Protein AF-A0ABD2FXV9-F1 (afdb_monomer_lite)

Secondary structure (DSSP, 8-state):
--S--EEEEEE-S---HHHHHHHHHHHH-TTTTS--SB-PPEEEETTEEEEEESSHHHHHHHHHS-EEEEEETTEEEEEEEESS--PPPP------------------EEEEEE--HHHHHHHHH-HHHHHHHHHHHHTTTEEEEEETTTTEEEEEE-TTSSS--STTHHHHHHHHHHHHHHHHHHHEEEEE---HHHHHHHHH-GGG-BTTEEEE-TTSS-EEEEEHHHHHHHHHHHHHH-EEEEEEE--HHHHHHHHHHHHHHHHHH-TT-EEEE-SSEEEEEEEHHHHHHHHHHHHHHHHH-EEEEE---HHHHHHHHHSSHHHHHHHHHHHH-SS--EEEESSSEEEEES-HHHHHHHHHHHHHH-----PPP-GGGGSTTHHHHHHHHHHHHHHHHH-

Structure (mmCIF, N/CA/C/O backbone):
data_AF-A0ABD2FXV9-F1
#
_entry.id   AF-A0ABD2FXV9-F1
#
loop_
_atom_site.group_PDB
_atom_site.id
_atom_site.type_symbol
_atom_site.label_atom_id
_atom_site.label_alt_id
_atom_site.label_comp_id
_atom_site.label_asym_id
_atom_site.label_entity_id
_atom_site.label_seq_id
_atom_site.pdbx_PDB_ins_code
_atom_site.Cartn_x
_atom_site.Cartn_y
_atom_site.Cartn_z
_atom_site.occupancy
_atom_site.B_iso_or_equiv
_atom_site.auth_seq_id
_atom_site.auth_comp_id
_atom_site.auth_asym_id
_atom_site.auth_atom_id
_atom_site.pdbx_PDB_model_num
ATOM 1 N N . MET A 1 1 ? 1.288 -34.482 -45.495 1.00 44.47 1 MET A N 1
ATOM 2 C CA . MET A 1 1 ? 2.644 -34.837 -45.030 1.00 44.47 1 MET A CA 1
ATOM 3 C C . MET A 1 1 ? 3.631 -34.008 -45.831 1.00 44.47 1 MET A C 1
ATOM 5 O O . MET A 1 1 ? 3.319 -33.713 -46.978 1.00 44.47 1 MET A O 1
ATOM 9 N N . ASP A 1 2 ? 4.724 -33.602 -45.186 1.00 48.47 2 ASP A N 1
ATOM 10 C CA . ASP A 1 2 ? 5.736 -32.592 -45.558 1.00 48.47 2 ASP A CA 1
ATOM 11 C C . ASP A 1 2 ? 5.370 -31.133 -45.237 1.00 48.47 2 ASP A C 1
ATOM 13 O O . ASP A 1 2 ? 5.099 -30.317 -46.118 1.00 48.47 2 ASP A O 1
ATOM 17 N N . GLU A 1 3 ? 5.378 -30.806 -43.936 1.00 63.81 3 GLU A N 1
ATOM 18 C CA . GLU A 1 3 ? 5.286 -29.426 -43.418 1.00 63.81 3 GLU A CA 1
ATOM 19 C C . GLU A 1 3 ? 6.560 -28.592 -43.659 1.00 63.81 3 GLU A C 1
ATOM 21 O O . GLU A 1 3 ? 6.496 -27.370 -43.588 1.00 63.81 3 GLU A O 1
ATOM 26 N N . PHE A 1 4 ? 7.698 -29.214 -43.990 1.00 72.81 4 PHE A N 1
ATOM 27 C CA . PHE A 1 4 ? 8.982 -28.529 -44.184 1.00 72.81 4 PHE A CA 1
ATOM 28 C C . PHE A 1 4 ? 9.563 -28.875 -45.558 1.00 72.81 4 PHE A C 1
ATOM 30 O O . PHE A 1 4 ? 10.067 -29.978 -45.763 1.00 72.81 4 PHE A O 1
ATOM 37 N N . LYS A 1 5 ? 9.470 -27.943 -46.513 1.00 76.62 5 LYS A N 1
ATOM 38 C CA . LYS A 1 5 ? 9.752 -28.198 -47.941 1.00 76.62 5 LYS A CA 1
ATOM 39 C C . LYS A 1 5 ? 11.042 -27.562 -48.454 1.00 76.62 5 LYS A C 1
ATOM 41 O O . LYS A 1 5 ? 11.446 -27.852 -49.577 1.00 76.62 5 LYS A O 1
ATOM 46 N N . HIS A 1 6 ? 11.686 -26.716 -47.652 1.00 80.94 6 HIS A N 1
ATOM 47 C CA . HIS A 1 6 ? 12.795 -25.870 -48.094 1.00 80.94 6 HIS A CA 1
ATOM 48 C C . HIS A 1 6 ? 14.118 -26.293 -47.432 1.00 80.94 6 HIS A C 1
ATOM 50 O O . HIS A 1 6 ? 14.422 -25.826 -46.333 1.00 80.94 6 HIS A O 1
ATOM 56 N N . PRO A 1 7 ? 14.894 -27.217 -48.038 1.00 81.12 7 PRO A N 1
ATOM 57 C CA . PRO A 1 7 ? 16.095 -27.774 -47.422 1.00 81.12 7 PRO A CA 1
ATOM 58 C C . PRO A 1 7 ? 17.302 -26.833 -47.509 1.00 81.12 7 PRO A C 1
ATOM 60 O O . PRO A 1 7 ? 17.557 -26.205 -48.533 1.00 81.12 7 PRO A O 1
ATOM 63 N N . LEU A 1 8 ? 18.089 -26.798 -46.445 1.00 83.94 8 LEU A N 1
ATOM 64 C CA . LEU A 1 8 ? 19.359 -26.095 -46.331 1.00 83.94 8 LEU A CA 1
ATOM 65 C C . LEU A 1 8 ? 20.414 -27.073 -45.813 1.00 83.94 8 LEU A C 1
ATOM 67 O O . LEU A 1 8 ? 20.140 -27.871 -44.913 1.00 83.94 8 LEU A O 1
ATOM 71 N N . PHE A 1 9 ? 21.610 -27.019 -46.392 1.00 81.94 9 PHE A N 1
ATOM 72 C CA . PHE A 1 9 ? 22.706 -27.932 -46.081 1.00 81.94 9 PHE A CA 1
ATOM 73 C C . PHE A 1 9 ? 23.858 -27.183 -45.423 1.00 81.94 9 PHE A C 1
ATOM 75 O O . PHE A 1 9 ? 24.139 -26.043 -45.785 1.00 81.94 9 PHE A O 1
ATOM 82 N N . PHE A 1 10 ? 24.526 -27.821 -44.469 1.00 81.62 10 PHE A N 1
ATOM 83 C CA . PHE A 1 10 ? 25.702 -27.265 -43.805 1.00 81.62 10 PHE A CA 1
ATOM 84 C C . PHE A 1 10 ? 26.661 -28.372 -43.362 1.00 81.62 10 PHE A C 1
ATOM 86 O O . PHE A 1 10 ? 26.243 -29.503 -43.102 1.00 81.62 10 PHE A O 1
ATOM 93 N N . GLU A 1 11 ? 27.952 -28.061 -43.282 1.00 78.00 11 GLU A N 1
ATOM 94 C CA . GLU A 1 11 ? 29.001 -29.041 -42.981 1.00 78.00 11 GLU A CA 1
ATOM 95 C C . GLU A 1 11 ? 29.459 -28.987 -41.521 1.00 78.00 11 GLU A C 1
ATOM 97 O O . GLU A 1 11 ? 29.896 -27.947 -41.035 1.00 78.00 11 GLU A O 1
ATOM 102 N N . VAL A 1 12 ? 29.388 -30.123 -40.818 1.00 75.69 12 VAL A N 1
ATOM 103 C CA . VAL A 1 12 ? 29.915 -30.316 -39.459 1.00 75.69 12 VAL A CA 1
ATOM 104 C C . VAL A 1 12 ? 30.431 -31.744 -39.264 1.00 75.69 12 VAL A C 1
ATOM 106 O O . VAL A 1 12 ? 29.758 -32.721 -39.585 1.00 75.69 12 VAL A O 1
ATOM 109 N N . LYS A 1 13 ? 31.622 -31.878 -38.664 1.00 68.31 13 LYS A N 1
ATOM 110 C CA . LYS A 1 13 ? 32.289 -33.173 -38.414 1.00 68.31 13 LYS A CA 1
ATOM 111 C C . LYS A 1 13 ? 31.512 -34.087 -37.457 1.00 68.31 13 LYS A C 1
ATOM 113 O O . LYS A 1 13 ? 31.392 -35.284 -37.704 1.00 68.31 13 LYS A O 1
ATOM 118 N N . TYR A 1 14 ? 30.995 -33.542 -36.357 1.00 66.19 14 TYR A N 1
ATOM 119 C CA . TYR A 1 14 ? 30.196 -34.280 -35.379 1.00 66.19 14 TYR A CA 1
ATOM 120 C C . TYR A 1 14 ? 29.331 -33.309 -34.570 1.00 66.19 14 TYR A C 1
ATOM 122 O O . TYR A 1 14 ? 29.836 -32.296 -34.099 1.00 66.19 14 TYR A O 1
ATOM 130 N N . LEU A 1 15 ? 28.042 -33.622 -34.415 1.00 73.69 15 LEU A N 1
ATOM 131 C CA . LEU A 1 15 ? 27.120 -32.906 -33.532 1.00 73.69 15 LEU A CA 1
ATOM 132 C C . LEU A 1 15 ? 26.444 -33.922 -32.614 1.00 73.69 15 LEU A C 1
ATOM 134 O O . LEU A 1 15 ? 25.809 -34.868 -33.092 1.00 73.69 15 LEU A O 1
ATOM 138 N N . THR A 1 16 ? 26.544 -33.714 -31.307 1.00 76.38 16 THR A N 1
ATOM 139 C CA . THR A 1 16 ? 25.699 -34.400 -30.324 1.00 76.38 16 THR A CA 1
ATOM 140 C C . THR A 1 16 ? 24.251 -33.931 -30.454 1.00 76.38 16 THR A C 1
ATOM 142 O O . THR A 1 16 ? 23.978 -32.848 -30.971 1.00 76.38 16 THR A O 1
ATOM 145 N N . ASP A 1 17 ? 23.290 -34.706 -29.952 1.00 74.44 17 ASP A N 1
ATOM 146 C CA . ASP A 1 17 ? 21.871 -34.331 -30.059 1.00 74.44 17 ASP A CA 1
ATOM 147 C C . ASP A 1 17 ? 21.554 -33.011 -29.332 1.00 74.44 17 ASP A C 1
ATOM 149 O O . ASP A 1 17 ? 20.747 -32.215 -29.808 1.00 74.44 17 ASP A O 1
ATOM 153 N N . LYS A 1 18 ? 22.286 -32.701 -28.251 1.00 73.19 18 LYS A N 1
ATOM 154 C CA . LYS A 1 18 ? 22.202 -31.400 -27.564 1.00 73.19 18 LYS A CA 1
ATOM 155 C C . LYS A 1 18 ? 22.703 -30.238 -28.426 1.00 73.19 18 LYS A C 1
ATOM 157 O O . LYS A 1 18 ? 22.145 -29.144 -28.358 1.00 73.19 18 LYS A O 1
ATOM 162 N N . GLU A 1 19 ? 23.749 -30.450 -29.220 1.00 76.12 19 GLU A N 1
ATOM 163 C CA . GLU A 1 19 ? 24.284 -29.427 -30.125 1.00 76.12 19 GLU A CA 1
ATOM 164 C C . GLU A 1 19 ? 23.388 -29.257 -31.348 1.00 76.12 19 GLU A C 1
ATOM 166 O O . GLU A 1 19 ? 23.125 -28.125 -31.740 1.00 76.12 19 GLU A O 1
ATOM 171 N N . LYS A 1 20 ? 22.821 -30.346 -31.886 1.00 78.94 20 LYS A N 1
ATOM 172 C CA . LYS A 1 20 ? 21.801 -30.276 -32.945 1.00 78.94 20 LYS A CA 1
ATOM 173 C C . LYS A 1 20 ? 20.601 -29.443 -32.503 1.00 78.94 20 LYS A C 1
ATOM 175 O O . LYS A 1 20 ? 20.163 -28.570 -33.243 1.00 78.94 20 LYS A O 1
ATOM 180 N N . ASP A 1 21 ? 20.113 -29.637 -31.280 1.00 77.00 21 ASP A N 1
ATOM 181 C CA . ASP A 1 21 ? 19.021 -28.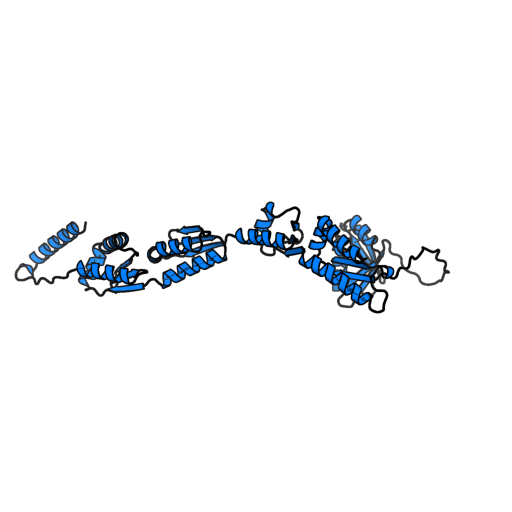822 -30.741 1.00 77.00 21 ASP A CA 1
ATOM 182 C C . ASP A 1 21 ? 19.396 -27.342 -30.601 1.00 77.00 21 ASP A C 1
ATOM 184 O O . ASP A 1 21 ? 18.549 -26.465 -30.790 1.00 77.00 21 ASP A O 1
ATOM 188 N N . LYS A 1 22 ? 20.659 -27.042 -30.279 1.00 79.69 22 LYS A N 1
ATOM 189 C CA . LYS A 1 22 ? 21.149 -25.663 -30.176 1.00 79.69 22 LYS A CA 1
ATOM 190 C C . LYS A 1 22 ? 21.272 -25.004 -31.551 1.00 79.69 22 LYS A C 1
ATOM 192 O O . LYS A 1 22 ? 20.801 -23.882 -31.718 1.00 79.69 22 LYS A O 1
ATOM 197 N N . VAL A 1 23 ? 21.805 -25.725 -32.536 1.00 80.00 23 VAL A N 1
ATOM 198 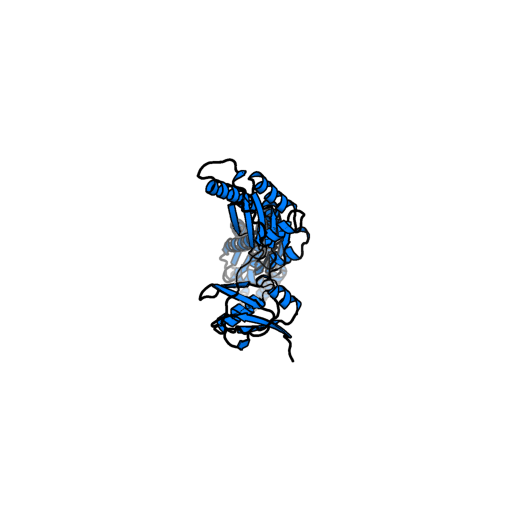C CA . VAL A 1 23 ? 21.875 -25.293 -33.940 1.00 80.00 23 VAL A CA 1
ATOM 199 C C . VAL A 1 23 ? 20.470 -25.086 -34.513 1.00 80.00 23 VAL A C 1
ATOM 201 O O . VAL A 1 23 ? 20.195 -24.070 -35.143 1.00 80.00 23 VAL A O 1
ATOM 204 N N . ARG A 1 24 ? 19.531 -25.990 -34.219 1.00 82.06 24 ARG A N 1
ATOM 205 C CA . ARG A 1 24 ? 18.128 -25.843 -34.618 1.00 82.06 24 ARG A CA 1
ATOM 206 C C . ARG A 1 24 ? 17.500 -24.589 -34.012 1.00 82.06 24 ARG A C 1
ATOM 208 O O . ARG A 1 24 ? 16.890 -23.815 -34.738 1.00 82.06 24 ARG A O 1
ATOM 215 N N . ARG A 1 25 ? 17.675 -24.350 -32.707 1.00 79.75 25 ARG A N 1
ATOM 216 C CA . ARG A 1 25 ? 17.163 -23.134 -32.049 1.00 79.75 25 ARG A CA 1
ATOM 217 C C . ARG A 1 25 ? 17.755 -21.856 -32.635 1.00 79.75 25 ARG A C 1
ATOM 219 O O . ARG A 1 25 ? 17.033 -20.874 -32.743 1.00 79.75 25 ARG A O 1
ATOM 226 N N . HIS A 1 26 ? 19.027 -21.868 -33.021 1.00 81.50 26 HIS A N 1
ATOM 227 C CA . HIS A 1 26 ? 19.653 -20.744 -33.718 1.00 81.50 26 HIS A CA 1
ATOM 228 C C . HIS A 1 26 ? 18.944 -20.459 -35.055 1.00 81.50 26 HIS A C 1
ATOM 230 O O . HIS A 1 26 ? 18.511 -19.334 -35.293 1.00 81.50 26 HIS A O 1
ATOM 236 N N . PHE A 1 27 ? 18.675 -21.494 -35.860 1.00 80.81 27 PHE A N 1
ATOM 237 C CA . PHE A 1 27 ? 17.919 -21.363 -37.114 1.00 80.81 27 PHE A CA 1
ATOM 238 C C . PHE A 1 27 ? 16.425 -21.018 -36.942 1.00 80.81 27 PHE A C 1
ATOM 240 O O . PHE A 1 27 ? 15.807 -20.517 -37.878 1.00 80.81 27 PHE A O 1
ATOM 247 N N . GLN A 1 28 ? 15.841 -21.245 -35.760 1.00 78.56 28 GLN A N 1
ATOM 248 C CA . GLN A 1 28 ? 14.471 -20.819 -35.427 1.00 78.56 28 GLN A CA 1
ATOM 249 C C . GLN A 1 28 ? 14.380 -19.351 -35.003 1.00 78.56 28 GLN A C 1
ATOM 251 O O . GLN A 1 28 ? 13.334 -18.716 -35.143 1.00 78.56 28 GLN A O 1
ATOM 256 N N . LYS A 1 29 ? 15.464 -18.796 -34.458 1.00 76.56 29 LYS A N 1
ATOM 257 C CA . LYS A 1 29 ? 15.510 -17.404 -34.024 1.00 76.56 29 LYS A CA 1
ATOM 258 C C . LYS A 1 29 ? 15.694 -16.491 -35.228 1.00 76.56 29 LYS A C 1
ATOM 260 O O . LYS A 1 29 ? 16.788 -16.359 -35.772 1.00 76.56 29 LYS A O 1
ATOM 265 N N . ARG A 1 30 ? 14.619 -15.790 -35.582 1.00 70.31 30 ARG A N 1
ATOM 266 C CA . ARG A 1 30 ? 14.611 -14.818 -36.681 1.00 70.31 30 ARG A CA 1
ATOM 267 C C . ARG A 1 30 ? 15.620 -13.674 -36.500 1.00 70.31 30 ARG A C 1
ATOM 269 O O . ARG A 1 30 ? 16.099 -13.162 -37.499 1.00 70.31 30 ARG A O 1
ATOM 276 N N . TRP A 1 31 ? 15.943 -13.304 -35.260 1.00 53.94 31 TRP A N 1
ATOM 277 C CA . TRP A 1 31 ? 16.913 -12.247 -34.944 1.00 53.94 31 TRP A CA 1
ATOM 278 C C . TRP A 1 31 ? 18.380 -12.711 -34.977 1.00 53.94 31 TRP A C 1
ATOM 280 O O . TRP A 1 31 ? 19.261 -11.883 -35.112 1.00 53.94 31 TRP A O 1
ATOM 290 N N . ASP A 1 32 ? 18.634 -14.019 -34.878 1.00 63.69 32 ASP A N 1
ATOM 291 C CA . ASP A 1 32 ? 19.981 -14.598 -34.739 1.00 63.69 32 ASP A CA 1
ATOM 292 C C . ASP A 1 32 ? 20.486 -15.117 -36.103 1.00 63.69 32 ASP A C 1
ATOM 294 O O . ASP A 1 32 ? 21.568 -14.781 -36.562 1.00 63.69 32 ASP A O 1
ATOM 298 N N . SER A 1 33 ? 19.651 -15.866 -36.834 1.00 68.94 33 SER A N 1
ATOM 299 C CA . SER A 1 33 ? 20.011 -16.462 -38.137 1.00 68.94 33 SER A CA 1
ATOM 300 C C . SER A 1 33 ? 19.225 -15.907 -39.333 1.00 68.94 33 SER A C 1
ATOM 302 O O . SER A 1 33 ? 19.468 -16.311 -40.470 1.00 68.94 33 SER A O 1
ATOM 304 N N . GLY A 1 34 ? 18.231 -15.039 -39.101 1.00 68.81 34 GLY A N 1
ATOM 305 C CA . GLY A 1 34 ? 17.271 -14.610 -40.130 1.00 68.81 34 GLY A CA 1
ATOM 306 C C . GLY A 1 34 ? 16.200 -15.657 -40.482 1.00 68.81 34 GLY A C 1
ATOM 307 O O . GLY A 1 34 ? 15.322 -15.371 -41.307 1.00 68.81 34 GLY A O 1
ATOM 308 N N . GLY A 1 35 ? 16.259 -16.842 -39.861 1.00 77.81 35 GLY A N 1
ATOM 309 C CA . GLY A 1 35 ? 15.408 -17.998 -40.144 1.00 77.81 35 GLY A CA 1
ATOM 310 C C . GLY A 1 35 ? 13.999 -17.923 -39.550 1.00 77.81 35 GLY A C 1
ATOM 311 O O . GLY A 1 35 ? 13.404 -16.849 -39.437 1.00 77.81 35 GLY A O 1
ATOM 312 N N . GLY A 1 36 ? 13.451 -19.086 -39.204 1.00 78.75 36 GLY A N 1
ATOM 313 C CA . GLY A 1 36 ? 12.068 -19.253 -38.761 1.00 78.75 36 GLY A CA 1
ATOM 314 C C . GLY A 1 36 ? 11.718 -20.723 -38.533 1.00 78.75 36 GLY A C 1
ATOM 315 O O . GLY A 1 36 ? 12.591 -21.525 -38.198 1.00 78.75 36 GLY A O 1
ATOM 316 N N . ASP A 1 37 ? 10.448 -21.098 -38.687 1.00 82.06 37 ASP A N 1
ATOM 317 C CA . ASP A 1 37 ? 9.984 -22.449 -38.351 1.00 82.06 37 ASP A CA 1
ATOM 318 C C . ASP A 1 37 ? 10.710 -23.518 -39.185 1.00 82.06 37 ASP A C 1
ATOM 320 O O . ASP A 1 37 ? 10.522 -23.639 -40.399 1.00 82.06 37 ASP A O 1
ATOM 324 N N . CYS A 1 38 ? 11.537 -24.324 -38.515 1.00 81.88 38 CYS A N 1
ATOM 325 C CA . CYS A 1 38 ? 12.357 -25.352 -39.144 1.00 81.88 38 CYS A CA 1
ATOM 326 C C . CYS A 1 38 ? 12.245 -26.724 -38.458 1.00 81.88 38 CYS A C 1
ATOM 328 O O . CYS A 1 38 ? 11.988 -26.858 -37.249 1.00 81.88 38 CYS A O 1
ATOM 330 N N . GLY A 1 39 ? 12.421 -27.756 -39.282 1.00 79.69 39 GLY A N 1
ATOM 331 C CA . GLY A 1 39 ? 12.359 -29.163 -38.918 1.00 79.69 39 GLY A CA 1
ATOM 332 C C . GLY A 1 39 ? 13.591 -29.648 -38.153 1.00 79.69 39 GLY A C 1
ATOM 333 O O . GLY A 1 39 ? 14.465 -28.879 -37.752 1.00 79.69 39 GLY A O 1
ATOM 334 N N . MET A 1 40 ? 13.648 -30.959 -37.927 1.00 79.56 40 MET A N 1
ATOM 335 C CA . MET A 1 40 ? 14.800 -31.593 -37.286 1.00 79.56 40 MET A CA 1
ATOM 336 C C . MET A 1 40 ? 16.017 -31.589 -38.219 1.00 79.56 40 MET A C 1
ATOM 338 O O . MET A 1 40 ? 15.877 -31.607 -39.442 1.00 79.56 40 MET A O 1
ATOM 342 N N . ILE A 1 41 ? 17.216 -31.573 -37.631 1.00 83.56 41 ILE A N 1
ATOM 343 C CA . ILE A 1 41 ? 18.467 -31.693 -38.385 1.00 83.56 41 ILE A CA 1
ATOM 344 C C . ILE A 1 41 ? 18.684 -33.167 -38.734 1.00 83.56 41 ILE A C 1
ATOM 346 O O . ILE A 1 41 ? 18.867 -34.006 -37.850 1.00 83.56 41 ILE A O 1
ATOM 350 N N . GLU A 1 42 ? 18.699 -33.468 -40.026 1.00 79.81 42 GLU A N 1
ATOM 351 C CA . GLU A 1 42 ? 18.931 -34.796 -40.587 1.00 79.81 42 GLU A CA 1
ATOM 352 C C . GLU A 1 42 ? 20.361 -34.907 -41.123 1.00 79.81 42 GLU A C 1
ATOM 354 O O . GLU A 1 42 ? 20.913 -33.957 -41.678 1.00 79.81 42 GLU A O 1
ATOM 359 N N . LYS A 1 43 ? 20.990 -36.077 -40.999 1.00 78.50 43 LYS A N 1
ATOM 360 C CA . LYS A 1 43 ? 22.314 -36.313 -41.589 1.00 78.50 43 LYS A CA 1
ATOM 361 C C . LYS A 1 43 ? 22.140 -36.734 -43.051 1.00 78.50 43 LYS A C 1
ATOM 363 O O . LYS A 1 43 ? 21.621 -37.815 -43.307 1.00 78.50 43 LYS A O 1
ATOM 368 N N . ALA A 1 44 ? 22.569 -35.893 -43.994 1.00 64.38 44 ALA A N 1
ATOM 369 C CA . ALA A 1 44 ? 22.396 -36.132 -45.432 1.00 64.38 44 ALA A CA 1
ATOM 370 C C . ALA A 1 44 ? 23.520 -36.988 -46.052 1.00 64.38 44 ALA A C 1
ATOM 372 O O . ALA A 1 44 ? 23.328 -37.561 -47.120 1.00 64.38 44 ALA A O 1
ATOM 373 N N . GLY A 1 45 ? 24.667 -37.116 -45.373 1.00 58.16 45 GLY A N 1
ATOM 374 C CA . GLY A 1 45 ? 25.797 -37.963 -45.778 1.00 58.16 45 GLY A CA 1
ATOM 375 C C . GLY A 1 45 ? 27.140 -37.339 -45.386 1.00 58.16 45 GLY A C 1
ATOM 376 O O . GLY A 1 45 ? 27.264 -36.119 -45.358 1.00 58.16 45 GLY A O 1
ATOM 377 N N . GLY A 1 46 ? 28.148 -38.151 -45.046 1.00 71.88 46 GLY A N 1
ATOM 378 C CA . GLY A 1 46 ? 29.475 -37.652 -44.645 1.00 71.88 46 GLY A CA 1
ATOM 379 C C . GLY A 1 46 ? 29.430 -36.705 -43.434 1.00 71.88 46 GLY A C 1
ATOM 380 O O . GLY A 1 46 ? 28.867 -37.063 -42.394 1.00 71.88 46 GLY A O 1
ATOM 381 N N . ASN A 1 47 ? 30.005 -35.508 -43.591 1.00 75.56 47 ASN A N 1
ATOM 382 C CA . ASN A 1 47 ? 29.955 -34.400 -42.625 1.00 75.56 47 ASN A CA 1
ATOM 383 C C . ASN A 1 47 ? 28.814 -33.406 -42.919 1.00 75.56 47 ASN A C 1
ATOM 385 O O . ASN A 1 47 ? 28.736 -32.361 -42.288 1.00 75.56 47 ASN A O 1
ATOM 389 N N . THR A 1 48 ? 27.918 -33.687 -43.866 1.00 78.88 48 THR A N 1
ATOM 390 C CA . THR A 1 48 ? 26.870 -32.740 -44.265 1.00 78.88 48 THR A CA 1
ATOM 391 C C . THR A 1 48 ? 25.555 -33.039 -43.547 1.00 78.88 48 THR A C 1
ATOM 393 O O . THR A 1 48 ? 25.006 -34.147 -43.610 1.00 78.88 48 THR A O 1
ATOM 396 N N . CYS A 1 49 ? 25.031 -32.026 -42.867 1.00 82.31 49 CYS A N 1
ATOM 397 C CA . CYS A 1 49 ? 23.728 -32.025 -42.216 1.00 82.31 49 CYS A CA 1
ATOM 398 C C . CYS A 1 49 ? 22.723 -31.214 -43.044 1.00 82.31 49 CYS A C 1
ATOM 400 O O . CYS A 1 49 ? 23.091 -30.291 -43.769 1.00 82.31 49 CYS A O 1
ATOM 402 N N . LYS A 1 50 ? 21.448 -31.578 -42.939 1.00 85.12 50 LYS A N 1
ATOM 403 C CA . LYS A 1 50 ? 20.316 -30.989 -43.653 1.00 85.12 50 LYS A CA 1
ATOM 404 C C . LYS A 1 50 ? 19.280 -30.514 -42.642 1.00 85.12 50 LYS A C 1
ATOM 406 O O . LYS A 1 50 ? 18.907 -31.260 -41.743 1.00 85.12 50 LYS A O 1
ATOM 411 N N . ILE A 1 51 ? 18.782 -29.299 -42.817 1.00 85.56 51 ILE A N 1
ATOM 412 C CA . ILE A 1 51 ? 17.663 -28.735 -42.059 1.00 85.56 51 ILE A CA 1
ATOM 413 C C . ILE A 1 51 ? 16.626 -28.189 -43.039 1.00 85.56 51 ILE A C 1
ATOM 415 O O . ILE A 1 51 ? 16.990 -27.594 -44.046 1.00 85.56 51 ILE A O 1
ATOM 419 N N . CYS A 1 52 ? 15.338 -28.426 -42.793 1.00 83.50 52 CYS A N 1
ATOM 420 C CA . CYS A 1 52 ? 14.273 -27.979 -43.695 1.00 83.50 52 CYS A CA 1
ATOM 421 C C . CYS A 1 52 ? 13.453 -26.866 -43.047 1.00 83.50 52 CYS A C 1
ATOM 423 O O . CYS A 1 52 ? 12.971 -27.033 -41.929 1.00 83.50 52 CYS A O 1
ATOM 425 N N . PHE A 1 53 ? 13.262 -25.760 -43.756 1.00 83.69 53 PHE A N 1
ATOM 426 C CA . PHE A 1 53 ? 12.402 -24.657 -43.341 1.00 83.69 53 PHE A CA 1
ATOM 427 C C . PHE A 1 53 ? 10.982 -24.835 -43.882 1.00 83.69 53 PHE A C 1
ATOM 429 O O . PHE A 1 53 ? 10.756 -25.482 -44.915 1.00 83.69 53 PHE A O 1
ATOM 436 N N . LYS A 1 54 ? 10.023 -24.273 -43.147 1.00 82.19 54 LYS A N 1
ATOM 437 C CA . LYS A 1 54 ? 8.606 -24.249 -43.509 1.00 82.19 54 LYS A CA 1
ATOM 438 C C . LYS A 1 54 ? 8.329 -23.221 -44.602 1.00 82.19 54 LYS A C 1
ATOM 440 O O . LYS A 1 54 ? 7.664 -23.550 -45.576 1.00 82.19 54 LYS A O 1
ATOM 445 N N . GLU A 1 55 ? 8.910 -22.029 -44.473 1.00 79.56 55 GLU A N 1
ATOM 446 C CA . GLU A 1 55 ? 8.755 -20.920 -45.417 1.00 79.56 55 GLU A CA 1
ATOM 447 C C . GLU A 1 55 ? 10.024 -20.713 -46.258 1.00 79.56 55 GLU A C 1
ATOM 449 O O . GLU A 1 55 ? 11.144 -20.714 -45.741 1.00 79.56 55 GLU A O 1
ATOM 454 N N . ILE A 1 56 ? 9.857 -20.479 -47.563 1.00 76.31 56 ILE A N 1
ATOM 455 C CA . ILE A 1 56 ? 10.973 -20.217 -48.490 1.00 76.31 56 ILE A CA 1
ATOM 456 C C . ILE A 1 56 ? 11.719 -18.920 -48.156 1.00 76.31 56 ILE A C 1
ATOM 458 O O . ILE A 1 56 ? 12.936 -18.844 -48.283 1.00 76.31 56 ILE A O 1
ATOM 462 N N . GLN A 1 57 ? 10.999 -17.914 -47.655 1.00 75.50 57 GLN A N 1
ATOM 463 C CA . GLN A 1 57 ? 11.574 -16.618 -47.296 1.00 75.50 57 GLN A CA 1
ATOM 464 C C . GLN A 1 57 ? 12.545 -16.737 -46.116 1.00 75.50 57 GLN A C 1
ATOM 466 O O . GLN A 1 57 ? 13.510 -15.982 -46.032 1.00 75.50 57 GLN A O 1
ATOM 471 N N . ASP A 1 58 ? 12.290 -17.672 -45.198 1.00 79.25 58 ASP A N 1
ATOM 472 C CA . ASP A 1 58 ? 13.157 -17.931 -44.048 1.00 79.25 58 ASP A CA 1
ATOM 473 C C . ASP A 1 58 ? 14.450 -18.604 -44.516 1.00 79.25 58 ASP A C 1
ATOM 475 O O . ASP A 1 58 ? 15.539 -18.192 -44.127 1.00 79.25 58 ASP A O 1
ATOM 479 N N . GLN A 1 59 ? 14.334 -19.573 -45.430 1.00 81.25 59 GLN A N 1
ATOM 480 C CA . GLN A 1 59 ? 15.477 -20.219 -46.071 1.00 81.25 59 GLN A CA 1
ATOM 481 C C . GLN A 1 59 ? 16.343 -19.204 -46.834 1.00 81.25 59 GLN A C 1
ATOM 483 O O . GLN A 1 59 ? 17.560 -19.199 -46.673 1.00 81.25 59 GLN A O 1
ATOM 488 N N . GLU A 1 60 ? 15.739 -18.339 -47.651 1.00 76.12 60 GLU A N 1
ATOM 489 C CA . GLU A 1 60 ? 16.471 -17.352 -48.451 1.00 76.12 60 GLU A CA 1
ATOM 490 C C . GLU A 1 60 ? 17.243 -16.365 -47.576 1.00 76.12 60 GLU A C 1
ATOM 492 O O . GLU A 1 60 ? 18.404 -16.089 -47.864 1.00 76.12 60 GLU A O 1
ATOM 497 N N . ARG A 1 61 ? 16.653 -15.888 -46.472 1.00 77.94 61 ARG A N 1
ATOM 498 C CA . ARG A 1 61 ? 17.347 -14.999 -45.526 1.00 77.94 61 ARG A CA 1
ATOM 499 C C . ARG A 1 61 ? 18.525 -15.688 -44.844 1.00 77.94 61 ARG A C 1
ATOM 501 O O . ARG A 1 61 ? 19.597 -15.095 -44.753 1.00 77.94 61 ARG A O 1
ATOM 508 N N . VAL A 1 62 ? 18.362 -16.950 -44.448 1.00 78.94 62 VAL A N 1
ATOM 509 C CA . VAL A 1 62 ? 19.459 -17.750 -43.882 1.00 78.94 62 VAL A CA 1
ATOM 510 C C . VAL A 1 62 ? 20.556 -17.991 -44.928 1.00 78.94 62 VAL A C 1
ATOM 512 O O . VAL A 1 62 ? 21.730 -17.977 -44.579 1.00 78.94 62 VAL A O 1
ATOM 515 N N . LEU A 1 63 ? 20.205 -18.160 -46.210 1.00 76.56 63 LEU A N 1
ATOM 516 C CA . LEU A 1 63 ? 21.160 -18.344 -47.314 1.00 76.56 63 LEU A CA 1
ATOM 517 C C . LEU A 1 63 ? 21.886 -17.055 -47.735 1.00 76.56 63 LEU A C 1
ATOM 519 O O . LEU A 1 63 ? 23.012 -17.146 -48.226 1.00 76.56 63 LEU A O 1
ATOM 523 N N . GLN A 1 64 ? 21.291 -15.869 -47.540 1.00 72.44 64 GLN A N 1
ATOM 524 C CA . GLN A 1 64 ? 22.003 -14.591 -47.724 1.00 72.44 64 GLN A CA 1
ATOM 525 C C . GLN A 1 64 ? 23.203 -14.497 -46.770 1.00 72.44 64 GLN A C 1
ATOM 527 O O . GLN A 1 64 ? 24.280 -14.037 -47.151 1.00 72.44 64 GLN A O 1
ATOM 532 N N . ARG A 1 65 ? 23.047 -15.020 -45.549 1.00 67.38 65 ARG A N 1
ATOM 533 C CA . ARG A 1 65 ? 24.115 -15.159 -44.559 1.00 67.38 65 ARG A CA 1
ATOM 534 C C . ARG A 1 65 ? 24.845 -16.493 -44.770 1.00 67.38 65 ARG A C 1
ATOM 536 O O . ARG A 1 65 ? 24.525 -17.495 -44.153 1.00 67.38 65 ARG A O 1
ATOM 543 N N . LYS A 1 66 ? 25.848 -16.538 -45.655 1.00 67.38 66 LYS A N 1
ATOM 544 C CA . LYS A 1 66 ? 26.580 -17.789 -45.986 1.00 67.38 66 LYS A CA 1
ATOM 545 C C . LYS A 1 66 ? 27.331 -18.430 -44.809 1.00 67.38 66 LYS A C 1
ATOM 547 O O . LYS A 1 66 ? 27.653 -19.614 -44.882 1.00 67.38 66 LYS A O 1
ATOM 552 N N . ILE A 1 67 ? 27.626 -17.663 -43.758 1.00 73.31 67 ILE A N 1
ATOM 553 C CA . ILE A 1 67 ? 28.408 -18.098 -42.595 1.00 73.31 67 ILE A CA 1
ATOM 554 C C . ILE A 1 67 ? 27.619 -17.790 -41.320 1.00 73.31 67 ILE A C 1
ATOM 556 O O . ILE A 1 67 ? 27.254 -16.639 -41.087 1.00 73.31 67 ILE A O 1
ATOM 560 N N . HIS A 1 68 ? 27.394 -18.806 -40.488 1.00 77.12 68 HIS A N 1
ATOM 561 C CA . HIS A 1 68 ? 26.730 -18.694 -39.184 1.00 77.12 68 HIS A CA 1
ATOM 562 C C . HIS A 1 68 ? 27.706 -19.114 -38.087 1.00 77.12 68 HIS A C 1
ATOM 564 O O . HIS A 1 68 ? 28.324 -20.172 -38.195 1.00 77.12 68 HIS A O 1
ATOM 570 N N . ASN A 1 69 ? 27.858 -18.299 -37.043 1.00 75.75 69 ASN A N 1
ATOM 571 C CA . ASN A 1 69 ? 28.688 -18.628 -35.887 1.00 75.75 69 ASN A CA 1
ATOM 572 C C . ASN A 1 69 ? 27.788 -18.962 -34.692 1.00 75.75 69 ASN A C 1
ATOM 574 O O . ASN A 1 69 ? 26.924 -18.171 -34.327 1.00 75.75 69 ASN A O 1
ATOM 578 N N . ILE A 1 70 ? 27.975 -20.139 -34.098 1.00 79.44 70 ILE A N 1
ATOM 579 C CA . ILE A 1 70 ? 27.155 -20.631 -32.992 1.00 79.44 70 ILE A CA 1
ATOM 580 C C . ILE A 1 70 ? 28.068 -21.024 -31.839 1.00 79.44 70 ILE A C 1
ATOM 582 O O . ILE A 1 70 ? 28.757 -22.041 -31.903 1.00 79.44 70 ILE A O 1
ATOM 586 N N . SER A 1 71 ? 28.014 -20.286 -30.733 1.00 71.06 71 SER A N 1
ATOM 587 C CA . SER A 1 71 ? 28.777 -20.639 -29.534 1.00 71.06 71 SER A CA 1
ATOM 588 C C . SER A 1 71 ? 28.244 -21.924 -28.904 1.00 71.06 71 SER A C 1
ATOM 590 O O . SER A 1 71 ? 27.157 -21.938 -28.315 1.00 71.06 71 SER A O 1
ATOM 592 N N . LEU A 1 72 ? 28.986 -23.029 -28.993 1.00 68.81 72 LEU A N 1
ATOM 593 C CA . LEU A 1 72 ? 28.675 -24.288 -28.312 1.00 68.81 72 LEU A CA 1
ATOM 594 C C . LEU A 1 72 ? 29.490 -24.413 -27.010 1.00 68.81 72 LEU A C 1
ATOM 596 O O . LEU A 1 72 ? 30.536 -23.786 -26.871 1.00 68.81 72 LEU A O 1
ATOM 600 N N . PRO A 1 73 ? 29.056 -25.243 -26.037 1.00 53.25 73 PRO A N 1
ATOM 601 C CA . PRO A 1 73 ? 29.830 -25.501 -24.814 1.00 53.25 73 PRO A CA 1
ATOM 602 C C . PRO A 1 73 ? 31.240 -26.062 -25.073 1.00 53.25 73 PRO A C 1
ATOM 604 O O . PRO A 1 73 ? 32.086 -26.027 -24.187 1.00 53.25 73 PRO A O 1
ATOM 607 N N . SER A 1 74 ? 31.474 -26.593 -26.275 1.00 54.62 74 SER A N 1
ATOM 608 C CA . SER A 1 74 ? 32.737 -27.183 -26.723 1.00 54.62 74 SER A CA 1
ATOM 609 C C . SER A 1 74 ? 33.595 -26.234 -27.576 1.00 54.62 74 SER A C 1
ATOM 611 O O . SER A 1 74 ? 34.668 -26.640 -28.014 1.00 54.62 74 SER A O 1
ATOM 613 N N . GLY A 1 75 ? 33.142 -24.995 -27.803 1.00 64.50 75 GLY A N 1
ATOM 614 C CA . GLY A 1 75 ? 33.792 -23.989 -28.650 1.00 64.50 75 GLY A CA 1
ATOM 615 C C . GLY A 1 75 ? 32.831 -23.362 -29.666 1.00 64.50 75 GLY A C 1
ATOM 616 O O . GLY A 1 75 ? 31.729 -23.866 -29.887 1.00 64.50 75 GLY A O 1
ATOM 617 N N . ASP A 1 76 ? 33.243 -22.256 -30.281 1.00 72.69 76 ASP A N 1
ATOM 618 C CA . ASP A 1 76 ? 32.467 -21.595 -31.334 1.00 72.69 76 ASP A CA 1
ATOM 619 C C . ASP A 1 76 ? 32.441 -22.445 -32.611 1.00 72.69 76 ASP A C 1
ATOM 621 O O . ASP A 1 76 ? 33.478 -22.902 -33.103 1.00 72.69 76 ASP A O 1
ATOM 625 N N . LEU A 1 77 ? 31.236 -22.695 -33.128 1.00 75.56 77 LEU A N 1
ATOM 626 C CA . LEU A 1 77 ? 31.002 -23.508 -34.312 1.00 75.56 77 LEU A CA 1
ATOM 627 C C . LEU A 1 77 ? 30.680 -22.618 -35.510 1.00 75.56 77 LEU A C 1
ATOM 629 O O . LEU A 1 77 ? 29.636 -21.971 -35.552 1.00 75.56 77 LEU A O 1
ATOM 633 N N . TYR A 1 78 ? 31.548 -22.671 -36.515 1.00 72.88 78 TYR A N 1
ATOM 634 C CA . TYR A 1 78 ? 31.368 -21.983 -37.787 1.00 72.88 78 TYR A CA 1
ATOM 635 C C . TYR A 1 78 ? 30.656 -22.901 -38.779 1.00 72.88 78 TYR A C 1
ATOM 637 O O . TYR A 1 78 ? 31.184 -23.944 -39.166 1.00 72.88 78 TYR A O 1
ATOM 645 N N . LEU A 1 79 ? 29.453 -22.511 -39.188 1.00 77.62 79 LEU A N 1
ATOM 646 C CA . LEU A 1 79 ? 28.646 -23.213 -40.174 1.00 77.62 79 LEU A CA 1
ATOM 647 C C . LEU A 1 79 ? 28.664 -22.456 -41.493 1.00 77.62 79 LEU A C 1
ATOM 649 O O . LEU A 1 79 ? 28.286 -21.288 -41.552 1.00 77.62 79 LEU A O 1
ATOM 653 N N . ILE A 1 80 ? 29.034 -23.148 -42.564 1.00 75.69 80 ILE A N 1
ATOM 654 C CA . ILE A 1 80 ? 28.870 -22.646 -43.927 1.00 75.69 80 ILE A CA 1
ATOM 655 C C . ILE A 1 80 ? 27.598 -23.273 -44.488 1.00 75.69 80 ILE A C 1
ATOM 657 O O . ILE A 1 80 ? 27.483 -24.499 -44.547 1.00 75.69 80 ILE A O 1
ATOM 661 N N . VAL A 1 81 ? 26.630 -22.436 -44.859 1.00 80.50 81 VAL A N 1
ATOM 662 C CA . VAL A 1 81 ? 25.316 -22.882 -45.338 1.00 80.50 81 VAL A CA 1
ATOM 663 C C . VAL A 1 81 ? 25.238 -22.822 -46.861 1.00 80.50 81 VAL A C 1
ATOM 665 O O . VAL A 1 81 ? 25.729 -21.887 -47.490 1.00 80.50 81 VAL A O 1
ATOM 668 N N . SER A 1 82 ? 24.627 -23.838 -47.468 1.00 73.69 82 SER A N 1
ATOM 669 C CA . SER A 1 82 ? 24.501 -23.987 -48.919 1.00 73.69 82 SER A CA 1
ATOM 670 C C . SER A 1 82 ? 23.108 -24.467 -49.325 1.00 73.69 82 SER A C 1
ATOM 672 O O . SER A 1 82 ? 22.461 -25.248 -48.624 1.00 73.69 82 SER A O 1
ATOM 674 N N . GLN A 1 83 ? 22.650 -24.003 -50.491 1.00 66.94 83 GLN A N 1
ATOM 675 C CA . GLN A 1 83 ? 21.336 -24.339 -51.051 1.00 66.94 83 GLN A CA 1
ATOM 676 C C . GLN A 1 83 ? 21.309 -25.722 -51.731 1.00 66.94 83 GLN A C 1
ATOM 678 O O . GLN A 1 83 ? 20.252 -26.339 -51.832 1.00 66.94 83 GLN A O 1
ATOM 683 N N . SER A 1 84 ? 22.462 -26.234 -52.172 1.00 60.62 84 SER A N 1
ATOM 684 C CA . SER A 1 84 ? 22.600 -27.513 -52.880 1.00 60.62 84 SER A CA 1
ATOM 685 C C . SER A 1 84 ? 23.667 -28.401 -52.239 1.00 60.62 84 SER A C 1
ATOM 687 O O . SER A 1 84 ? 24.745 -27.919 -51.899 1.00 60.62 84 SER A O 1
ATOM 689 N N . TYR A 1 85 ? 23.384 -29.701 -52.119 1.00 44.38 85 TYR A N 1
ATOM 690 C CA . TYR A 1 85 ? 24.359 -30.716 -51.710 1.00 44.38 85 TYR A CA 1
ATOM 691 C C . TYR A 1 85 ? 25.446 -30.851 -52.786 1.00 44.38 85 TYR A C 1
ATOM 693 O O . TYR A 1 85 ? 25.151 -31.287 -53.898 1.00 44.38 85 TYR A O 1
ATOM 701 N N . CYS A 1 86 ? 26.683 -30.469 -52.468 1.00 36.25 86 CYS A N 1
ATOM 702 C CA . CYS A 1 86 ? 27.835 -30.656 -53.345 1.00 36.25 86 CYS A CA 1
ATOM 703 C C . CYS A 1 86 ? 28.792 -31.651 -52.670 1.00 36.25 86 CYS A C 1
ATOM 705 O O . CYS A 1 86 ? 29.411 -31.291 -51.671 1.00 36.25 86 CYS A O 1
ATOM 707 N N . PRO A 1 87 ? 28.891 -32.910 -53.126 1.00 35.81 87 PRO A N 1
ATOM 708 C CA . PRO A 1 87 ? 29.911 -33.815 -52.619 1.00 35.81 87 PRO A CA 1
ATOM 709 C C . PRO A 1 87 ? 31.274 -33.395 -53.184 1.00 35.81 87 PRO A C 1
ATOM 711 O O . PRO A 1 87 ? 31.485 -33.443 -54.395 1.00 35.81 87 PRO A O 1
ATOM 714 N N . GLU A 1 88 ? 32.200 -32.978 -52.320 1.00 36.12 88 GLU A N 1
ATOM 715 C CA . GLU A 1 88 ? 33.595 -32.777 -52.715 1.00 36.12 88 GLU A CA 1
ATOM 716 C C . GLU A 1 88 ? 34.222 -34.115 -53.149 1.00 36.12 88 GLU A C 1
ATOM 718 O O . GLU A 1 88 ? 34.254 -35.084 -52.387 1.00 36.12 88 GLU A O 1
ATOM 723 N N . THR A 1 89 ? 34.759 -34.163 -54.369 1.00 27.61 89 THR A N 1
ATOM 724 C CA . THR A 1 89 ? 35.803 -35.122 -54.762 1.00 27.61 89 THR A CA 1
ATOM 725 C C . THR A 1 89 ? 37.165 -34.418 -54.756 1.00 27.61 89 THR A C 1
ATOM 727 O O . THR A 1 89 ? 37.241 -33.297 -55.265 1.00 27.61 89 THR A O 1
ATOM 730 N N . PRO A 1 90 ? 38.236 -35.038 -54.221 1.00 42.75 90 PRO A N 1
ATOM 731 C CA . PRO A 1 90 ? 39.558 -34.425 -54.138 1.00 42.75 90 PRO A CA 1
ATOM 732 C C . PRO A 1 90 ? 40.346 -34.503 -55.460 1.00 42.75 90 PRO A C 1
ATOM 734 O O . PRO A 1 90 ? 40.142 -35.419 -56.252 1.00 42.75 90 PRO A O 1
ATOM 737 N N . ASP A 1 91 ? 41.293 -33.566 -55.599 1.00 29.81 91 ASP A N 1
ATOM 738 C CA . ASP A 1 91 ? 42.391 -33.446 -56.581 1.00 29.81 91 ASP A CA 1
ATOM 739 C C . ASP A 1 91 ? 42.116 -32.749 -57.932 1.00 29.81 91 ASP A C 1
ATOM 741 O O . ASP A 1 91 ? 41.705 -33.365 -58.907 1.00 29.81 91 ASP A O 1
ATOM 745 N N . GLN A 1 92 ? 42.466 -31.456 -58.037 1.00 27.30 92 GLN A N 1
ATOM 746 C CA . GLN A 1 92 ? 43.645 -30.962 -58.789 1.00 27.30 92 GLN A CA 1
ATOM 747 C C . GLN A 1 92 ? 43.668 -29.418 -58.880 1.00 27.30 92 GLN A C 1
ATOM 749 O O . GLN A 1 92 ? 42.622 -28.772 -58.846 1.00 27.30 92 GLN A O 1
ATOM 754 N N . PRO A 1 93 ? 44.859 -28.795 -59.004 1.00 40.69 93 PRO A N 1
ATOM 755 C CA . PRO A 1 93 ? 45.038 -27.357 -58.858 1.00 40.69 93 PRO A CA 1
ATOM 756 C C . PRO A 1 93 ? 44.760 -26.616 -60.170 1.00 40.69 93 PRO A C 1
ATOM 758 O O . PRO A 1 93 ? 45.158 -27.054 -61.248 1.00 40.69 93 PRO A O 1
ATOM 761 N N . SER A 1 94 ? 44.138 -25.441 -60.090 1.00 26.78 94 SER A N 1
ATOM 762 C CA . SER A 1 94 ? 44.122 -24.482 -61.198 1.00 26.78 94 SER A CA 1
ATOM 763 C C . SER A 1 94 ? 44.258 -23.054 -60.680 1.00 26.78 94 SER A C 1
ATOM 765 O O . SER A 1 94 ? 43.309 -22.405 -60.262 1.00 26.78 94 SER A O 1
ATOM 767 N N . THR A 1 95 ? 45.522 -22.639 -60.660 1.00 25.41 95 THR A N 1
ATOM 768 C CA . THR A 1 95 ? 46.046 -21.370 -61.176 1.00 25.41 95 THR A CA 1
ATOM 769 C C . THR A 1 95 ? 45.216 -20.099 -60.949 1.00 25.41 95 THR A C 1
ATOM 771 O O . THR A 1 95 ? 44.314 -19.740 -61.697 1.00 25.41 95 THR A O 1
ATOM 774 N N . SER A 1 96 ? 45.669 -19.366 -59.936 1.00 29.67 96 SER A N 1
ATOM 775 C CA . SER A 1 96 ? 45.606 -17.919 -59.713 1.00 29.67 96 SER A CA 1
ATOM 776 C C . SER A 1 96 ? 45.414 -17.024 -60.948 1.00 29.67 96 SER A C 1
ATOM 778 O O . SER A 1 96 ? 46.321 -16.934 -61.773 1.00 29.67 96 SER A O 1
ATOM 780 N N . GLN A 1 97 ? 44.334 -16.233 -60.940 1.00 28.39 97 GLN A N 1
ATOM 781 C CA . GLN A 1 97 ? 44.350 -14.773 -61.149 1.00 28.39 97 GLN A CA 1
ATOM 782 C C . GLN A 1 97 ? 43.127 -14.122 -60.465 1.00 28.39 97 GLN A C 1
ATOM 784 O O . GLN A 1 97 ? 42.002 -14.356 -60.906 1.00 28.39 97 GLN A O 1
ATOM 789 N N . PRO A 1 98 ? 43.299 -13.251 -59.453 1.00 30.88 98 PRO A N 1
ATOM 790 C CA . PRO A 1 98 ? 42.271 -12.299 -59.053 1.00 30.88 98 PRO A CA 1
ATOM 791 C C . PRO A 1 98 ? 42.486 -10.965 -59.780 1.00 30.88 98 PRO A C 1
ATOM 793 O O . PRO A 1 98 ? 43.545 -10.346 -59.675 1.00 30.88 98 PRO A O 1
ATOM 796 N N . LYS A 1 99 ? 41.456 -10.501 -60.497 1.00 27.77 99 LYS A N 1
ATOM 797 C CA . LYS A 1 99 ? 41.299 -9.077 -60.810 1.00 27.77 99 LYS A CA 1
ATOM 798 C C . LYS A 1 99 ? 40.788 -8.373 -59.552 1.00 27.77 99 LYS A C 1
ATOM 800 O O . LYS A 1 99 ? 39.847 -8.834 -58.915 1.00 27.77 99 LYS A O 1
ATOM 805 N N . THR A 1 100 ? 41.464 -7.283 -59.225 1.00 31.05 100 THR A N 1
ATOM 806 C CA . THR A 1 100 ? 41.261 -6.348 -58.116 1.00 31.05 100 THR A CA 1
ATOM 807 C C . THR A 1 100 ? 39.801 -5.949 -57.884 1.00 31.05 100 THR A C 1
ATOM 809 O O . THR A 1 100 ? 39.056 -5.726 -58.840 1.00 31.05 100 THR A O 1
ATOM 812 N N . PRO A 1 101 ? 39.456 -5.683 -56.617 1.00 32.59 101 PRO A N 1
ATOM 813 C CA . PRO A 1 101 ? 38.807 -4.425 -56.280 1.00 32.59 101 PRO A CA 1
ATOM 814 C C . PRO A 1 101 ? 39.629 -3.646 -55.248 1.00 32.59 101 PRO A C 1
ATOM 816 O O . PRO A 1 101 ? 40.155 -4.187 -54.283 1.00 32.59 101 PRO A O 1
ATOM 819 N N . THR A 1 102 ? 39.738 -2.356 -55.527 1.00 29.27 102 THR A N 1
ATOM 820 C CA . THR A 1 102 ? 40.425 -1.297 -54.797 1.00 29.27 102 THR A CA 1
ATOM 821 C C . THR A 1 102 ? 40.177 -1.343 -53.287 1.00 29.27 102 THR A C 1
ATOM 823 O O . THR A 1 102 ? 39.087 -1.025 -52.817 1.00 29.27 102 THR A O 1
ATOM 826 N N . GLU A 1 103 ? 41.221 -1.677 -52.531 1.00 33.94 103 GLU A N 1
ATOM 827 C CA . GLU A 1 103 ? 41.358 -1.295 -51.128 1.00 33.94 103 GLU A CA 1
ATOM 828 C C . GLU A 1 103 ? 41.510 0.229 -51.041 1.00 33.94 103 GLU A C 1
ATOM 830 O O . GLU A 1 103 ? 42.438 0.801 -51.616 1.00 33.94 103 GLU A O 1
ATOM 835 N N . VAL A 1 104 ? 40.646 0.887 -50.270 1.00 29.39 104 VAL A N 1
ATOM 836 C CA . VAL A 1 104 ? 41.050 2.094 -49.545 1.00 29.39 104 VAL A CA 1
ATOM 837 C C . VAL A 1 104 ? 41.297 1.648 -48.113 1.00 29.39 104 VAL A C 1
ATOM 839 O O . VAL A 1 104 ? 40.387 1.543 -47.299 1.00 29.39 104 VAL A O 1
ATOM 842 N N . ASN A 1 105 ? 42.555 1.310 -47.853 1.00 40.81 105 ASN A N 1
ATOM 843 C CA . ASN A 1 105 ? 43.107 1.191 -46.516 1.00 40.81 105 ASN A CA 1
ATOM 844 C C . ASN A 1 105 ? 43.119 2.587 -45.872 1.00 40.81 105 ASN A C 1
ATOM 846 O O . ASN A 1 105 ? 43.968 3.412 -46.206 1.00 40.81 105 ASN A O 1
ATOM 850 N N . THR A 1 106 ? 42.230 2.835 -44.915 1.00 35.88 106 THR A N 1
ATOM 851 C CA . THR A 1 106 ? 42.435 3.858 -43.883 1.00 35.88 106 THR A CA 1
ATOM 852 C C . THR A 1 106 ? 42.453 3.151 -42.536 1.00 35.88 106 THR A C 1
ATOM 854 O O . THR A 1 106 ? 41.489 2.498 -42.149 1.00 35.88 106 THR A O 1
ATOM 857 N N . LYS A 1 107 ? 43.584 3.244 -41.828 1.00 53.47 107 LYS A N 1
ATOM 858 C CA . LYS A 1 107 ? 43.745 2.770 -40.448 1.00 53.47 107 LYS A CA 1
ATOM 859 C C . LYS A 1 107 ? 42.856 3.624 -39.532 1.00 53.47 107 LYS A C 1
ATOM 861 O O . LYS A 1 107 ? 43.335 4.589 -38.951 1.00 53.47 107 LYS A O 1
ATOM 866 N N . GLY A 1 108 ? 41.562 3.332 -39.477 1.00 58.88 108 GLY A N 1
ATOM 867 C CA . GLY A 1 108 ? 40.629 3.950 -38.536 1.00 58.88 108 GLY A CA 1
ATOM 868 C C . GLY A 1 108 ? 40.715 3.276 -37.169 1.00 58.88 108 GLY A C 1
ATOM 869 O O . GLY A 1 108 ? 40.979 2.077 -37.089 1.00 58.88 108 GLY A O 1
ATOM 870 N N . LEU A 1 109 ? 40.507 4.040 -36.098 1.00 73.25 109 LEU A N 1
ATOM 871 C CA . LEU A 1 109 ? 40.233 3.464 -34.780 1.00 73.25 109 LEU A CA 1
ATOM 872 C C . LEU A 1 109 ? 38.772 3.011 -34.763 1.00 73.25 109 LEU A C 1
ATOM 874 O O . LEU A 1 109 ? 37.895 3.751 -35.205 1.00 73.25 109 LEU A O 1
ATOM 878 N N . GLU A 1 110 ? 38.505 1.806 -34.277 1.00 80.25 110 GLU A N 1
ATOM 879 C CA . GLU A 1 110 ? 37.154 1.261 -34.152 1.00 80.25 110 GLU A CA 1
ATOM 880 C C . GLU A 1 110 ? 36.945 0.798 -32.714 1.00 80.25 110 GLU A C 1
ATOM 882 O O . GLU A 1 110 ? 37.793 0.101 -32.155 1.00 80.25 110 GLU A O 1
ATOM 887 N N . LYS A 1 111 ? 35.828 1.203 -32.109 1.00 79.38 111 LYS A N 1
ATOM 888 C CA . LYS A 1 111 ? 35.433 0.756 -30.777 1.00 79.38 111 LYS A CA 1
ATOM 889 C C . LYS A 1 111 ? 33.967 0.361 -30.773 1.00 79.38 111 LYS A C 1
ATOM 891 O O . LYS A 1 111 ? 33.111 1.100 -31.254 1.00 79.38 111 LYS A O 1
ATOM 896 N N . ILE A 1 112 ? 33.708 -0.812 -30.215 1.00 80.19 112 ILE A N 1
ATOM 897 C CA . ILE A 1 112 ? 32.389 -1.427 -30.136 1.00 80.19 112 ILE A CA 1
ATOM 898 C C . ILE A 1 112 ? 31.838 -1.211 -28.729 1.00 80.19 112 ILE A C 1
ATOM 900 O O . ILE A 1 112 ? 32.528 -1.459 -27.737 1.00 80.19 112 ILE A O 1
ATOM 904 N N . PHE A 1 113 ? 30.592 -0.759 -28.646 1.00 78.38 113 PHE A N 1
ATOM 905 C CA . PHE A 1 113 ? 29.907 -0.491 -27.389 1.00 78.38 113 PHE A CA 1
ATOM 906 C C . PHE A 1 113 ? 28.599 -1.242 -27.307 1.00 78.38 113 PHE A C 1
ATOM 908 O O . PHE A 1 113 ? 27.762 -1.117 -28.189 1.00 78.38 113 PHE A O 1
ATOM 915 N N . LYS A 1 114 ? 28.379 -1.945 -26.202 1.00 79.19 114 LYS A N 1
ATOM 916 C CA . LYS A 1 114 ? 27.094 -2.594 -25.947 1.00 79.19 114 LYS A CA 1
ATOM 917 C C . LYS A 1 114 ? 26.095 -1.562 -25.458 1.00 79.19 114 LYS A C 1
ATOM 919 O O . LYS A 1 114 ? 26.346 -0.905 -24.445 1.00 79.19 114 LYS A O 1
ATOM 924 N N . LEU A 1 115 ? 24.989 -1.416 -26.178 1.00 79.50 115 LEU A N 1
ATOM 925 C CA . LEU A 1 115 ? 23.917 -0.492 -25.829 1.00 79.50 115 LEU A CA 1
ATOM 926 C C . LEU A 1 115 ? 22.626 -1.270 -25.604 1.00 79.50 115 LEU A C 1
ATOM 928 O O . LEU A 1 115 ? 22.393 -2.293 -26.235 1.00 79.50 115 LEU A O 1
ATOM 932 N N . ASP A 1 116 ? 21.771 -0.776 -24.710 1.00 81.81 116 ASP A N 1
ATOM 933 C CA . ASP A 1 116 ? 20.453 -1.377 -24.529 1.00 81.81 116 ASP A CA 1
ATOM 934 C C . ASP A 1 116 ? 19.663 -1.332 -25.850 1.00 81.81 116 ASP A C 1
ATOM 936 O O . ASP A 1 116 ? 19.518 -0.271 -26.473 1.00 81.81 116 ASP A O 1
ATOM 940 N N . ILE A 1 117 ? 19.138 -2.482 -26.271 1.00 82.75 117 ILE A N 1
ATOM 941 C CA . ILE A 1 117 ? 18.397 -2.632 -27.526 1.00 82.75 117 ILE A CA 1
ATOM 942 C C . ILE A 1 117 ? 17.192 -1.681 -27.618 1.00 82.75 117 ILE A C 1
ATOM 944 O O . ILE A 1 117 ? 16.888 -1.149 -28.689 1.00 82.75 117 ILE A O 1
ATOM 948 N N . PHE A 1 118 ? 16.535 -1.370 -26.495 1.00 84.50 118 PHE A N 1
ATOM 949 C CA . PHE A 1 118 ? 15.413 -0.433 -26.465 1.00 84.50 118 PHE A CA 1
ATOM 950 C C . PHE A 1 118 ? 15.872 1.022 -26.626 1.00 84.50 118 PHE A C 1
ATOM 952 O O . PHE A 1 118 ? 15.163 1.827 -27.243 1.00 84.50 118 PHE A O 1
ATOM 959 N N . LEU A 1 119 ? 17.074 1.362 -26.150 1.00 86.00 119 LEU A N 1
ATOM 960 C CA . LEU A 1 119 ? 17.699 2.664 -26.400 1.00 86.00 119 LEU A CA 1
ATOM 961 C C . LEU A 1 119 ? 18.083 2.820 -27.874 1.00 86.00 119 LEU A C 1
ATOM 963 O O . LEU A 1 119 ? 17.892 3.890 -28.455 1.00 86.00 119 LEU A O 1
ATOM 967 N N . MET A 1 120 ? 18.561 1.750 -28.507 1.00 84.19 120 MET A N 1
ATOM 968 C CA . MET A 1 120 ? 18.830 1.740 -29.944 1.00 84.19 120 MET A CA 1
ATOM 969 C C . MET A 1 120 ? 17.542 1.922 -30.755 1.00 84.19 120 MET A C 1
ATOM 971 O O . MET A 1 120 ? 17.497 2.749 -31.671 1.00 84.19 120 MET A O 1
ATOM 975 N N . PHE A 1 121 ? 16.456 1.220 -30.404 1.00 83.75 121 PHE A N 1
ATOM 976 C CA . PHE A 1 121 ? 15.152 1.440 -31.041 1.00 83.75 121 PHE A CA 1
ATOM 977 C C . PHE A 1 121 ? 14.657 2.872 -30.839 1.00 83.75 121 PHE A C 1
ATOM 979 O O . PHE A 1 121 ? 14.130 3.475 -31.774 1.00 83.75 121 PHE A O 1
ATOM 986 N N . PHE A 1 122 ? 14.892 3.463 -29.663 1.00 86.00 122 PHE A N 1
ATOM 987 C CA . PHE A 1 122 ? 14.531 4.856 -29.409 1.00 86.00 122 PHE A CA 1
ATOM 988 C C . PHE A 1 122 ? 15.300 5.825 -30.302 1.00 86.00 122 PHE A C 1
ATOM 990 O O . PHE A 1 122 ? 14.707 6.772 -30.802 1.00 86.00 122 PHE A O 1
ATOM 997 N N . GLN A 1 123 ? 16.575 5.569 -30.588 1.00 83.75 123 GLN A N 1
ATOM 998 C CA . GLN A 1 123 ? 17.346 6.384 -31.530 1.00 83.75 123 GLN A CA 1
ATOM 999 C C . GLN A 1 123 ? 16.840 6.270 -32.973 1.00 83.75 123 GLN A C 1
ATOM 1001 O O . GLN A 1 123 ? 16.812 7.272 -33.691 1.00 83.75 123 GLN A O 1
ATOM 1006 N N . ARG A 1 124 ? 16.404 5.076 -33.395 1.00 81.69 124 ARG A N 1
ATOM 1007 C CA . ARG A 1 124 ? 15.787 4.872 -34.715 1.00 81.69 124 ARG A CA 1
ATOM 1008 C C . ARG A 1 124 ? 14.462 5.618 -34.834 1.00 81.69 124 ARG A C 1
ATOM 1010 O O . ARG A 1 124 ? 14.190 6.262 -35.844 1.00 81.69 124 ARG A O 1
ATOM 1017 N N . ASP A 1 125 ? 13.645 5.513 -33.797 1.00 82.19 125 ASP A N 1
ATOM 1018 C CA . ASP A 1 125 ? 12.272 5.993 -33.821 1.00 82.19 125 ASP A CA 1
ATOM 1019 C C . ASP A 1 125 ? 12.166 7.484 -33.445 1.00 82.19 125 ASP A C 1
ATOM 1021 O O . ASP A 1 125 ? 11.216 8.156 -33.847 1.00 82.19 125 ASP A O 1
ATOM 1025 N N . ASN A 1 126 ? 13.152 8.015 -32.712 1.00 82.62 126 ASN A N 1
ATOM 1026 C CA . ASN A 1 126 ? 13.301 9.424 -32.365 1.00 82.62 126 ASN A CA 1
ATOM 1027 C C . ASN A 1 126 ? 14.615 9.988 -32.942 1.00 82.62 126 ASN A C 1
ATOM 1029 O O . ASN A 1 126 ? 15.668 9.949 -32.292 1.00 82.62 126 ASN A O 1
ATOM 1033 N N . PRO A 1 127 ? 14.574 10.604 -34.140 1.00 79.25 127 PRO A N 1
ATOM 1034 C CA . PRO A 1 127 ? 15.776 11.088 -34.808 1.00 79.25 127 PRO A CA 1
ATOM 1035 C C . PRO A 1 127 ? 16.470 12.232 -34.056 1.00 79.25 127 PRO A C 1
ATOM 1037 O O . PRO A 1 127 ? 17.605 12.564 -34.393 1.00 79.25 127 PRO A O 1
ATOM 1040 N N . LYS A 1 128 ? 15.829 12.860 -33.055 1.00 84.25 128 LYS A N 1
ATOM 1041 C CA . LYS A 1 128 ? 16.475 13.885 -32.219 1.00 84.25 128 LYS A CA 1
ATOM 1042 C C . LYS A 1 128 ? 17.612 13.278 -31.391 1.00 84.25 128 LYS A C 1
ATOM 1044 O O . LYS A 1 128 ? 18.701 13.849 -31.367 1.00 84.25 128 LYS A O 1
ATOM 1049 N N . ALA A 1 129 ? 17.374 12.119 -30.771 1.00 83.19 129 ALA A N 1
ATOM 1050 C CA . ALA A 1 129 ? 18.350 11.440 -29.919 1.00 83.19 129 ALA A CA 1
ATOM 1051 C C . ALA A 1 129 ? 19.559 10.956 -30.733 1.00 83.19 129 ALA A C 1
ATOM 1053 O O . ALA A 1 129 ? 20.702 11.236 -30.374 1.00 83.19 129 ALA A O 1
ATOM 1054 N N . TYR A 1 130 ? 19.312 10.337 -31.893 1.00 84.69 130 TYR A N 1
ATOM 1055 C CA . TYR A 1 130 ? 20.383 9.903 -32.793 1.00 84.69 130 TYR A CA 1
ATOM 1056 C C . TYR A 1 130 ? 21.212 11.079 -33.329 1.00 84.69 130 TYR A C 1
ATOM 1058 O O . TYR A 1 130 ? 22.441 11.043 -33.303 1.00 84.69 130 TYR A O 1
ATOM 1066 N N . LYS A 1 131 ? 20.561 12.171 -33.758 1.00 86.12 131 LYS A N 1
ATOM 1067 C CA . LYS A 1 131 ? 21.265 13.374 -34.239 1.00 86.12 131 LYS A CA 1
ATOM 1068 C C . LYS A 1 131 ? 22.129 14.019 -33.159 1.00 86.12 131 LYS A C 1
ATOM 1070 O O . LYS A 1 131 ? 23.183 14.563 -33.486 1.00 86.12 131 LYS A O 1
ATOM 1075 N N . LEU A 1 132 ? 21.694 13.989 -31.898 1.00 85.69 132 LEU A N 1
ATOM 1076 C CA . LEU A 1 132 ? 22.480 14.502 -30.778 1.00 85.69 132 LEU A CA 1
ATOM 1077 C C . LEU A 1 132 ? 23.772 13.696 -30.609 1.00 85.69 132 LEU A C 1
ATOM 1079 O O . LEU A 1 132 ? 24.851 14.288 -30.607 1.00 85.69 132 LEU A O 1
ATOM 1083 N N . LEU A 1 133 ? 23.657 12.366 -30.555 1.00 85.12 133 LEU A N 1
ATOM 1084 C CA . LEU A 1 133 ? 24.802 11.464 -30.444 1.00 85.12 133 LEU A CA 1
ATOM 1085 C C . LEU A 1 133 ? 25.754 11.617 -31.636 1.00 85.12 133 LEU A C 1
ATOM 1087 O O . LEU A 1 133 ? 26.954 11.832 -31.460 1.00 85.12 133 LEU A O 1
ATOM 1091 N N . GLN A 1 134 ? 25.211 11.603 -32.855 1.00 86.00 134 GLN A N 1
ATOM 1092 C CA . GLN A 1 134 ? 25.985 11.782 -34.080 1.00 86.00 134 GLN A CA 1
ATOM 1093 C C . GLN A 1 134 ? 26.728 13.123 -34.087 1.00 86.00 134 GLN A C 1
ATOM 1095 O O . GLN A 1 134 ? 27.889 13.173 -34.485 1.00 86.00 134 GLN A O 1
ATOM 1100 N N . LYS A 1 135 ? 26.098 14.211 -33.621 1.00 87.50 135 LYS A N 1
ATOM 1101 C CA . LYS A 1 135 ? 26.735 15.531 -33.514 1.00 87.50 135 LYS A CA 1
ATOM 1102 C C . LYS A 1 135 ? 27.878 15.527 -32.498 1.00 87.50 135 LYS A C 1
ATOM 1104 O O . LYS A 1 135 ? 28.938 16.064 -32.803 1.00 87.50 135 LYS A O 1
ATOM 1109 N N . GLN A 1 136 ? 27.681 14.930 -31.321 1.00 84.50 136 GLN A N 1
ATOM 1110 C CA . GLN A 1 136 ? 28.716 14.850 -30.284 1.00 84.50 136 GLN A CA 1
ATOM 1111 C C . GLN A 1 136 ? 29.923 14.027 -30.747 1.00 84.50 136 GLN A C 1
ATOM 1113 O O . GLN A 1 136 ? 31.059 14.453 -30.549 1.00 84.50 136 GLN A O 1
ATOM 1118 N N . LEU A 1 137 ? 29.684 12.905 -31.428 1.00 83.69 137 LEU A N 1
ATOM 1119 C CA . LEU A 1 137 ? 30.745 12.078 -32.001 1.00 83.69 137 LEU A CA 1
ATOM 1120 C C . LEU A 1 137 ? 31.427 12.762 -33.195 1.00 83.69 137 LEU A C 1
ATOM 1122 O O . LEU A 1 137 ? 32.652 12.759 -33.286 1.00 83.69 137 LEU A O 1
ATOM 1126 N N . SER A 1 138 ? 30.677 13.469 -34.044 1.00 83.88 138 SER A N 1
ATOM 1127 C CA . SER A 1 138 ? 31.258 14.241 -35.154 1.00 83.88 138 SER A CA 1
ATOM 1128 C C . SER A 1 138 ? 32.186 15.359 -34.662 1.00 83.88 138 SER A C 1
ATOM 1130 O O . SER A 1 138 ? 33.190 15.648 -35.310 1.00 83.88 138 SER A O 1
ATOM 1132 N N . CYS A 1 139 ? 31.900 15.971 -33.502 1.00 80.81 139 CYS A N 1
ATOM 1133 C CA . CYS A 1 139 ? 32.769 16.982 -32.884 1.00 80.81 139 CYS A CA 1
ATOM 1134 C C . CYS A 1 139 ? 34.150 16.441 -32.481 1.00 80.81 139 CYS A C 1
ATOM 1136 O O . CYS A 1 139 ? 35.088 17.229 -32.384 1.00 80.81 139 CYS A O 1
ATOM 1138 N N . ILE A 1 140 ? 34.280 15.129 -32.272 1.00 78.62 140 ILE A N 1
ATOM 1139 C CA . ILE A 1 140 ? 35.550 14.447 -31.982 1.00 78.62 140 ILE A CA 1
ATOM 1140 C C . ILE A 1 140 ? 36.065 13.638 -33.187 1.00 78.62 140 ILE A C 1
ATOM 1142 O O . ILE A 1 140 ? 36.916 12.769 -33.033 1.00 78.62 140 ILE A O 1
ATOM 1146 N N . GLY A 1 141 ? 35.545 13.903 -34.393 1.00 73.00 141 GLY A N 1
ATOM 1147 C CA . GLY A 1 141 ? 35.973 13.228 -35.623 1.00 73.00 141 GLY A CA 1
ATOM 1148 C C . GLY A 1 141 ? 35.537 11.763 -35.724 1.00 73.00 141 GLY A C 1
ATOM 1149 O O . GLY A 1 141 ? 36.178 10.988 -36.432 1.00 73.00 141 GLY A O 1
ATOM 1150 N N . CYS A 1 142 ? 34.475 11.381 -35.010 1.00 80.94 142 CYS A N 1
ATOM 1151 C CA . CYS A 1 142 ? 33.956 10.019 -34.960 1.00 80.94 142 CYS A CA 1
ATOM 1152 C C . CYS A 1 142 ? 32.594 9.893 -35.649 1.00 80.94 142 CYS A C 1
ATOM 1154 O O . CYS A 1 142 ? 31.760 10.800 -35.605 1.00 80.94 142 CYS A O 1
ATOM 1156 N N . GLN A 1 143 ? 32.348 8.726 -36.230 1.00 81.25 143 GLN A N 1
ATOM 1157 C CA . GLN A 1 143 ? 31.063 8.302 -36.769 1.00 81.25 143 GLN A CA 1
ATOM 1158 C C . GLN A 1 143 ? 30.547 7.112 -35.958 1.00 81.25 143 GLN A C 1
ATOM 1160 O O . GLN A 1 143 ? 31.336 6.283 -35.518 1.00 81.25 143 GLN A O 1
ATOM 1165 N N . VAL A 1 144 ? 29.231 7.033 -35.768 1.00 84.19 144 VAL A N 1
ATOM 1166 C CA . VAL A 1 144 ? 28.566 5.898 -35.118 1.00 84.19 144 VAL A CA 1
ATOM 1167 C C . VAL A 1 144 ? 27.689 5.161 -36.112 1.00 84.19 144 VAL A C 1
ATOM 1169 O O . VAL A 1 144 ? 26.976 5.784 -36.901 1.00 84.19 144 VAL A O 1
ATOM 1172 N N . GLU A 1 145 ? 27.745 3.840 -36.047 1.00 82.88 145 GLU A N 1
ATOM 1173 C CA . GLU A 1 145 ? 26.857 2.910 -36.729 1.00 82.88 145 GLU A CA 1
ATOM 1174 C C . GLU A 1 145 ? 26.187 2.043 -35.658 1.00 82.88 145 GLU A C 1
ATOM 1176 O O . GLU A 1 145 ? 26.849 1.555 -34.744 1.00 82.88 145 GLU A O 1
ATOM 1181 N N . LEU A 1 146 ? 24.863 1.909 -35.724 1.00 81.06 146 LEU A N 1
ATOM 1182 C CA . LEU A 1 146 ? 24.095 1.092 -34.785 1.00 81.06 146 LEU A CA 1
ATOM 1183 C C . LEU A 1 146 ? 23.837 -0.277 -35.411 1.00 81.06 146 LEU A C 1
ATOM 1185 O O . LEU A 1 146 ? 23.143 -0.361 -36.426 1.00 81.06 146 LEU A O 1
ATOM 1189 N N . ASP A 1 147 ? 24.361 -1.322 -34.785 1.00 76.38 147 ASP A N 1
ATOM 1190 C CA . ASP A 1 147 ? 24.128 -2.715 -35.135 1.00 76.38 147 ASP A CA 1
ATOM 1191 C C . ASP A 1 147 ? 23.062 -3.328 -34.219 1.00 76.38 147 ASP A C 1
ATOM 1193 O O . ASP A 1 147 ? 23.317 -3.741 -33.086 1.00 76.38 147 ASP A O 1
ATOM 1197 N N . PHE A 1 148 ? 21.829 -3.361 -34.722 1.00 71.06 148 PHE A N 1
ATOM 1198 C CA . PHE A 1 148 ? 20.678 -3.911 -34.006 1.00 71.06 148 PHE A CA 1
ATOM 1199 C C . PHE A 1 148 ? 20.693 -5.444 -33.908 1.00 71.06 148 PHE A C 1
ATOM 1201 O O . PHE A 1 148 ? 19.852 -5.988 -33.196 1.00 71.06 148 PHE A O 1
ATOM 1208 N N . GLU A 1 149 ? 21.573 -6.136 -34.640 1.00 60.97 149 GLU A N 1
ATOM 1209 C CA . GLU A 1 149 ? 21.684 -7.598 -34.609 1.00 60.97 149 GLU A CA 1
ATOM 1210 C C . GLU A 1 149 ? 22.549 -8.054 -33.427 1.00 60.97 149 GLU A C 1
ATOM 1212 O O . GLU A 1 149 ? 22.165 -8.979 -32.713 1.00 60.97 149 GLU A O 1
ATOM 1217 N N . GLU A 1 150 ? 23.663 -7.358 -33.181 1.00 66.75 150 GLU A N 1
ATOM 1218 C CA . GLU A 1 150 ? 24.602 -7.655 -32.086 1.00 66.75 150 GLU A CA 1
ATOM 1219 C C . GLU A 1 150 ? 24.366 -6.792 -30.821 1.00 66.75 150 GLU A C 1
ATOM 1221 O O . GLU A 1 150 ? 25.053 -6.962 -29.815 1.00 66.75 150 GLU A O 1
ATOM 1226 N N . GLU A 1 151 ? 23.370 -5.892 -30.836 1.00 75.06 151 GLU A N 1
ATOM 1227 C CA . GLU A 1 151 ? 23.085 -4.902 -29.771 1.00 75.06 151 GLU A CA 1
ATOM 1228 C C . GLU A 1 151 ? 24.279 -3.961 -29.497 1.00 75.06 151 GLU A C 1
ATOM 1230 O O . GLU A 1 151 ? 24.590 -3.579 -28.360 1.00 75.06 151 GLU A O 1
ATOM 1235 N N . GLU A 1 152 ? 24.977 -3.586 -30.571 1.00 80.88 152 GLU A N 1
ATOM 1236 C CA . GLU A 1 152 ? 26.261 -2.897 -30.515 1.00 80.88 152 GLU A CA 1
ATOM 1237 C C . GLU A 1 152 ? 26.243 -1.569 -31.286 1.00 80.88 152 GLU A C 1
ATOM 1239 O O . GLU A 1 152 ? 25.688 -1.433 -32.371 1.00 80.88 152 GLU A O 1
ATOM 1244 N N . ALA A 1 153 ? 26.869 -0.542 -30.720 1.00 79.94 153 ALA A N 1
ATOM 1245 C CA . ALA A 1 153 ? 27.177 0.712 -31.387 1.00 79.94 153 ALA A CA 1
ATOM 1246 C C . ALA A 1 153 ? 28.658 0.702 -31.780 1.00 79.94 153 ALA A C 1
ATOM 1248 O O . ALA A 1 153 ? 29.544 0.733 -30.921 1.00 79.94 153 ALA A O 1
ATOM 1249 N N . VAL A 1 154 ? 28.925 0.665 -33.083 1.00 82.62 154 VAL A N 1
ATOM 1250 C CA . VAL A 1 154 ? 30.274 0.688 -33.650 1.00 82.62 154 VAL A CA 1
ATOM 1251 C C . VAL A 1 154 ? 30.666 2.139 -33.892 1.00 82.62 154 VAL A C 1
ATOM 1253 O O . VAL A 1 154 ? 30.086 2.830 -34.732 1.00 82.62 154 VAL A O 1
ATOM 1256 N N . VAL A 1 155 ? 31.651 2.625 -33.139 1.00 83.00 155 VAL A N 1
ATOM 1257 C CA . VAL A 1 155 ? 32.194 3.976 -33.285 1.00 83.00 155 VAL A CA 1
ATOM 1258 C C . VAL A 1 155 ? 33.513 3.907 -34.042 1.00 83.00 155 VAL A C 1
ATOM 1260 O O . VAL A 1 155 ? 34.477 3.298 -33.580 1.00 83.00 155 VAL A O 1
ATOM 1263 N N . ARG A 1 156 ? 33.562 4.561 -35.202 1.00 81.62 156 ARG A N 1
ATOM 1264 C CA . ARG A 1 156 ? 34.741 4.655 -36.069 1.00 81.62 156 ARG A CA 1
ATOM 1265 C C . ARG A 1 156 ? 35.334 6.062 -35.976 1.00 81.62 156 ARG A C 1
ATOM 1267 O O . ARG A 1 156 ? 34.607 7.042 -36.126 1.00 81.62 156 ARG A O 1
ATOM 1274 N N . GLY A 1 157 ? 36.637 6.174 -35.742 1.00 74.38 157 GLY A N 1
ATOM 1275 C CA . GLY A 1 157 ? 37.377 7.432 -35.636 1.00 74.38 157 GLY A CA 1
ATOM 1276 C C . GLY A 1 157 ? 38.497 7.543 -36.669 1.00 74.38 157 GLY A C 1
ATOM 1277 O O . GLY A 1 157 ? 39.183 6.564 -36.971 1.00 74.38 157 GLY A O 1
ATOM 1278 N N . ASP A 1 158 ? 38.694 8.750 -37.197 1.00 66.69 158 ASP A N 1
ATOM 1279 C CA . ASP A 1 158 ? 39.796 9.066 -38.109 1.00 66.69 158 ASP A CA 1
ATOM 1280 C C . ASP A 1 158 ? 41.026 9.554 -37.321 1.00 66.69 158 ASP A C 1
ATOM 1282 O O . ASP A 1 158 ? 40.969 10.570 -36.620 1.00 66.69 158 ASP A O 1
ATOM 1286 N N . ILE A 1 159 ? 42.147 8.835 -37.442 1.00 57.75 159 ILE A N 1
ATOM 1287 C CA . ILE A 1 159 ? 43.405 9.144 -36.744 1.00 57.75 159 ILE A CA 1
ATOM 1288 C C . ILE A 1 159 ? 43.983 10.493 -37.209 1.00 57.75 159 ILE A C 1
ATOM 1290 O O . ILE A 1 159 ? 44.656 11.168 -36.431 1.00 57.75 159 ILE A O 1
ATOM 1294 N N . GLU A 1 160 ? 43.696 10.934 -38.440 1.00 54.31 160 GLU A N 1
ATOM 1295 C CA . GLU A 1 160 ? 44.289 12.153 -39.014 1.00 54.31 160 GLU A CA 1
ATOM 1296 C C . GLU A 1 160 ? 43.590 13.456 -38.582 1.00 54.31 160 GLU A C 1
ATOM 1298 O O . GLU A 1 160 ? 44.142 14.542 -38.766 1.00 54.31 160 GLU A O 1
ATOM 1303 N N . LYS A 1 161 ? 42.395 13.376 -37.978 1.00 53.78 161 LYS A N 1
ATOM 1304 C CA . LYS A 1 161 ? 41.584 14.549 -37.581 1.00 53.78 161 LYS A CA 1
ATOM 1305 C C . LYS A 1 161 ? 41.472 14.767 -36.069 1.00 53.78 161 LYS A C 1
ATOM 1307 O O . LYS A 1 161 ? 40.831 15.729 -35.643 1.00 53.78 161 LYS A O 1
ATOM 1312 N N . GLY A 1 162 ? 42.086 13.906 -35.258 1.00 46.84 162 GLY A N 1
ATOM 1313 C CA . GLY A 1 162 ? 42.134 14.052 -33.801 1.00 46.84 162 GLY A CA 1
ATOM 1314 C C . GLY A 1 162 ? 43.125 15.143 -33.352 1.00 46.84 162 GLY A C 1
ATOM 1315 O O . GLY A 1 162 ? 44.164 15.321 -33.987 1.00 46.84 162 GLY A O 1
ATOM 1316 N N . PRO A 1 163 ? 42.876 15.867 -32.243 1.00 39.97 163 PRO A N 1
ATOM 1317 C CA . PRO A 1 163 ? 43.682 17.026 -31.837 1.00 39.97 163 PRO A CA 1
ATOM 1318 C C . PRO A 1 163 ? 45.077 16.693 -31.257 1.00 39.97 163 PRO A C 1
ATOM 1320 O O . PRO A 1 163 ? 45.644 17.504 -30.529 1.00 39.97 163 PRO A O 1
ATOM 1323 N N . GLY A 1 164 ? 45.668 15.534 -31.558 1.00 45.88 164 GLY A N 1
ATOM 1324 C CA . GLY A 1 164 ? 46.910 15.093 -30.919 1.00 45.88 164 GLY A CA 1
ATOM 1325 C C . GLY A 1 164 ? 47.741 14.148 -31.773 1.00 45.88 164 GLY A C 1
ATOM 1326 O O . GLY A 1 164 ? 47.723 12.939 -31.568 1.00 45.88 164 GLY A O 1
ATOM 1327 N N . GLY A 1 165 ? 48.525 14.704 -32.697 1.00 44.12 165 GLY A N 1
ATOM 1328 C CA . GLY A 1 165 ? 49.617 13.989 -33.356 1.00 44.12 165 GLY A CA 1
ATOM 1329 C C . GLY A 1 165 ? 50.790 13.761 -32.398 1.00 44.12 165 GLY A C 1
ATOM 1330 O O . GLY A 1 165 ? 51.785 14.470 -32.475 1.00 44.12 165 GLY A O 1
ATOM 1331 N N . ALA A 1 166 ? 50.675 12.809 -31.471 1.00 38.66 166 ALA A N 1
ATOM 1332 C CA . ALA A 1 166 ? 51.792 12.261 -30.698 1.00 38.66 166 ALA A CA 1
ATOM 1333 C C . ALA A 1 166 ? 51.381 10.933 -30.036 1.00 38.66 166 ALA A C 1
ATOM 1335 O O . ALA A 1 166 ? 50.208 10.715 -29.735 1.00 38.66 166 ALA A O 1
ATOM 1336 N N . PHE A 1 167 ? 52.350 10.038 -29.825 1.00 38.91 167 PHE A N 1
ATOM 1337 C CA . PHE A 1 167 ? 52.186 8.753 -29.132 1.00 38.91 167 PHE A CA 1
ATOM 1338 C C . PHE A 1 167 ? 51.291 8.889 -27.880 1.00 38.91 167 PHE A C 1
ATOM 1340 O O . PHE A 1 167 ? 51.597 9.680 -26.993 1.00 38.91 167 PHE A O 1
ATOM 1347 N N . GLY A 1 168 ? 50.180 8.136 -27.839 1.00 50.44 168 GLY A N 1
ATOM 1348 C CA . GLY A 1 168 ? 49.116 8.237 -26.820 1.00 50.44 168 GLY A CA 1
ATOM 1349 C C . GLY A 1 168 ? 47.724 8.605 -27.369 1.00 50.44 168 GLY A C 1
ATOM 1350 O O . GLY A 1 168 ? 46.730 8.488 -26.658 1.00 50.44 168 GLY A O 1
ATOM 1351 N N . GLY A 1 169 ? 47.628 8.992 -28.648 1.00 60.91 169 GLY A N 1
ATOM 1352 C CA . GLY A 1 169 ? 46.373 9.441 -29.269 1.00 60.91 169 GLY A CA 1
ATOM 1353 C C . GLY A 1 169 ? 45.224 8.421 -29.291 1.00 60.91 169 GLY A C 1
ATOM 1354 O O . GLY A 1 169 ? 44.073 8.837 -29.234 1.00 60.91 169 GLY A O 1
ATOM 1355 N N . ALA A 1 170 ? 45.504 7.112 -29.321 1.00 63.59 170 ALA A N 1
ATOM 1356 C CA . ALA A 1 170 ? 44.462 6.077 -29.324 1.00 63.59 170 ALA A CA 1
ATOM 1357 C C . ALA A 1 170 ? 43.766 5.940 -27.959 1.00 63.59 170 ALA A C 1
ATOM 1359 O O . ALA A 1 170 ? 42.545 5.979 -27.892 1.00 63.59 170 ALA A O 1
ATOM 1360 N N . GLU A 1 171 ? 44.525 5.876 -26.862 1.00 67.00 171 GLU A N 1
ATOM 1361 C CA . GLU A 1 171 ? 43.969 5.793 -25.501 1.00 67.00 171 GLU A CA 1
ATOM 1362 C C . GLU A 1 171 ? 43.212 7.080 -25.131 1.00 67.00 171 GLU A C 1
ATOM 1364 O O . GLU A 1 171 ? 42.123 7.047 -24.560 1.00 67.00 171 GLU A O 1
ATOM 1369 N N . GLN A 1 172 ? 43.740 8.239 -25.537 1.00 70.19 172 GLN A N 1
ATOM 1370 C CA . GLN A 1 172 ? 43.064 9.520 -25.341 1.00 70.19 172 GLN A CA 1
ATOM 1371 C C . GLN A 1 172 ? 41.788 9.649 -26.188 1.00 70.19 172 GLN A C 1
ATOM 1373 O O . GLN A 1 172 ? 40.814 10.249 -25.730 1.00 70.19 172 GLN A O 1
ATOM 1378 N N . TRP A 1 173 ? 41.776 9.081 -27.396 1.00 78.38 173 TRP A N 1
ATOM 1379 C CA . TRP A 1 173 ? 40.587 8.986 -28.242 1.00 78.38 173 TRP A CA 1
ATOM 1380 C C . TRP A 1 173 ? 39.532 8.068 -27.620 1.00 78.38 173 TRP A C 1
ATOM 1382 O O . TRP A 1 173 ? 38.379 8.475 -27.490 1.00 78.38 173 TRP A O 1
ATOM 1392 N N . GLU A 1 174 ? 39.921 6.882 -27.147 1.00 76.50 174 GLU A N 1
ATOM 1393 C CA . GLU A 1 174 ? 39.004 5.950 -26.486 1.00 76.50 174 GLU A CA 1
ATOM 1394 C C . GLU A 1 174 ? 38.334 6.586 -25.264 1.00 76.50 174 GLU A C 1
ATOM 1396 O O . GLU A 1 174 ? 37.116 6.501 -25.127 1.00 76.50 174 GLU A O 1
ATOM 1401 N N . LEU A 1 175 ? 39.093 7.306 -24.428 1.00 78.81 175 LEU A N 1
ATOM 1402 C CA . LEU A 1 175 ? 38.551 8.038 -23.277 1.00 78.81 175 LEU A CA 1
ATOM 1403 C C . LEU A 1 175 ? 37.575 9.156 -23.680 1.00 78.81 175 LEU A C 1
ATOM 1405 O O . LEU A 1 175 ? 36.628 9.454 -22.946 1.00 78.81 175 LEU A O 1
ATOM 1409 N N . GLN A 1 176 ? 37.797 9.807 -24.826 1.00 78.50 176 GLN A N 1
ATOM 1410 C CA . GLN A 1 176 ? 36.886 10.830 -25.350 1.00 78.50 176 GLN A CA 1
ATOM 1411 C C . GLN A 1 176 ? 35.581 10.215 -25.853 1.00 78.50 176 GLN A C 1
ATOM 1413 O O . GLN A 1 176 ? 34.512 10.746 -25.548 1.00 78.50 176 GLN A O 1
ATOM 1418 N N . VAL A 1 177 ? 35.660 9.095 -26.574 1.00 79.88 177 VAL A N 1
ATOM 1419 C CA . VAL A 1 177 ? 34.481 8.353 -27.036 1.00 79.88 177 VAL A CA 1
ATOM 1420 C C . VAL A 1 177 ? 33.690 7.812 -25.842 1.00 79.88 177 VAL A C 1
ATOM 1422 O O . VAL A 1 177 ? 32.477 8.015 -25.781 1.00 79.88 177 VAL A O 1
ATOM 1425 N N . ASP A 1 178 ? 34.369 7.234 -24.847 1.00 81.12 178 ASP A N 1
ATOM 1426 C CA . ASP A 1 178 ? 33.742 6.734 -23.618 1.00 81.12 178 ASP A CA 1
ATOM 1427 C C . ASP A 1 178 ? 32.999 7.843 -22.883 1.00 81.12 178 ASP A C 1
ATOM 1429 O O . ASP A 1 178 ? 31.850 7.666 -22.490 1.00 81.12 178 ASP A O 1
ATOM 1433 N N . ARG A 1 179 ? 33.608 9.027 -22.746 1.00 84.56 179 ARG A N 1
ATOM 1434 C CA . ARG A 1 179 ? 32.952 10.173 -22.104 1.00 84.56 179 ARG A CA 1
ATOM 1435 C C . ARG A 1 179 ? 31.674 10.587 -22.836 1.00 84.56 179 ARG A C 1
ATOM 1437 O O . ARG A 1 179 ? 30.697 10.941 -22.177 1.00 84.56 179 ARG A O 1
ATOM 1444 N N . VAL A 1 180 ? 31.677 10.581 -24.171 1.00 83.75 180 VAL A N 1
ATOM 1445 C CA . VAL A 1 180 ? 30.492 10.938 -24.968 1.00 83.75 180 VAL A CA 1
ATOM 1446 C C . VAL A 1 180 ? 29.385 9.905 -24.779 1.00 83.75 180 VAL A C 1
ATOM 1448 O O . VAL A 1 180 ? 28.242 10.291 -2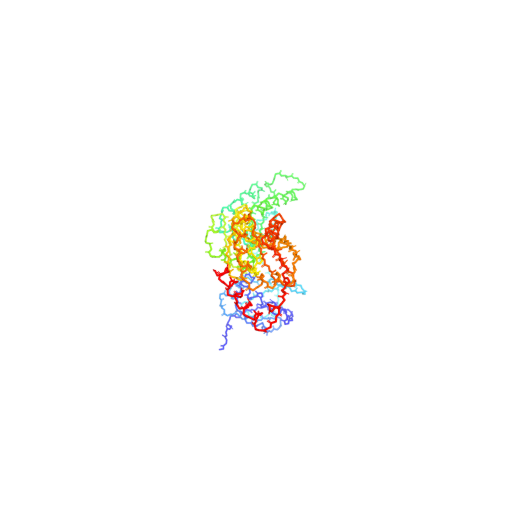4.543 1.00 83.75 180 VAL A O 1
ATOM 1451 N N . LEU A 1 181 ? 29.713 8.612 -24.831 1.00 82.81 181 LEU A N 1
ATOM 1452 C CA . LEU A 1 181 ? 28.716 7.557 -24.667 1.00 82.81 181 LEU A CA 1
ATOM 1453 C C . LEU A 1 181 ? 28.193 7.445 -23.239 1.00 82.81 181 LEU A C 1
ATOM 1455 O O . LEU A 1 181 ? 26.985 7.323 -23.078 1.00 82.81 181 LEU A O 1
ATOM 1459 N N . ILE A 1 182 ? 29.045 7.585 -22.220 1.00 83.19 182 ILE A N 1
ATOM 1460 C CA . ILE A 1 182 ? 28.612 7.633 -20.817 1.00 83.19 182 ILE A CA 1
ATOM 1461 C C . ILE A 1 182 ? 27.617 8.778 -20.623 1.00 83.19 182 ILE A C 1
ATOM 1463 O O . ILE A 1 182 ? 26.505 8.540 -20.160 1.00 83.19 182 ILE A O 1
ATOM 1467 N N . ASN A 1 183 ? 27.960 9.992 -21.068 1.00 83.56 183 ASN A N 1
ATOM 1468 C CA . ASN A 1 183 ? 27.065 11.148 -20.969 1.00 83.56 183 ASN A CA 1
ATOM 1469 C C . ASN A 1 183 ? 25.730 10.903 -21.694 1.00 83.56 183 ASN A C 1
ATOM 1471 O O . ASN A 1 183 ? 24.669 11.269 -21.195 1.00 83.56 183 ASN A O 1
ATOM 1475 N N . PHE A 1 184 ? 25.774 10.247 -22.855 1.00 84.25 184 PHE A N 1
ATOM 1476 C CA . PHE A 1 184 ? 24.574 9.881 -23.596 1.00 84.25 184 PHE A CA 1
ATOM 1477 C C . PHE A 1 184 ? 23.715 8.852 -22.839 1.00 84.25 184 PHE A C 1
ATOM 1479 O O . PHE A 1 184 ? 22.509 9.047 -22.713 1.00 84.25 184 PHE A O 1
ATOM 1486 N N . THR A 1 185 ? 24.316 7.797 -22.284 1.00 82.75 185 THR A N 1
ATOM 1487 C CA . THR A 1 185 ? 23.606 6.779 -21.487 1.00 82.75 185 THR A CA 1
ATOM 1488 C C . THR A 1 185 ? 23.126 7.288 -20.129 1.00 82.75 185 THR A C 1
ATOM 1490 O O . THR A 1 185 ? 22.162 6.764 -19.593 1.00 82.75 185 THR A O 1
ATOM 1493 N N . GLU A 1 186 ? 23.752 8.323 -19.567 1.00 85.44 186 GLU A N 1
ATOM 1494 C CA . GLU A 1 186 ? 23.257 9.007 -18.364 1.00 85.44 186 GLU A CA 1
ATOM 1495 C C . GLU A 1 186 ? 22.055 9.904 -18.686 1.00 85.44 186 GLU A C 1
ATOM 1497 O O . GLU A 1 186 ? 21.154 10.085 -17.863 1.00 85.44 186 GLU A O 1
ATOM 1502 N N . ARG A 1 187 ? 22.026 10.462 -19.900 1.00 86.06 187 ARG A N 1
ATOM 1503 C CA . ARG A 1 187 ? 20.954 11.341 -20.364 1.00 86.06 187 ARG A CA 1
ATOM 1504 C C . ARG A 1 187 ? 19.686 10.592 -20.765 1.00 86.06 187 ARG A C 1
ATOM 1506 O O . ARG A 1 187 ? 18.605 11.166 -20.654 1.00 86.06 187 ARG A O 1
ATOM 1513 N N . TYR A 1 188 ? 19.801 9.353 -21.233 1.00 87.50 188 TYR A N 1
ATOM 1514 C CA . TYR A 1 188 ? 18.661 8.540 -21.653 1.00 87.50 188 TYR A CA 1
ATOM 1515 C C . TYR A 1 188 ? 18.532 7.278 -20.807 1.00 87.50 188 TYR A C 1
ATOM 1517 O O . TYR A 1 188 ? 19.482 6.515 -20.672 1.00 87.50 188 TYR A O 1
ATOM 1525 N N . LEU A 1 189 ? 17.327 7.017 -20.305 1.00 87.50 189 LEU A N 1
ATOM 1526 C CA . LEU A 1 189 ? 17.046 5.900 -19.410 1.00 87.50 189 LEU A CA 1
ATOM 1527 C C . LEU A 1 189 ? 16.103 4.889 -20.067 1.00 87.50 189 LEU A C 1
ATOM 1529 O O . LEU A 1 189 ? 15.060 5.268 -20.602 1.00 87.50 189 LEU A O 1
ATOM 1533 N N . CYS A 1 190 ? 16.438 3.601 -19.950 1.00 87.19 190 CYS A N 1
ATOM 1534 C CA . CYS A 1 190 ? 15.528 2.488 -20.221 1.00 87.19 190 CYS A CA 1
ATOM 1535 C C . CYS A 1 190 ? 14.970 1.955 -18.899 1.00 87.19 190 CYS A C 1
ATOM 1537 O O . CYS A 1 190 ? 15.689 1.362 -18.095 1.00 87.19 190 CYS A O 1
ATOM 1539 N N . TYR A 1 191 ? 13.681 2.178 -18.652 1.00 85.75 191 TYR A N 1
ATOM 1540 C CA . TYR A 1 191 ? 13.000 1.710 -17.451 1.00 85.75 191 TYR A CA 1
ATOM 1541 C C . TYR A 1 191 ? 12.125 0.493 -17.767 1.00 85.75 191 TYR A C 1
ATOM 1543 O O . TYR A 1 191 ? 11.089 0.597 -18.430 1.00 85.75 191 TYR A O 1
ATOM 1551 N N . HIS A 1 192 ? 12.538 -0.673 -17.267 1.00 85.12 192 HIS A N 1
ATOM 1552 C CA . HIS A 1 192 ? 11.839 -1.943 -17.463 1.00 85.12 192 HIS A CA 1
ATOM 1553 C C . HIS A 1 192 ? 10.732 -2.095 -16.415 1.00 85.12 192 HIS A C 1
ATOM 1555 O O . HIS A 1 192 ? 10.996 -2.265 -15.222 1.00 85.12 192 HIS A O 1
ATOM 1561 N N . VAL A 1 193 ? 9.471 -2.059 -16.848 1.00 83.94 193 VAL A N 1
ATOM 1562 C CA . VAL A 1 193 ? 8.316 -2.153 -15.947 1.00 83.94 193 VAL A CA 1
ATOM 1563 C C . VAL A 1 193 ? 7.933 -3.620 -15.755 1.00 83.94 193 VAL A C 1
ATOM 1565 O O . VAL A 1 193 ? 7.049 -4.147 -16.426 1.00 83.94 193 VAL A O 1
ATOM 1568 N N . VAL A 1 194 ? 8.601 -4.292 -14.818 1.00 80.62 194 VAL A N 1
ATOM 1569 C CA . VAL A 1 194 ? 8.377 -5.725 -14.532 1.00 80.62 194 VAL A CA 1
ATOM 1570 C C . VAL A 1 194 ? 7.107 -5.965 -13.699 1.00 80.62 194 VAL A C 1
ATOM 1572 O O . VAL A 1 194 ? 6.486 -7.024 -13.778 1.00 80.62 194 VAL A O 1
ATOM 1575 N N . GLU A 1 195 ? 6.680 -4.985 -12.899 1.00 78.75 195 GLU A N 1
ATOM 1576 C CA . GLU A 1 195 ? 5.493 -5.125 -12.053 1.00 78.75 195 GLU A CA 1
ATOM 1577 C C . GLU A 1 195 ? 4.194 -5.125 -12.883 1.00 78.75 195 GLU A C 1
ATOM 1579 O O . GLU A 1 195 ? 3.892 -4.137 -13.559 1.00 78.75 195 GLU A O 1
ATOM 1584 N N . PRO A 1 196 ? 3.336 -6.158 -12.774 1.00 76.69 196 PRO A N 1
ATOM 1585 C CA . PRO A 1 196 ? 2.155 -6.294 -13.628 1.00 76.69 196 PRO A CA 1
ATOM 1586 C C . PRO A 1 196 ? 1.092 -5.215 -13.374 1.00 76.69 196 PRO A C 1
ATOM 1588 O O . PRO A 1 196 ? 0.368 -4.837 -14.293 1.00 76.69 196 PRO A O 1
ATOM 1591 N N . LYS A 1 197 ? 0.999 -4.685 -12.144 1.00 77.50 197 LYS A N 1
ATOM 1592 C CA . LYS A 1 197 ? 0.086 -3.574 -11.813 1.00 77.50 197 LYS A CA 1
ATOM 1593 C C . LYS A 1 197 ? 0.513 -2.283 -12.516 1.00 77.50 197 LYS A C 1
ATOM 1595 O O . LYS A 1 197 ? -0.310 -1.658 -13.180 1.00 77.50 197 LYS A O 1
ATOM 1600 N N . LYS A 1 198 ? 1.806 -1.946 -12.432 1.00 78.31 198 LYS A N 1
ATOM 1601 C CA . LYS A 1 198 ? 2.418 -0.808 -13.132 1.00 78.31 198 LYS A CA 1
ATOM 1602 C C . LYS A 1 198 ? 2.286 -0.962 -14.643 1.00 78.31 198 LYS A C 1
ATOM 1604 O O . LYS A 1 198 ? 1.830 -0.041 -15.310 1.00 78.31 198 LYS A O 1
ATOM 1609 N N . ALA A 1 199 ? 2.588 -2.150 -15.167 1.00 80.94 199 ALA A N 1
ATOM 1610 C CA . ALA A 1 199 ? 2.447 -2.453 -16.585 1.00 80.94 199 ALA A CA 1
ATOM 1611 C C . ALA A 1 199 ? 1.001 -2.269 -17.064 1.00 80.94 199 ALA A C 1
ATOM 1613 O O . ALA A 1 199 ? 0.775 -1.659 -18.101 1.00 80.94 199 ALA A O 1
ATOM 1614 N N . LYS A 1 200 ? 0.002 -2.733 -16.304 1.00 79.75 200 LYS A N 1
ATOM 1615 C CA . LYS A 1 200 ? -1.408 -2.582 -16.686 1.00 79.75 200 LYS A CA 1
ATOM 1616 C C . LYS A 1 200 ? -1.827 -1.114 -16.789 1.00 79.75 200 LYS A C 1
ATOM 1618 O O . LYS A 1 200 ? -2.469 -0.759 -17.772 1.00 79.75 200 LYS A O 1
ATOM 1623 N N . ILE A 1 201 ? -1.447 -0.282 -15.819 1.00 78.38 201 ILE A N 1
ATOM 1624 C CA . ILE A 1 201 ? -1.756 1.156 -15.836 1.00 78.38 201 ILE A CA 1
ATOM 1625 C C . ILE A 1 201 ? -1.038 1.834 -17.009 1.00 78.38 201 ILE A C 1
ATOM 1627 O O . ILE A 1 201 ? -1.679 2.495 -17.819 1.00 78.38 201 ILE A O 1
ATOM 1631 N N . LEU A 1 202 ? 0.261 1.574 -17.169 1.00 80.81 202 LEU A N 1
ATOM 1632 C CA . LEU A 1 202 ? 1.081 2.127 -18.249 1.00 80.81 202 LEU A CA 1
ATOM 1633 C C . LEU A 1 202 ? 0.578 1.729 -19.650 1.00 80.81 202 LEU A C 1
ATOM 1635 O O . LEU A 1 202 ? 0.683 2.494 -20.603 1.00 80.81 202 LEU A O 1
ATOM 1639 N N . LEU A 1 203 ? 0.029 0.521 -19.805 1.00 76.94 203 LEU A N 1
ATOM 1640 C CA . LEU A 1 203 ? -0.515 0.057 -21.083 1.00 76.94 203 LEU A CA 1
ATOM 1641 C C . LEU A 1 203 ? -1.889 0.662 -21.402 1.00 76.94 203 LEU A C 1
ATOM 1643 O O . LEU A 1 203 ? -2.221 0.749 -22.590 1.00 76.94 203 LEU A O 1
ATOM 1647 N N . GLN A 1 204 ? -2.667 1.017 -20.374 1.00 76.44 204 GLN A N 1
ATOM 1648 C CA . GLN A 1 204 ? -4.007 1.604 -20.483 1.00 76.44 204 GLN A CA 1
ATOM 1649 C C . GLN A 1 204 ? -3.969 3.120 -20.677 1.00 76.44 204 GLN A C 1
ATOM 1651 O O . GLN A 1 204 ? -4.813 3.662 -21.388 1.00 76.44 204 GLN A O 1
ATOM 1656 N N . ASP A 1 205 ? -2.997 3.793 -20.072 1.00 75.00 205 ASP A N 1
ATOM 1657 C CA . ASP A 1 205 ? -2.863 5.237 -20.150 1.00 75.00 205 ASP A CA 1
ATOM 1658 C C . ASP A 1 205 ? -1.936 5.636 -21.311 1.00 75.00 205 ASP A C 1
ATOM 1660 O O . ASP A 1 205 ? -0.733 5.380 -21.323 1.00 75.00 205 ASP A O 1
ATOM 1664 N N . LEU A 1 206 ? -2.518 6.261 -22.335 1.00 68.19 206 LEU A N 1
ATOM 1665 C CA . LEU A 1 206 ? -1.789 6.731 -23.516 1.00 68.19 206 LEU A CA 1
ATOM 1666 C C . LEU A 1 206 ? -0.989 8.016 -23.246 1.00 68.19 206 LEU A C 1
ATOM 1668 O O . LEU A 1 206 ? -0.138 8.371 -24.059 1.00 68.19 206 LEU A O 1
ATOM 1672 N N . SER A 1 207 ? -1.208 8.692 -22.111 1.00 71.38 207 SER A N 1
ATOM 1673 C CA . SER A 1 207 ? -0.509 9.935 -21.745 1.00 71.38 207 SER A CA 1
ATOM 1674 C C . SER A 1 207 ? 0.971 9.735 -21.385 1.00 71.38 207 SER A C 1
ATOM 1676 O O . SER A 1 207 ? 1.721 10.705 -21.226 1.00 71.38 207 SER A O 1
ATOM 1678 N N . PHE A 1 208 ? 1.408 8.480 -21.260 1.00 70.56 208 PHE A N 1
ATOM 1679 C CA . PHE A 1 208 ? 2.804 8.116 -21.027 1.00 70.56 208 PHE A CA 1
ATOM 1680 C C . PHE A 1 208 ? 3.690 8.287 -22.265 1.00 70.56 208 PHE A C 1
ATOM 1682 O O . PHE A 1 208 ? 4.899 8.438 -22.111 1.00 70.56 208 PHE A O 1
ATOM 1689 N N . VAL A 1 209 ? 3.112 8.294 -23.471 1.00 74.88 209 VAL A N 1
ATOM 1690 C CA . VAL A 1 209 ? 3.858 8.526 -24.713 1.00 74.88 209 VAL A CA 1
ATOM 1691 C C . VAL A 1 209 ? 3.898 10.025 -24.990 1.00 74.88 209 VAL A C 1
ATOM 1693 O O . VAL A 1 209 ? 2.860 10.656 -25.182 1.00 74.88 209 VAL A O 1
ATOM 1696 N N . THR A 1 210 ? 5.097 10.597 -25.011 1.00 74.56 210 THR A N 1
ATOM 1697 C CA . THR A 1 210 ? 5.340 12.002 -25.369 1.00 74.56 210 THR A CA 1
ATOM 1698 C C . THR A 1 210 ? 6.390 12.070 -26.476 1.00 74.56 210 THR A C 1
ATOM 1700 O O . THR A 1 210 ? 7.008 11.063 -26.814 1.00 74.56 210 THR A O 1
ATOM 1703 N N . ASP A 1 211 ? 6.630 13.252 -27.047 1.00 73.00 211 ASP A N 1
ATOM 1704 C CA . ASP A 1 211 ? 7.663 13.436 -28.081 1.00 73.00 211 ASP A CA 1
ATOM 1705 C C . ASP A 1 211 ? 9.072 13.006 -27.624 1.00 73.00 211 ASP A C 1
ATOM 1707 O O . ASP A 1 211 ? 9.930 12.699 -28.457 1.00 73.00 211 ASP A O 1
ATOM 1711 N N . ASP A 1 212 ? 9.300 12.965 -26.309 1.00 78.19 212 ASP A N 1
ATOM 1712 C CA . ASP A 1 212 ? 10.588 12.660 -25.685 1.00 78.19 212 ASP A CA 1
ATOM 1713 C C . ASP A 1 212 ? 10.591 11.312 -24.932 1.00 78.19 212 ASP A C 1
ATOM 1715 O O . ASP A 1 212 ? 11.629 10.908 -24.407 1.00 78.19 212 ASP A O 1
ATOM 1719 N N . ILE A 1 213 ? 9.458 10.589 -24.903 1.00 85.19 213 ILE A N 1
ATOM 1720 C CA . ILE A 1 213 ? 9.306 9.293 -24.219 1.00 85.19 213 ILE A CA 1
ATOM 1721 C C . ILE A 1 213 ? 8.535 8.303 -25.093 1.00 85.19 213 ILE A C 1
ATOM 1723 O O . ILE A 1 213 ? 7.401 8.551 -25.504 1.00 85.19 213 ILE A O 1
ATOM 1727 N N . LYS A 1 214 ? 9.108 7.115 -25.289 1.00 86.19 214 LYS A N 1
ATOM 1728 C CA . LYS A 1 214 ? 8.485 6.005 -26.009 1.00 86.19 214 LYS A CA 1
ATOM 1729 C C . LYS A 1 214 ? 8.323 4.777 -25.123 1.00 86.19 214 LYS A C 1
ATOM 1731 O O . LYS A 1 214 ? 9.184 4.464 -24.311 1.00 86.19 214 LYS A O 1
ATOM 1736 N N . VAL A 1 215 ? 7.218 4.058 -25.311 1.00 86.69 215 VAL A N 1
ATOM 1737 C CA . VAL A 1 215 ? 6.927 2.812 -24.592 1.00 86.69 215 VAL A CA 1
ATOM 1738 C C . VAL A 1 215 ? 6.937 1.639 -25.567 1.00 86.69 215 VAL A C 1
ATOM 1740 O O . VAL A 1 215 ? 6.077 1.553 -26.446 1.00 86.69 215 VAL A O 1
ATOM 1743 N N . TYR A 1 216 ? 7.879 0.718 -25.390 1.00 85.56 216 TYR A N 1
ATOM 1744 C CA . TYR A 1 216 ? 7.951 -0.542 -26.126 1.00 85.56 216 TYR A CA 1
ATOM 1745 C C . TYR A 1 216 ? 7.166 -1.627 -25.394 1.00 85.56 216 TYR A C 1
ATOM 1747 O O . TYR A 1 216 ? 7.173 -1.685 -24.168 1.00 85.56 216 TYR A O 1
ATOM 1755 N N . ARG A 1 217 ? 6.456 -2.475 -26.146 1.00 80.94 217 ARG A N 1
ATOM 1756 C CA . ARG A 1 217 ? 5.582 -3.536 -25.602 1.00 80.94 217 ARG A CA 1
ATOM 1757 C C . ARG A 1 217 ? 6.046 -4.949 -25.978 1.00 80.94 217 ARG A C 1
ATOM 1759 O O . ARG A 1 217 ? 5.396 -5.928 -25.619 1.00 80.94 217 ARG A O 1
ATOM 1766 N N . GLU A 1 218 ? 7.138 -5.058 -26.724 1.00 62.25 218 GLU A N 1
ATOM 1767 C CA . GLU A 1 218 ? 7.673 -6.318 -27.236 1.00 62.25 218 GLU A CA 1
ATOM 1768 C C . GLU A 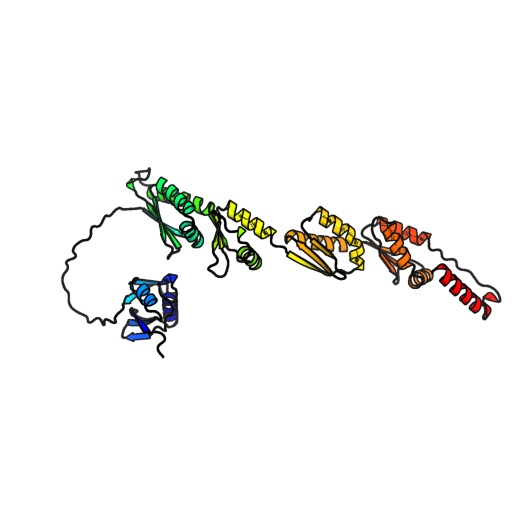1 218 ? 8.619 -6.923 -26.189 1.00 62.25 218 GLU A C 1
ATOM 1770 O O . GLU A 1 218 ? 9.585 -6.282 -25.794 1.00 62.25 218 GLU A O 1
ATOM 1775 N N . GLY A 1 219 ? 8.315 -8.132 -25.693 1.00 58.03 219 GLY A N 1
ATOM 1776 C CA . GLY A 1 219 ? 9.150 -8.819 -24.689 1.00 58.03 219 GLY A CA 1
ATOM 1777 C C . GLY A 1 219 ? 8.437 -9.325 -23.427 1.00 58.03 219 GLY A C 1
ATOM 1778 O O . GLY A 1 219 ? 9.092 -9.794 -22.502 1.00 58.03 219 GLY A O 1
ATOM 1779 N N . GLY A 1 220 ? 7.102 -9.267 -23.365 1.00 68.31 220 GLY A N 1
ATOM 1780 C CA . GLY A 1 220 ? 6.315 -9.782 -22.231 1.00 68.31 220 GLY A CA 1
ATOM 1781 C C . GLY A 1 220 ? 6.119 -8.787 -21.080 1.00 68.31 220 GLY A C 1
ATOM 1782 O O . GLY A 1 220 ? 5.255 -9.006 -20.233 1.00 68.31 220 GLY A O 1
ATOM 1783 N N . TYR A 1 221 ? 6.844 -7.669 -21.085 1.00 79.19 221 TYR A N 1
ATOM 1784 C CA . TYR A 1 221 ? 6.656 -6.528 -20.189 1.00 79.19 221 TYR A CA 1
ATOM 1785 C C . TYR A 1 221 ? 6.950 -5.217 -20.945 1.00 79.19 221 TYR A C 1
ATOM 1787 O O . TYR A 1 221 ? 7.696 -5.241 -21.926 1.00 79.19 221 TYR A O 1
ATOM 1795 N N . PRO A 1 222 ? 6.351 -4.077 -20.551 1.00 85.75 222 PRO A N 1
ATOM 1796 C CA . PRO A 1 222 ? 6.609 -2.812 -21.221 1.00 85.75 222 PRO A CA 1
ATOM 1797 C C . PRO A 1 222 ? 7.911 -2.146 -20.749 1.00 85.75 222 PRO A C 1
ATOM 1799 O O . PRO A 1 222 ? 8.257 -2.195 -19.567 1.00 85.75 222 PRO A O 1
ATOM 1802 N N . VAL A 1 223 ? 8.601 -1.478 -21.675 1.00 87.81 223 VAL A N 1
ATOM 1803 C CA . VAL A 1 223 ? 9.833 -0.714 -21.419 1.00 87.81 223 VAL A CA 1
ATOM 1804 C C . VAL A 1 223 ? 9.620 0.739 -21.811 1.00 87.81 223 VAL A C 1
ATOM 1806 O O . VAL A 1 223 ? 9.236 1.028 -22.943 1.00 87.81 223 VAL A O 1
ATOM 1809 N N . VAL A 1 224 ? 9.850 1.652 -20.869 1.00 88.56 224 VAL A N 1
ATOM 1810 C CA . VAL A 1 224 ? 9.753 3.100 -21.082 1.00 88.56 224 VAL A CA 1
ATOM 1811 C C . VAL A 1 224 ? 11.148 3.637 -21.368 1.00 88.56 224 VAL A C 1
ATOM 1813 O O . VAL A 1 224 ? 12.050 3.442 -20.559 1.00 88.56 224 VAL A O 1
ATOM 1816 N N . VAL A 1 225 ? 11.324 4.309 -22.501 1.00 89.06 225 VAL A N 1
ATOM 1817 C CA . VAL A 1 225 ? 12.610 4.863 -22.935 1.00 89.06 225 VAL A CA 1
ATOM 1818 C C . VAL A 1 225 ? 12.455 6.337 -23.260 1.00 89.06 225 VAL A C 1
ATOM 1820 O O . VAL A 1 225 ? 11.542 6.718 -23.991 1.00 89.06 225 VAL A O 1
ATOM 1823 N N . GLY A 1 226 ? 13.349 7.167 -22.739 1.00 89.44 226 GLY A N 1
ATOM 1824 C CA . GLY A 1 226 ? 13.336 8.609 -22.969 1.00 89.44 226 GLY A CA 1
ATOM 1825 C C . GLY A 1 226 ? 14.452 9.314 -22.210 1.00 89.44 226 GLY A C 1
ATOM 1826 O O . GLY A 1 226 ? 15.346 8.662 -21.671 1.00 89.44 226 GLY A O 1
ATOM 1827 N N . GLU A 1 227 ? 14.412 10.646 -22.177 1.00 89.00 227 GLU A N 1
ATOM 1828 C CA . GLU A 1 227 ? 15.341 11.435 -21.355 1.00 89.00 227 GLU A CA 1
ATOM 1829 C C . GLU A 1 227 ? 15.125 11.132 -19.865 1.00 89.00 227 GLU A C 1
ATOM 1831 O O . GLU A 1 227 ? 13.987 11.008 -19.407 1.00 89.00 227 GLU A O 1
ATOM 1836 N N . THR A 1 228 ? 16.214 11.000 -19.109 1.00 87.50 228 THR A N 1
ATOM 1837 C CA . THR A 1 228 ? 16.215 10.511 -17.722 1.00 87.50 228 THR A CA 1
ATOM 1838 C C . THR A 1 228 ? 15.247 11.285 -16.825 1.00 87.50 228 THR A C 1
ATOM 1840 O O . THR A 1 228 ? 14.452 10.675 -16.110 1.00 87.50 228 THR A O 1
ATOM 1843 N N . GLU A 1 229 ? 15.241 12.619 -16.902 1.00 86.88 229 GLU A N 1
ATOM 1844 C CA . GLU A 1 229 ? 14.334 13.466 -16.111 1.00 86.88 229 GLU A CA 1
ATOM 1845 C C . GLU A 1 229 ? 12.859 13.207 -16.452 1.00 86.88 229 GLU A C 1
ATOM 1847 O O . GLU A 1 229 ? 12.033 13.007 -15.559 1.00 86.88 229 GLU A O 1
ATOM 1852 N N . ALA A 1 230 ? 12.542 13.127 -17.745 1.00 88.00 230 ALA A N 1
ATOM 1853 C CA . ALA A 1 230 ? 11.184 12.927 -18.234 1.00 88.00 230 ALA A CA 1
ATOM 1854 C C . ALA A 1 230 ? 10.658 11.520 -17.887 1.00 88.00 230 ALA A C 1
ATOM 1856 O O . ALA A 1 230 ? 9.508 11.358 -17.470 1.00 88.00 230 ALA A O 1
ATOM 1857 N N . VAL A 1 231 ? 11.510 10.493 -18.001 1.00 87.62 231 VAL A N 1
ATOM 1858 C CA . VAL A 1 231 ? 11.175 9.125 -17.581 1.00 87.62 231 VAL A CA 1
ATOM 1859 C C . VAL A 1 231 ? 10.917 9.090 -16.077 1.00 87.62 231 VAL A C 1
ATOM 1861 O O . VAL A 1 231 ? 9.888 8.561 -15.660 1.00 87.62 231 VAL A O 1
ATOM 1864 N N . HIS A 1 232 ? 11.779 9.691 -15.253 1.00 86.31 232 HIS A N 1
ATOM 1865 C CA . HIS A 1 232 ? 11.565 9.735 -13.805 1.00 86.31 232 HIS A CA 1
ATOM 1866 C C . HIS A 1 232 ? 10.267 10.446 -13.411 1.00 86.31 232 HIS A C 1
ATOM 1868 O O . HIS A 1 232 ? 9.548 9.940 -12.550 1.00 86.31 232 HIS A O 1
ATOM 1874 N N . GLU A 1 233 ? 9.924 11.564 -14.055 1.00 86.44 233 GLU A N 1
ATOM 1875 C CA . GLU A 1 233 ? 8.657 12.262 -13.816 1.00 86.44 233 GLU A CA 1
ATOM 1876 C C . GLU A 1 233 ? 7.452 11.361 -14.125 1.00 86.44 233 GLU A C 1
ATOM 1878 O O . GLU A 1 233 ? 6.537 11.226 -13.307 1.00 86.44 233 GLU A O 1
ATOM 1883 N N . LYS A 1 234 ? 7.467 10.672 -15.273 1.00 84.19 234 LYS A N 1
ATOM 1884 C CA . LYS A 1 234 ? 6.393 9.741 -15.647 1.00 84.19 234 LYS A CA 1
ATOM 1885 C C . LYS A 1 234 ? 6.301 8.553 -14.703 1.00 84.19 234 LYS A C 1
ATOM 1887 O O . LYS A 1 234 ? 5.197 8.196 -14.295 1.00 84.19 234 LYS A O 1
ATOM 1892 N N . ILE A 1 235 ? 7.425 7.953 -14.321 1.00 83.12 235 ILE A N 1
ATOM 1893 C CA . ILE A 1 235 ? 7.423 6.850 -13.356 1.00 83.12 235 ILE A CA 1
ATOM 1894 C C . ILE A 1 235 ? 6.902 7.325 -11.995 1.00 83.12 235 ILE A C 1
ATOM 1896 O O . ILE A 1 235 ? 6.110 6.614 -11.385 1.00 83.12 235 ILE A O 1
ATOM 1900 N N . ALA A 1 236 ? 7.224 8.543 -11.553 1.00 82.81 236 ALA A N 1
ATOM 1901 C CA . ALA A 1 236 ? 6.665 9.099 -10.323 1.00 82.81 236 ALA A CA 1
ATOM 1902 C C . ALA A 1 236 ? 5.135 9.279 -10.401 1.00 82.81 236 ALA A C 1
ATOM 1904 O O . ALA A 1 236 ? 4.432 8.999 -9.431 1.00 82.81 236 ALA A O 1
ATOM 1905 N N . ILE A 1 237 ? 4.594 9.701 -11.550 1.00 80.94 237 ILE A N 1
ATOM 1906 C CA . ILE A 1 237 ? 3.138 9.763 -11.779 1.00 80.94 237 ILE A CA 1
ATOM 1907 C C . ILE A 1 237 ? 2.528 8.356 -11.744 1.00 80.94 237 ILE A C 1
ATOM 1909 O O . ILE A 1 237 ? 1.501 8.146 -11.097 1.00 80.94 237 ILE A O 1
ATOM 1913 N N . LEU A 1 238 ? 3.179 7.381 -12.384 1.00 79.50 238 LEU A N 1
ATOM 1914 C CA . LEU A 1 238 ? 2.746 5.986 -12.366 1.00 79.50 238 LEU A CA 1
ATOM 1915 C C . LEU A 1 238 ? 2.712 5.438 -10.936 1.00 79.50 238 LEU A C 1
ATOM 1917 O O . LEU A 1 238 ? 1.742 4.794 -10.549 1.00 79.50 238 LEU A O 1
ATOM 1921 N N . GLU A 1 239 ? 3.725 5.731 -10.126 1.00 75.38 239 GLU A N 1
ATOM 1922 C CA . GLU A 1 239 ? 3.770 5.320 -8.723 1.00 75.38 239 GLU A CA 1
ATOM 1923 C C . GLU A 1 239 ? 2.669 5.970 -7.883 1.00 75.38 239 GLU A C 1
ATOM 1925 O O . GLU A 1 239 ? 2.065 5.289 -7.060 1.00 75.38 239 GLU A O 1
ATOM 1930 N N . LYS A 1 240 ? 2.339 7.241 -8.131 1.00 72.81 240 LYS A N 1
ATOM 1931 C CA . LYS A 1 240 ? 1.196 7.910 -7.485 1.00 72.81 240 LYS A CA 1
ATOM 1932 C C . LYS A 1 240 ? -0.148 7.320 -7.907 1.00 72.81 240 LYS A C 1
ATOM 1934 O O . LYS A 1 240 ? -1.071 7.256 -7.105 1.00 72.81 240 LYS A O 1
ATOM 1939 N N . SER A 1 241 ? -0.261 6.867 -9.154 1.00 70.69 241 SER A N 1
ATOM 1940 C CA . SER A 1 241 ? -1.482 6.234 -9.664 1.00 70.69 241 SER A CA 1
ATOM 1941 C C . SER A 1 241 ? -1.712 4.817 -9.125 1.00 70.69 241 SER A C 1
ATOM 1943 O O . SER A 1 241 ? -2.802 4.266 -9.280 1.00 70.69 241 SER A O 1
ATOM 1945 N N . LEU A 1 242 ? -0.708 4.212 -8.476 1.00 72.38 242 LEU A N 1
ATOM 1946 C CA . LEU A 1 242 ? -0.859 2.927 -7.800 1.00 72.38 242 LEU A CA 1
ATOM 1947 C C . LEU A 1 242 ? -1.601 3.130 -6.483 1.00 72.38 242 LEU A C 1
ATOM 1949 O O . LEU A 1 242 ? -1.010 3.280 -5.414 1.00 72.38 242 LEU A O 1
ATOM 1953 N N . THR A 1 243 ? -2.922 3.076 -6.563 1.00 73.44 243 THR A N 1
ATOM 1954 C CA . THR A 1 243 ? -3.762 2.988 -5.379 1.00 73.44 243 THR A CA 1
ATOM 1955 C C . THR A 1 243 ? -3.698 1.567 -4.825 1.00 73.44 243 THR A C 1
ATOM 1957 O O . THR A 1 243 ? -4.099 0.589 -5.466 1.00 73.44 243 THR A O 1
ATOM 1960 N N . THR A 1 244 ? -3.185 1.435 -3.609 1.00 80.19 244 THR A N 1
ATOM 1961 C CA . THR A 1 244 ? -3.316 0.218 -2.817 1.00 80.19 244 THR A CA 1
ATOM 1962 C C . THR A 1 244 ? -4.636 0.282 -2.068 1.00 80.19 244 THR A C 1
ATOM 1964 O O . THR A 1 244 ? -4.947 1.265 -1.405 1.00 80.19 244 THR A O 1
ATOM 1967 N N . ARG A 1 245 ? -5.405 -0.804 -2.143 1.00 83.50 245 ARG A N 1
ATOM 1968 C CA . ARG A 1 245 ? -6.562 -1.034 -1.283 1.00 83.50 245 ARG A CA 1
ATOM 1969 C C . ARG A 1 245 ? -6.175 -2.030 -0.201 1.00 83.50 245 ARG A C 1
ATOM 1971 O O . ARG A 1 245 ? -5.705 -3.125 -0.515 1.00 83.50 245 ARG A O 1
ATOM 1978 N N . LYS A 1 246 ? -6.400 -1.670 1.058 1.00 84.69 246 LYS A N 1
ATOM 1979 C CA . LYS A 1 246 ? -6.170 -2.539 2.211 1.00 84.69 246 LYS A CA 1
ATOM 1980 C C . LYS A 1 246 ? -7.415 -2.611 3.075 1.00 84.69 246 LYS A C 1
ATOM 1982 O O . LYS A 1 246 ? -7.963 -1.591 3.478 1.00 84.69 246 LYS A O 1
ATOM 1987 N N . GLU A 1 247 ? -7.833 -3.832 3.377 1.00 86.06 247 GLU A N 1
ATOM 1988 C CA . GLU A 1 247 ? -8.971 -4.104 4.247 1.00 86.06 247 GLU A CA 1
ATOM 1989 C C . GLU A 1 247 ? -8.462 -4.548 5.614 1.00 86.06 247 GLU A C 1
ATOM 1991 O O . GLU A 1 247 ? -7.615 -5.437 5.726 1.00 86.06 247 GLU A O 1
ATOM 1996 N N . LEU A 1 248 ? -8.956 -3.893 6.658 1.00 85.31 248 LEU A N 1
ATOM 1997 C CA . LEU A 1 248 ? -8.567 -4.142 8.035 1.00 85.31 248 LEU A CA 1
ATOM 1998 C C . LEU A 1 248 ? -9.784 -4.638 8.812 1.00 85.31 248 LEU A C 1
ATOM 2000 O O . LEU A 1 248 ? -10.777 -3.907 8.895 1.00 85.31 248 LEU A O 1
ATOM 2004 N N . PRO A 1 249 ? -9.731 -5.844 9.405 1.00 84.12 249 PRO A N 1
ATOM 2005 C CA . PRO A 1 249 ? -10.803 -6.308 10.268 1.00 84.12 249 PRO A CA 1
ATOM 2006 C C . PRO A 1 249 ? -10.868 -5.428 11.521 1.00 84.12 249 PRO A C 1
ATOM 2008 O O . PRO A 1 249 ? -9.850 -5.139 12.164 1.00 84.12 249 PRO A O 1
ATOM 2011 N N . ILE A 1 250 ? -12.078 -5.000 11.877 1.00 83.69 250 ILE A N 1
ATOM 2012 C CA . ILE A 1 250 ? -12.321 -4.200 13.075 1.00 83.69 250 ILE A CA 1
ATOM 2013 C C . ILE A 1 250 ? -13.322 -4.876 14.002 1.00 83.69 250 ILE A C 1
ATOM 2015 O O . ILE A 1 250 ? -14.327 -5.443 13.582 1.00 83.69 250 ILE A O 1
ATOM 2019 N N . VAL A 1 251 ? -13.049 -4.766 15.299 1.00 78.69 251 VAL A N 1
ATOM 2020 C CA . VAL A 1 251 ? -14.043 -5.018 16.338 1.00 78.69 251 VAL A CA 1
ATOM 2021 C C . VAL A 1 251 ? -14.791 -3.707 16.541 1.00 78.69 251 VAL A C 1
ATOM 2023 O O . VAL A 1 251 ? -14.201 -2.749 17.036 1.00 78.69 251 VAL A O 1
ATOM 2026 N N . GLU A 1 252 ? -16.068 -3.658 16.152 1.00 77.94 252 GLU A N 1
ATOM 2027 C CA . GLU A 1 252 ? -16.886 -2.430 16.120 1.00 77.94 252 GLU A CA 1
ATOM 2028 C C . GLU A 1 252 ? -16.789 -1.617 17.421 1.00 77.94 252 GLU A C 1
ATOM 2030 O O . GLU A 1 252 ? -16.595 -0.404 17.393 1.00 77.94 252 GLU A O 1
ATOM 2035 N N . LYS A 1 253 ? -16.846 -2.295 18.574 1.00 77.81 253 LYS A N 1
ATOM 2036 C CA . LYS A 1 253 ? -16.757 -1.662 19.897 1.00 77.81 253 LYS A CA 1
ATOM 2037 C C .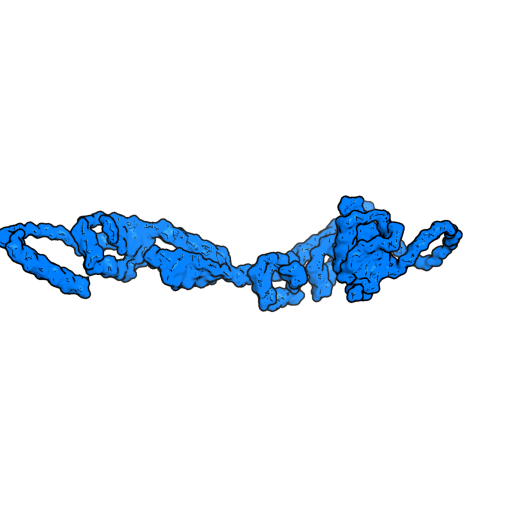 LYS A 1 253 ? -15.445 -0.909 20.119 1.00 77.81 253 LYS A C 1
ATOM 2039 O O . LYS A 1 253 ? -15.465 0.228 20.572 1.00 77.81 253 LYS A O 1
ATOM 2044 N N . LEU A 1 254 ? -14.318 -1.549 19.803 1.00 80.50 254 LEU A N 1
ATOM 2045 C CA . LEU A 1 254 ? -12.992 -0.956 19.979 1.00 80.50 254 LEU A CA 1
ATOM 2046 C C . LEU A 1 254 ? -12.757 0.142 18.941 1.00 80.50 254 LEU A C 1
ATOM 2048 O O . LEU A 1 254 ? -12.154 1.163 19.250 1.00 80.50 254 LEU A O 1
ATOM 2052 N N . PHE A 1 255 ? -13.267 -0.054 17.723 1.00 84.50 255 PHE A N 1
ATOM 2053 C CA . PHE A 1 255 ? -13.131 0.923 16.653 1.00 84.50 255 PHE A CA 1
ATOM 2054 C C . PHE A 1 255 ? -13.852 2.233 16.976 1.00 84.50 255 PHE A C 1
ATOM 2056 O O . PHE A 1 255 ? -13.238 3.281 16.843 1.00 84.50 255 PHE A O 1
ATOM 2063 N N . LYS A 1 256 ? -15.079 2.192 17.513 1.00 84.19 256 LYS A N 1
ATOM 2064 C CA . LYS A 1 256 ? -15.815 3.403 17.931 1.00 84.19 256 LYS A CA 1
ATOM 2065 C C . LYS A 1 256 ? -15.058 4.271 18.940 1.00 84.19 256 LYS A C 1
ATOM 2067 O O . LYS A 1 256 ? -15.273 5.475 18.986 1.00 84.19 256 LYS A O 1
ATOM 2072 N N . LEU A 1 257 ? -14.173 3.682 19.749 1.00 86.12 257 LEU A N 1
ATOM 2073 C CA . LEU A 1 257 ? -13.343 4.442 20.690 1.00 86.12 257 LEU A CA 1
ATOM 2074 C C . LEU A 1 257 ? -12.221 5.218 20.006 1.00 86.12 257 LEU A C 1
ATOM 2076 O O . LEU A 1 257 ? -11.754 6.218 20.543 1.00 86.12 257 LEU A O 1
ATOM 2080 N N . VAL A 1 258 ? -11.763 4.728 18.855 1.00 88.88 258 VAL A N 1
ATOM 2081 C CA . VAL A 1 258 ? -10.621 5.280 18.125 1.00 88.88 258 VAL A CA 1
ATOM 2082 C C . VAL A 1 258 ? -11.018 5.970 16.826 1.00 88.88 258 VAL A C 1
ATOM 2084 O O . VAL A 1 258 ? -10.179 6.632 16.237 1.00 88.88 258 VAL A O 1
ATOM 2087 N N . GLU A 1 259 ? -12.266 5.839 16.381 1.00 87.88 259 GLU A N 1
ATOM 2088 C CA . GLU A 1 259 ? -12.764 6.288 15.077 1.00 87.88 259 GLU A CA 1
ATOM 2089 C C . GLU A 1 259 ? -12.544 7.784 14.836 1.00 87.88 259 GLU A C 1
ATOM 2091 O O . GLU A 1 259 ? -12.017 8.165 13.790 1.00 87.88 259 GLU A O 1
ATOM 2096 N N . GLU A 1 260 ? -12.891 8.630 15.807 1.00 85.88 260 GLU A N 1
ATOM 2097 C CA . GLU A 1 260 ? -12.727 10.084 15.691 1.00 85.88 260 GLU A CA 1
ATOM 2098 C C . GLU A 1 260 ? -11.252 10.500 15.671 1.00 85.88 260 GLU A C 1
ATOM 2100 O O . GLU A 1 260 ? -10.852 11.354 14.877 1.00 85.88 260 GLU A O 1
ATOM 2105 N N . GLU A 1 261 ? -10.427 9.884 16.524 1.00 87.94 261 GLU A N 1
ATOM 2106 C CA . GLU A 1 261 ? -8.984 10.141 16.576 1.00 87.94 261 GLU A CA 1
ATOM 2107 C C . GLU A 1 261 ? -8.302 9.677 15.291 1.00 87.94 261 GLU A C 1
ATOM 2109 O O . GLU A 1 261 ? -7.536 10.422 14.686 1.00 87.94 261 GLU A O 1
ATOM 2114 N N . PHE A 1 262 ? -8.638 8.466 14.850 1.00 90.75 262 PHE A N 1
ATOM 2115 C CA . PHE A 1 262 ? -8.134 7.853 13.635 1.00 90.75 262 PHE A CA 1
ATOM 2116 C C . PHE A 1 262 ? -8.485 8.700 12.418 1.00 90.75 262 PHE A C 1
ATOM 2118 O O . PHE A 1 262 ? -7.595 9.071 11.660 1.00 90.75 262 PHE A O 1
ATOM 2125 N N . SER A 1 263 ? -9.758 9.066 12.259 1.00 89.62 263 SER A N 1
ATOM 2126 C CA . SER A 1 263 ? -10.202 9.895 11.137 1.00 89.62 263 SER A CA 1
ATOM 2127 C C . SER A 1 263 ? -9.469 11.233 11.136 1.00 89.62 263 SER A C 1
ATOM 2129 O O . SER A 1 263 ? -8.939 11.646 10.108 1.00 89.62 263 SER A O 1
ATOM 2131 N N . ARG A 1 264 ? -9.356 11.887 12.297 1.00 88.94 264 ARG A N 1
ATOM 2132 C CA . ARG A 1 264 ? -8.643 13.162 12.421 1.00 88.94 264 ARG A CA 1
ATOM 2133 C C . ARG A 1 264 ? -7.158 13.043 12.074 1.00 88.94 264 ARG A C 1
ATOM 2135 O O . ARG A 1 264 ? -6.634 13.904 11.373 1.00 88.94 264 ARG A O 1
ATOM 2142 N N . GLU A 1 265 ? -6.482 12.000 12.550 1.00 90.44 265 GLU A N 1
ATOM 2143 C CA . GLU A 1 265 ? -5.066 11.767 12.263 1.00 90.44 265 GLU A CA 1
ATOM 2144 C C . GLU A 1 265 ? -4.835 11.454 10.781 1.00 90.44 265 GLU A C 1
ATOM 2146 O O . GLU A 1 265 ? -3.908 11.998 10.179 1.00 90.44 265 GLU A O 1
ATOM 2151 N N . MET A 1 266 ? -5.707 10.645 10.176 1.00 90.12 266 MET A N 1
ATOM 2152 C CA . MET A 1 266 ? -5.645 10.322 8.754 1.00 90.12 266 MET A CA 1
ATOM 2153 C C . MET A 1 266 ? -5.882 11.553 7.882 1.00 90.12 266 MET A C 1
ATOM 2155 O O . MET A 1 266 ? -5.065 11.829 7.013 1.00 90.12 266 MET A O 1
ATOM 2159 N N . PHE A 1 267 ? -6.919 12.350 8.153 1.00 88.00 267 PHE A N 1
ATOM 2160 C CA . PHE A 1 267 ? -7.164 13.585 7.399 1.00 88.00 267 PHE A CA 1
ATOM 2161 C C . PHE A 1 267 ? -6.023 14.602 7.537 1.00 88.00 267 PHE A C 1
ATOM 2163 O O . PHE A 1 267 ? -5.760 15.352 6.601 1.00 88.00 267 PHE A O 1
ATOM 2170 N N . ALA A 1 268 ? -5.339 14.638 8.685 1.00 90.75 268 ALA A N 1
ATOM 2171 C CA . ALA A 1 268 ? -4.236 15.566 8.915 1.00 90.75 268 ALA A CA 1
ATOM 2172 C C . ALA A 1 268 ? -2.916 15.118 8.267 1.00 90.75 268 ALA A C 1
ATOM 2174 O O . ALA A 1 268 ? -2.163 15.961 7.782 1.00 90.75 268 ALA A O 1
ATOM 2175 N N . LYS A 1 269 ? -2.604 13.815 8.301 1.00 89.00 269 LYS A N 1
ATOM 2176 C CA . LYS A 1 269 ? -1.307 13.277 7.853 1.00 89.00 269 LYS A CA 1
ATOM 2177 C C . LYS A 1 269 ? -1.336 12.686 6.445 1.00 89.00 269 LYS A C 1
ATOM 2179 O O . LYS A 1 269 ? -0.316 12.735 5.767 1.00 89.00 269 LYS A O 1
ATOM 2184 N N . TYR A 1 270 ? -2.471 12.132 6.028 1.00 88.62 270 TYR A N 1
ATOM 2185 C CA . TYR A 1 270 ? -2.630 11.348 4.800 1.00 88.62 270 TYR A CA 1
ATOM 2186 C C . TYR A 1 270 ? -3.941 11.727 4.083 1.00 88.62 270 TYR A C 1
ATOM 2188 O O . TYR A 1 270 ? -4.867 10.915 3.999 1.00 88.62 270 TYR A O 1
ATOM 2196 N N . PRO A 1 271 ? -4.065 12.973 3.585 1.00 85.88 271 PRO A N 1
ATOM 2197 C CA . PRO A 1 271 ? -5.302 13.462 2.973 1.00 85.88 271 PRO A CA 1
ATOM 2198 C C . PRO A 1 271 ? -5.678 12.731 1.674 1.00 85.88 271 PRO A C 1
ATOM 2200 O O . PRO A 1 271 ? -6.829 12.803 1.251 1.00 85.88 271 PRO A O 1
ATOM 2203 N N . GLU A 1 272 ? -4.732 12.033 1.039 1.00 82.88 272 GLU A N 1
ATOM 2204 C CA . GLU A 1 272 ? -4.960 11.269 -0.194 1.00 82.88 272 GLU A CA 1
ATOM 2205 C C . GLU A 1 272 ? -5.576 9.883 0.066 1.00 82.88 272 GLU A C 1
ATOM 2207 O O . GLU A 1 272 ? -6.064 9.240 -0.864 1.00 82.88 272 GLU A O 1
ATOM 2212 N N . VAL A 1 273 ? -5.595 9.418 1.322 1.00 87.25 273 VAL A N 1
ATOM 2213 C CA . VAL A 1 273 ? -6.169 8.119 1.687 1.00 87.25 273 VAL A CA 1
ATOM 2214 C C . VAL A 1 273 ? -7.676 8.243 1.885 1.00 87.25 273 VAL A C 1
ATOM 2216 O O . VAL A 1 273 ? -8.162 8.877 2.821 1.00 87.25 273 VAL A O 1
ATOM 2219 N N . GLN A 1 274 ? -8.434 7.553 1.040 1.00 86.12 274 GLN A N 1
ATOM 2220 C CA . GLN A 1 274 ? -9.864 7.367 1.221 1.00 86.12 274 GLN A CA 1
ATOM 2221 C C . GLN A 1 274 ? -10.133 6.297 2.277 1.00 86.12 274 GLN A C 1
ATOM 2223 O O . GLN A 1 274 ? -9.618 5.177 2.214 1.00 86.12 274 GLN A O 1
ATOM 2228 N N . ILE A 1 275 ? -10.976 6.646 3.247 1.00 88.44 275 ILE A N 1
ATOM 2229 C CA . ILE A 1 275 ? -11.364 5.773 4.352 1.00 88.44 275 ILE A CA 1
ATOM 2230 C C . ILE A 1 275 ? -12.827 5.396 4.167 1.00 88.44 275 ILE A C 1
ATOM 2232 O O . ILE A 1 275 ? -13.712 6.244 4.241 1.00 88.44 275 ILE A O 1
ATOM 2236 N N . ASN A 1 276 ? -13.083 4.106 3.979 1.00 85.31 276 ASN A N 1
ATOM 2237 C CA . ASN A 1 276 ? -14.430 3.557 3.917 1.00 85.31 276 ASN A CA 1
ATOM 2238 C C . ASN A 1 276 ? -14.658 2.645 5.125 1.00 85.31 276 ASN A C 1
ATOM 2240 O O . ASN A 1 276 ? -14.049 1.579 5.243 1.00 85.31 276 ASN A O 1
ATOM 2244 N N . ILE A 1 277 ? -15.539 3.066 6.033 1.00 84.31 277 ILE A N 1
ATOM 2245 C CA . ILE A 1 277 ? -15.850 2.342 7.270 1.00 84.31 277 ILE A CA 1
ATOM 2246 C C . ILE A 1 277 ? -17.080 1.461 7.025 1.00 84.31 277 ILE A C 1
ATOM 2248 O O . ILE A 1 277 ? -18.189 1.947 6.814 1.00 84.31 277 ILE A O 1
ATOM 2252 N N . GLY A 1 278 ? -16.877 0.145 7.025 1.00 79.44 278 GLY A N 1
ATOM 2253 C CA . GLY A 1 278 ? -17.937 -0.860 6.991 1.00 79.44 278 GLY A CA 1
ATOM 2254 C C . GLY A 1 278 ? -18.253 -1.414 8.384 1.00 79.44 278 GLY A C 1
ATOM 2255 O O . GLY A 1 278 ? -17.588 -1.104 9.366 1.00 79.44 278 GLY A O 1
ATOM 2256 N N . ARG A 1 279 ? -19.253 -2.302 8.478 1.00 75.12 279 ARG A N 1
ATOM 2257 C CA . ARG A 1 279 ? -19.699 -2.871 9.772 1.00 75.12 279 ARG A CA 1
ATOM 2258 C C . ARG A 1 279 ? -18.642 -3.719 10.493 1.00 75.12 279 ARG A C 1
ATOM 2260 O O . ARG A 1 279 ? -18.653 -3.786 11.713 1.00 75.12 279 ARG A O 1
ATOM 2267 N N . ALA A 1 280 ? -17.769 -4.393 9.747 1.00 80.50 280 ALA A N 1
ATOM 2268 C CA . ALA A 1 280 ? -16.760 -5.309 10.295 1.00 80.50 280 ALA A CA 1
ATOM 2269 C C . ALA A 1 280 ? -15.347 -5.053 9.748 1.00 80.50 280 ALA A C 1
ATOM 2271 O O . ALA A 1 280 ? -14.391 -5.727 10.133 1.00 80.50 280 ALA A O 1
ATOM 2272 N N . MET A 1 281 ? -15.208 -4.095 8.832 1.00 87.81 281 MET A N 1
ATOM 2273 C CA . MET A 1 281 ? -13.957 -3.827 8.137 1.00 87.81 281 MET A CA 1
ATOM 2274 C C . MET A 1 281 ? -13.820 -2.347 7.817 1.00 87.81 281 MET A C 1
ATOM 2276 O O . MET A 1 281 ? -14.794 -1.701 7.436 1.00 87.81 281 MET A O 1
ATOM 2280 N N . VAL A 1 282 ? -12.600 -1.838 7.936 1.00 87.12 282 VAL A N 1
ATOM 2281 C CA . VAL A 1 282 ? -12.210 -0.521 7.429 1.00 87.12 282 VAL A CA 1
ATOM 2282 C C . VAL A 1 282 ? -11.390 -0.748 6.175 1.00 87.12 282 VAL A C 1
ATOM 2284 O O . VAL A 1 282 ? -10.424 -1.509 6.191 1.00 87.12 282 VAL A O 1
ATOM 2287 N N . THR A 1 283 ? -11.791 -0.109 5.086 1.00 88.62 283 THR A N 1
ATOM 2288 C CA . THR A 1 283 ? -11.053 -0.133 3.827 1.00 88.62 283 THR A CA 1
ATOM 2289 C C . THR A 1 283 ? -10.304 1.180 3.682 1.00 88.62 283 THR A C 1
ATOM 2291 O O . THR A 1 283 ? -10.911 2.246 3.749 1.00 88.62 283 THR A O 1
ATOM 2294 N N . LEU A 1 284 ? -8.992 1.083 3.495 1.00 90.00 284 LEU A N 1
ATOM 2295 C CA . LEU A 1 284 ? -8.110 2.202 3.193 1.00 90.00 284 LEU A CA 1
ATOM 2296 C C . LEU A 1 284 ? -7.683 2.089 1.735 1.00 90.00 284 LEU A C 1
ATOM 2298 O O . LEU A 1 284 ? -7.188 1.038 1.322 1.00 90.00 284 LEU A O 1
ATOM 2302 N N . GLU A 1 285 ? -7.882 3.151 0.968 1.00 86.31 285 GLU A N 1
ATOM 2303 C CA . GLU A 1 285 ? -7.523 3.208 -0.445 1.00 86.31 285 GLU A CA 1
ATOM 2304 C C . GLU A 1 285 ? -6.718 4.472 -0.733 1.00 86.31 285 GLU A C 1
ATOM 2306 O O . GLU A 1 285 ? -7.140 5.567 -0.384 1.00 86.31 285 GLU A O 1
ATOM 2311 N N . GLY A 1 286 ? -5.538 4.324 -1.331 1.00 86.19 286 GLY A N 1
ATOM 2312 C CA . GLY A 1 286 ? -4.628 5.442 -1.581 1.00 86.19 286 GLY A CA 1
ATOM 2313 C C . GLY A 1 286 ? -3.203 4.972 -1.878 1.00 86.19 286 GLY A C 1
ATOM 2314 O O . GLY A 1 286 ? -3.002 3.784 -2.152 1.00 86.19 286 GLY A O 1
ATOM 2315 N N . PRO A 1 287 ? -2.201 5.863 -1.821 1.00 83.00 287 PRO A N 1
ATOM 2316 C CA . PRO A 1 287 ? -0.805 5.500 -2.048 1.00 83.00 287 PRO A CA 1
ATOM 2317 C C . PRO A 1 287 ? -0.331 4.407 -1.079 1.00 83.00 287 PRO A C 1
ATOM 2319 O O . PRO A 1 287 ? -0.614 4.462 0.118 1.00 83.00 287 PRO A O 1
ATOM 2322 N N . ASP A 1 288 ? 0.432 3.425 -1.569 1.00 82.31 288 ASP A N 1
ATOM 2323 C CA . ASP A 1 288 ? 0.823 2.230 -0.796 1.00 82.31 288 ASP A CA 1
ATOM 2324 C C . ASP A 1 288 ? 1.463 2.549 0.567 1.00 82.31 288 ASP A C 1
ATOM 2326 O O . ASP A 1 288 ? 1.057 2.024 1.608 1.00 82.31 288 ASP A O 1
ATOM 2330 N N . LYS A 1 289 ? 2.417 3.488 0.572 1.00 82.81 289 LYS A N 1
ATOM 2331 C CA . LYS A 1 289 ? 3.117 3.925 1.788 1.00 82.81 289 LYS A CA 1
ATOM 2332 C C . LYS A 1 289 ? 2.165 4.557 2.804 1.00 82.81 289 LYS A C 1
ATOM 2334 O O . LYS A 1 289 ? 2.319 4.338 4.007 1.00 82.81 289 LYS A O 1
ATOM 2339 N N . GLU A 1 290 ? 1.184 5.319 2.335 1.00 86.56 290 GLU A N 1
ATOM 2340 C CA . GLU A 1 290 ? 0.221 6.020 3.186 1.00 86.56 290 GLU A CA 1
ATOM 2341 C C . GLU A 1 290 ? -0.833 5.065 3.733 1.00 86.56 290 GLU A C 1
ATOM 2343 O O . GLU A 1 290 ? -1.124 5.087 4.925 1.00 86.56 290 GLU A O 1
ATOM 2348 N N . VAL A 1 291 ? -1.332 4.149 2.903 1.00 88.94 291 VAL A N 1
ATOM 2349 C CA . VAL A 1 291 ? -2.266 3.095 3.316 1.00 88.94 291 VAL A CA 1
ATOM 2350 C C . VAL A 1 291 ? -1.636 2.188 4.371 1.00 88.94 291 VAL A C 1
ATOM 2352 O O . VAL A 1 291 ? -2.277 1.848 5.370 1.00 88.94 291 VAL A O 1
ATOM 2355 N N . GLN A 1 292 ? -0.366 1.816 4.195 1.00 86.94 292 GLN A N 1
ATOM 2356 C CA . GLN A 1 292 ? 0.352 1.021 5.186 1.00 86.94 292 GLN A CA 1
ATOM 2357 C C . GLN A 1 292 ? 0.572 1.799 6.489 1.00 86.94 292 GLN A C 1
ATOM 2359 O O . GLN A 1 292 ? 0.402 1.239 7.574 1.00 86.94 292 GLN A O 1
ATOM 2364 N N . SER A 1 293 ? 0.903 3.086 6.391 1.00 89.25 293 SER A N 1
ATOM 2365 C CA . SER A 1 293 ? 1.067 3.960 7.556 1.00 89.25 293 SER A CA 1
ATOM 2366 C C . SER A 1 293 ? -0.251 4.155 8.306 1.00 89.25 293 SER A C 1
ATOM 2368 O O . SER A 1 293 ? -0.280 3.991 9.521 1.00 89.25 293 SER A O 1
ATOM 2370 N N . GLY A 1 294 ? -1.358 4.386 7.599 1.00 89.44 294 GLY A N 1
ATOM 2371 C CA . GLY A 1 294 ? -2.689 4.486 8.190 1.00 89.44 294 GLY A CA 1
ATOM 2372 C C . GLY A 1 294 ? -3.139 3.194 8.869 1.00 89.44 294 GLY A C 1
ATOM 2373 O O . GLY A 1 294 ? -3.686 3.222 9.970 1.00 89.44 294 GLY A O 1
ATOM 2374 N N . ALA A 1 295 ? -2.828 2.036 8.281 1.00 89.88 295 ALA A N 1
ATOM 2375 C CA . ALA A 1 295 ? -3.078 0.751 8.930 1.00 89.88 295 ALA A CA 1
ATOM 2376 C C . ALA A 1 295 ? -2.308 0.610 10.254 1.00 89.88 295 ALA A C 1
ATOM 2378 O O . ALA A 1 295 ? -2.862 0.127 11.242 1.00 89.88 295 ALA A O 1
ATOM 2379 N N . ASN A 1 296 ? -1.050 1.057 10.287 1.00 91.00 296 ASN A N 1
ATOM 2380 C CA . ASN A 1 296 ? -0.246 1.060 11.507 1.00 91.00 296 ASN A CA 1
ATOM 2381 C C . ASN A 1 296 ? -0.802 2.042 12.546 1.00 91.00 296 ASN A C 1
ATOM 2383 O O . ASN A 1 296 ? -0.921 1.670 13.710 1.00 91.00 296 ASN A O 1
ATOM 2387 N N . THR A 1 297 ? -1.210 3.247 12.133 1.00 91.00 297 THR A N 1
ATOM 2388 C CA . THR A 1 297 ? -1.866 4.233 13.006 1.00 91.00 297 THR A CA 1
ATOM 2389 C C . THR A 1 297 ? -3.094 3.634 13.689 1.00 91.00 297 THR A C 1
ATOM 2391 O O . THR A 1 297 ? -3.253 3.776 14.901 1.00 91.00 297 THR A O 1
ATOM 2394 N N . LEU A 1 298 ? -3.936 2.903 12.950 1.00 90.25 298 LEU A N 1
ATOM 2395 C CA . LEU A 1 298 ? -5.105 2.246 13.533 1.00 90.25 298 LEU A CA 1
ATOM 2396 C C . LEU A 1 298 ? -4.715 1.217 14.607 1.00 90.25 298 LEU A C 1
ATOM 2398 O O . LEU A 1 298 ? -5.310 1.188 15.684 1.00 90.25 298 LEU A O 1
ATOM 2402 N N . GLU A 1 299 ? -3.712 0.382 14.338 1.00 88.81 299 GLU A N 1
ATOM 2403 C CA . GLU A 1 299 ? -3.220 -0.609 15.303 1.00 88.81 299 GLU A CA 1
ATOM 2404 C C . GLU A 1 299 ? -2.567 0.036 16.534 1.00 88.81 299 GLU A C 1
ATOM 2406 O O . GLU A 1 299 ? -2.736 -0.442 17.657 1.00 88.81 299 GLU A O 1
ATOM 2411 N N . GLU A 1 300 ? -1.859 1.150 16.361 1.00 91.38 300 GLU A N 1
ATOM 2412 C CA . GLU A 1 300 ? -1.317 1.921 17.478 1.00 91.38 300 GLU A CA 1
ATOM 2413 C C . GLU A 1 300 ? -2.416 2.541 18.338 1.00 91.38 300 GLU A C 1
ATOM 2415 O O . GLU A 1 300 ? -2.334 2.477 19.565 1.00 91.38 300 GLU A O 1
ATOM 2420 N N . LEU A 1 301 ? -3.456 3.113 17.726 1.00 89.94 301 LEU A N 1
ATOM 2421 C CA . LEU A 1 301 ? -4.589 3.674 18.459 1.00 89.94 301 LEU A CA 1
ATOM 2422 C C . LEU A 1 301 ? -5.323 2.595 19.253 1.00 89.94 301 LEU A C 1
ATOM 2424 O O . LEU A 1 301 ? -5.596 2.800 20.433 1.00 89.94 301 LEU A O 1
ATOM 2428 N N . LYS A 1 302 ? -5.552 1.414 18.663 1.00 87.50 302 LYS A N 1
ATOM 2429 C CA . LYS A 1 302 ? -6.121 0.263 19.382 1.00 87.50 302 LYS A CA 1
ATOM 2430 C C . LYS A 1 302 ? -5.294 -0.105 20.617 1.00 87.50 302 LYS A C 1
ATOM 2432 O O . LYS A 1 302 ? -5.863 -0.355 21.672 1.00 87.50 302 LYS A O 1
ATOM 2437 N N . LYS A 1 303 ? -3.961 -0.100 20.511 1.00 89.19 303 LYS A N 1
ATOM 2438 C CA . LYS A 1 303 ? -3.054 -0.382 21.642 1.00 89.19 303 LYS A CA 1
ATOM 2439 C C . LYS A 1 303 ? -3.029 0.724 22.697 1.00 89.19 303 LYS A C 1
ATOM 2441 O O . LYS A 1 303 ? -2.704 0.450 23.847 1.00 89.19 303 LYS A O 1
ATOM 2446 N N . LYS A 1 304 ? -3.335 1.966 22.316 1.00 90.94 304 LYS A N 1
ATOM 2447 C CA . LYS A 1 304 ? -3.412 3.116 23.229 1.00 90.94 304 LYS A CA 1
ATOM 2448 C C . LYS A 1 304 ? -4.714 3.159 24.026 1.00 90.94 304 LYS A C 1
ATOM 2450 O O . LYS A 1 304 ? -4.780 3.929 24.984 1.00 90.94 304 LYS A O 1
ATOM 2455 N N . VAL A 1 305 ? -5.726 2.367 23.660 1.00 91.81 305 VAL 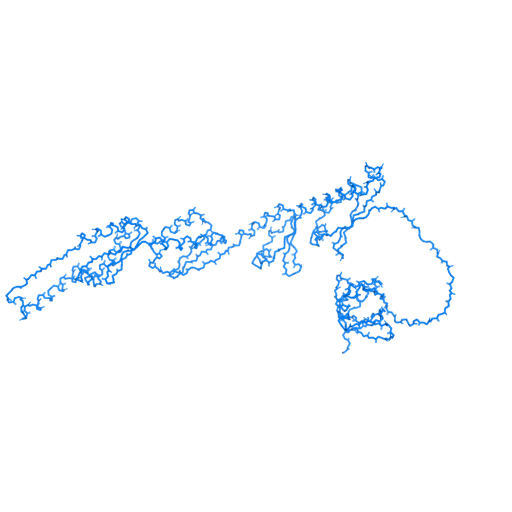A N 1
ATOM 2456 C CA . VAL A 1 305 ? -6.963 2.257 24.441 1.00 91.81 305 VAL A CA 1
ATOM 2457 C C . VAL A 1 305 ? -6.617 1.766 25.843 1.00 91.81 305 VAL A C 1
ATOM 2459 O O . VAL A 1 305 ? -6.020 0.708 26.028 1.00 91.81 305 VAL A O 1
ATOM 2462 N N . LYS A 1 306 ? -6.984 2.571 26.837 1.00 91.56 306 LYS A N 1
ATOM 2463 C CA . LYS A 1 306 ? -6.798 2.272 28.251 1.00 91.56 306 LYS A CA 1
ATOM 2464 C C . LYS A 1 306 ? -8.082 1.671 28.795 1.00 91.56 306 LYS A C 1
ATOM 2466 O O . LYS A 1 306 ? -9.175 2.106 28.436 1.00 91.56 306 LYS A O 1
ATOM 2471 N N . GLU A 1 307 ? -7.929 0.717 29.701 1.00 93.00 307 GLU A N 1
ATOM 2472 C CA . GLU A 1 307 ? -9.035 0.139 30.456 1.00 93.00 307 GLU A CA 1
ATOM 2473 C C . GLU A 1 307 ? -8.943 0.565 31.919 1.00 93.00 307 GLU A C 1
ATOM 2475 O O . GLU A 1 307 ? -7.869 0.534 32.526 1.00 93.00 307 GLU A O 1
ATOM 2480 N N . LYS A 1 308 ? -10.086 0.917 32.502 1.00 92.81 308 LYS A N 1
ATOM 2481 C CA . LYS A 1 308 ? -10.245 1.183 33.927 1.00 92.81 308 LYS A CA 1
ATOM 2482 C C . LYS A 1 308 ? -11.303 0.254 34.501 1.00 92.81 308 LYS A C 1
ATOM 2484 O O . LYS A 1 308 ? -12.402 0.139 33.964 1.00 92.81 308 LYS A O 1
ATOM 2489 N N . ARG A 1 309 ? -10.962 -0.415 35.601 1.00 92.25 309 ARG A N 1
ATOM 2490 C CA . ARG A 1 309 ? -11.838 -1.366 36.294 1.00 92.25 309 ARG A CA 1
ATOM 2491 C C . ARG A 1 309 ? -12.390 -0.717 37.551 1.00 92.25 309 ARG A C 1
ATOM 2493 O O . ARG A 1 309 ? -11.614 -0.308 38.411 1.00 92.25 309 ARG A O 1
ATOM 2500 N N . VAL A 1 310 ? -13.712 -0.659 37.660 1.00 88.12 310 VAL A N 1
ATOM 2501 C CA . VAL A 1 310 ? -14.417 -0.101 38.817 1.00 88.12 310 VAL A CA 1
ATOM 2502 C C . VAL A 1 310 ? -15.000 -1.244 39.633 1.00 88.12 310 VAL A C 1
ATOM 2504 O O . VAL A 1 310 ? -15.774 -2.067 39.133 1.00 88.12 310 VAL A O 1
ATOM 2507 N N . LYS A 1 311 ? -14.628 -1.297 40.913 1.00 86.25 311 LYS A N 1
ATOM 2508 C CA . LYS A 1 311 ? -15.145 -2.295 41.850 1.00 86.25 311 LYS A CA 1
ATOM 2509 C C . LYS A 1 311 ? -16.451 -1.799 42.455 1.00 86.25 311 LYS A C 1
ATOM 2511 O O . LYS A 1 311 ? -16.448 -0.909 43.300 1.00 86.25 311 LYS A O 1
ATOM 2516 N N . LEU A 1 312 ? -17.555 -2.405 42.033 1.00 86.25 312 LEU A N 1
ATOM 2517 C CA . LEU A 1 312 ? -18.890 -2.163 42.577 1.00 86.25 312 LEU A CA 1
ATOM 2518 C C . LEU A 1 312 ? -19.399 -3.401 43.322 1.00 86.25 312 LEU A C 1
ATOM 2520 O O . LEU A 1 312 ? -18.930 -4.519 43.105 1.00 86.25 312 LEU A O 1
ATOM 2524 N N . SER A 1 313 ? -20.376 -3.206 44.208 1.00 87.94 313 SER A N 1
ATOM 2525 C CA . SER A 1 313 ? -21.028 -4.319 44.903 1.00 87.94 313 SER A CA 1
ATOM 2526 C C . SER A 1 313 ? -21.800 -5.210 43.921 1.00 87.94 313 SER A C 1
ATOM 2528 O O . SER A 1 313 ? -22.289 -4.749 42.887 1.00 87.94 313 SER A O 1
ATOM 2530 N N . THR A 1 314 ? -21.986 -6.487 44.265 1.00 87.81 314 THR A N 1
ATOM 2531 C CA . THR A 1 314 ? -22.736 -7.443 43.431 1.00 87.81 314 THR A CA 1
ATOM 2532 C C . THR A 1 314 ? -24.164 -6.972 43.133 1.00 87.81 314 THR A C 1
ATOM 2534 O O . THR A 1 314 ? -24.672 -7.193 42.033 1.00 87.81 314 THR A O 1
ATOM 2537 N N . ALA A 1 315 ? -24.802 -6.280 44.084 1.00 85.62 315 ALA A N 1
ATOM 2538 C CA . ALA A 1 315 ? -26.140 -5.717 43.912 1.00 85.62 315 ALA A CA 1
ATOM 2539 C C . ALA A 1 315 ? -26.170 -4.633 42.820 1.00 85.62 315 ALA A C 1
ATOM 2541 O O . ALA A 1 315 ? -27.021 -4.682 41.933 1.00 85.62 315 ALA A O 1
ATOM 2542 N N . LEU A 1 316 ? -25.205 -3.705 42.836 1.00 87.19 316 LEU A N 1
ATOM 2543 C CA . LEU A 1 316 ? -25.088 -2.651 41.824 1.00 87.19 316 LEU A CA 1
ATOM 2544 C C . LEU A 1 316 ? -24.725 -3.225 40.453 1.00 87.19 316 LEU A C 1
ATOM 2546 O O . LEU A 1 316 ? -25.335 -2.849 39.457 1.00 87.19 316 LEU A O 1
ATOM 2550 N N . MET A 1 317 ? -23.808 -4.193 40.396 1.00 89.50 317 MET A N 1
ATOM 2551 C CA . MET A 1 317 ? -23.462 -4.880 39.145 1.00 89.50 317 MET A CA 1
ATOM 2552 C C . MET A 1 317 ? -24.685 -5.551 38.505 1.00 89.50 317 MET A C 1
ATOM 2554 O O . MET A 1 317 ? -24.933 -5.394 37.309 1.00 89.50 317 MET A O 1
ATOM 2558 N N . THR A 1 318 ? -25.498 -6.235 39.317 1.00 87.75 318 THR A N 1
ATOM 2559 C CA . THR A 1 318 ? -26.748 -6.868 38.863 1.00 87.75 318 THR A CA 1
ATOM 2560 C C . THR A 1 318 ? -27.747 -5.827 38.360 1.00 87.75 318 THR A C 1
ATOM 2562 O O . THR A 1 318 ? -28.399 -6.028 37.331 1.00 87.75 318 THR A O 1
ATOM 2565 N N . PHE A 1 319 ? -27.861 -4.692 39.055 1.00 86.31 319 PHE A N 1
ATOM 2566 C CA . PHE A 1 319 ? -28.723 -3.595 38.631 1.00 86.31 319 PHE A CA 1
ATOM 2567 C C . PHE A 1 319 ? -28.271 -3.007 37.291 1.00 86.31 319 PHE A C 1
ATOM 2569 O O . PHE A 1 319 ? -29.075 -2.938 36.364 1.00 86.31 319 PHE A O 1
ATOM 2576 N N . ILE A 1 320 ? -26.997 -2.639 37.141 1.00 87.50 320 ILE A N 1
ATOM 2577 C CA . ILE A 1 320 ? -26.467 -2.025 35.913 1.00 87.50 320 ILE A CA 1
ATOM 2578 C C . ILE A 1 320 ? -26.648 -2.964 34.714 1.00 87.50 320 ILE A C 1
ATOM 2580 O O . ILE A 1 320 ? -27.091 -2.523 33.652 1.00 87.50 320 ILE A O 1
ATOM 2584 N N . GLY A 1 321 ? -26.380 -4.261 34.896 1.00 85.94 321 GLY A N 1
ATOM 2585 C CA . GLY A 1 321 ? -26.540 -5.265 33.843 1.00 85.94 321 GLY A CA 1
ATOM 2586 C C . GLY A 1 321 ? -27.991 -5.513 33.410 1.00 85.94 321 GLY A C 1
ATOM 2587 O O . GLY A 1 321 ? -28.218 -5.871 32.259 1.00 85.94 321 GLY A O 1
ATOM 2588 N N . SER A 1 322 ? -28.978 -5.308 34.293 1.00 84.38 322 SER A N 1
ATOM 2589 C CA . SER A 1 322 ? -30.393 -5.641 34.027 1.00 84.38 322 SER A CA 1
ATOM 2590 C C . SER A 1 322 ? -31.318 -4.440 33.794 1.00 84.38 322 SER A C 1
ATOM 2592 O O . SER A 1 322 ? -32.447 -4.622 33.347 1.00 84.38 322 SER A O 1
ATOM 2594 N N . SER A 1 323 ? -30.873 -3.218 34.093 1.00 82.69 323 SER A N 1
ATOM 2595 C CA . SER A 1 323 ? -31.696 -1.994 34.045 1.00 82.69 323 SER A CA 1
ATOM 2596 C C . SER A 1 323 ? -31.599 -1.206 32.735 1.00 82.69 323 SER A C 1
ATOM 2598 O O . SER A 1 323 ? -32.271 -0.190 32.581 1.00 82.69 323 SER A O 1
ATOM 2600 N N . GLY A 1 324 ? -30.727 -1.614 31.808 1.00 83.12 324 GLY A N 1
ATOM 2601 C CA . GLY A 1 324 ? -30.386 -0.795 30.639 1.00 83.12 324 GLY A CA 1
ATOM 2602 C C . GLY A 1 324 ? -29.537 0.438 30.981 1.00 83.12 324 GLY A C 1
ATOM 2603 O O . GLY A 1 324 ? -29.321 1.295 30.125 1.00 83.12 324 GLY A O 1
ATOM 2604 N N . ALA A 1 325 ? -29.014 0.543 32.210 1.00 85.88 325 ALA A N 1
ATOM 2605 C CA . ALA A 1 325 ? -28.133 1.640 32.608 1.00 85.88 325 ALA A CA 1
ATOM 2606 C C . ALA A 1 325 ? -26.897 1.747 31.702 1.00 85.88 325 ALA A C 1
ATOM 2608 O O . ALA A 1 325 ? -26.477 2.855 31.383 1.00 85.88 325 ALA A O 1
ATOM 2609 N N . VAL A 1 326 ? -26.357 0.617 31.227 1.00 87.69 326 VAL A N 1
ATOM 2610 C CA . VAL A 1 326 ? -25.181 0.600 30.341 1.00 87.69 326 VAL A CA 1
ATOM 2611 C C . VAL A 1 326 ? -25.388 1.469 29.104 1.00 87.69 326 VAL A C 1
ATOM 2613 O O . VAL A 1 326 ? -24.572 2.346 28.836 1.00 87.69 326 VAL A O 1
ATOM 2616 N N . SER A 1 327 ? -26.493 1.283 28.377 1.00 86.75 327 SER A N 1
ATOM 2617 C CA . SER A 1 327 ? -26.767 2.060 27.164 1.00 86.75 327 SER A CA 1
ATOM 2618 C C . SER A 1 327 ? -27.050 3.531 27.474 1.00 86.75 327 SER A C 1
ATOM 2620 O O . SER A 1 327 ? -26.621 4.404 26.718 1.00 86.75 327 SER A O 1
ATOM 2622 N N . LYS A 1 328 ? -27.716 3.827 28.603 1.00 88.06 328 LYS A N 1
ATOM 2623 C CA . LYS A 1 328 ? -27.960 5.209 29.056 1.00 88.06 328 LYS A CA 1
ATOM 2624 C C . LYS A 1 328 ? -26.642 5.941 29.337 1.00 88.06 328 LYS A C 1
ATOM 2626 O O . LYS A 1 328 ? -26.437 7.038 28.823 1.00 88.06 328 LYS A O 1
ATOM 2631 N N . TYR A 1 329 ? -25.728 5.322 30.086 1.00 89.06 329 TYR A N 1
ATOM 2632 C CA . TYR A 1 329 ? -24.421 5.911 30.390 1.00 89.06 329 TYR A CA 1
ATOM 2633 C C . TYR A 1 329 ? -23.516 6.006 29.165 1.00 89.06 329 TYR A C 1
ATOM 2635 O O . TYR A 1 329 ? -22.896 7.045 28.975 1.00 89.06 329 TYR A O 1
ATOM 2643 N N . GLN A 1 330 ? -23.489 4.994 28.293 1.00 88.00 330 GLN A N 1
ATOM 2644 C CA . GLN A 1 330 ? -22.745 5.075 27.030 1.00 88.00 330 GLN A CA 1
ATOM 2645 C C . GLN A 1 330 ? -23.217 6.259 26.174 1.00 88.00 330 GLN A C 1
ATOM 2647 O O . GLN A 1 330 ? -22.393 7.032 25.696 1.00 88.00 330 GLN A O 1
ATOM 2652 N N . THR A 1 331 ? -24.535 6.451 26.046 1.00 88.25 331 THR A N 1
ATOM 2653 C CA . THR A 1 331 ? -25.104 7.592 25.308 1.00 88.25 331 THR A CA 1
ATOM 2654 C C . THR A 1 331 ? -24.731 8.920 25.969 1.00 88.25 331 THR A C 1
ATOM 2656 O O . THR A 1 331 ? -24.321 9.859 25.291 1.00 88.25 331 THR A O 1
ATOM 2659 N N . ARG A 1 332 ? -24.825 9.000 27.303 1.00 89.06 332 ARG A N 1
ATOM 2660 C CA . ARG A 1 332 ? -24.454 10.202 28.062 1.00 89.06 332 ARG A CA 1
ATOM 2661 C C . ARG A 1 332 ? -22.982 10.551 27.868 1.00 89.06 332 ARG A C 1
ATOM 2663 O O . ARG A 1 332 ? -22.679 11.696 27.564 1.00 89.06 332 ARG A O 1
ATOM 2670 N N . PHE A 1 333 ? -22.084 9.577 27.995 1.00 90.00 333 PHE A N 1
ATOM 2671 C CA . PHE A 1 333 ? -20.648 9.791 27.837 1.00 90.00 333 PHE A CA 1
ATOM 2672 C C . PHE A 1 333 ? -20.269 10.194 26.416 1.00 90.00 333 PHE A C 1
ATOM 2674 O O . PHE A 1 333 ? -19.422 11.063 26.257 1.00 90.00 333 PHE A O 1
ATOM 2681 N N . GLN A 1 334 ? -20.933 9.647 25.395 1.00 84.75 334 GLN A N 1
ATOM 2682 C CA . GLN A 1 334 ? -20.753 10.101 24.012 1.00 84.75 334 GLN A CA 1
ATOM 2683 C C . GLN A 1 334 ? -21.155 11.568 23.805 1.00 84.75 334 GLN A C 1
ATOM 2685 O O . GLN A 1 334 ? -20.590 12.237 22.951 1.00 84.75 334 GLN A O 1
ATOM 2690 N N . GLN A 1 335 ? -22.128 12.075 24.567 1.00 85.94 335 GLN A N 1
ATOM 2691 C CA . GLN A 1 335 ? -22.599 13.458 24.449 1.00 85.94 335 GLN A CA 1
ATOM 2692 C C . GLN A 1 335 ? -21.819 14.442 25.327 1.00 85.94 335 GLN A C 1
ATOM 2694 O O . GLN A 1 335 ? -21.683 15.607 24.963 1.00 85.94 335 GLN A O 1
ATOM 2699 N N . SER A 1 336 ? -21.361 14.008 26.504 1.00 86.06 336 SER A N 1
ATOM 2700 C CA . SER A 1 336 ? -20.752 14.894 27.499 1.00 86.06 336 SER A CA 1
ATOM 2701 C C . SER A 1 336 ? -19.230 14.910 27.456 1.00 86.06 336 SER A C 1
ATOM 2703 O O . SER A 1 336 ? -18.631 15.920 27.816 1.00 86.06 336 SER A O 1
ATOM 2705 N N . LEU A 1 337 ? -18.597 13.804 27.058 1.00 86.25 337 LEU A N 1
ATOM 2706 C CA . LEU A 1 337 ? -17.145 13.673 27.076 1.00 86.25 337 LEU A CA 1
ATOM 2707 C C . LEU A 1 337 ? -16.572 13.923 25.687 1.00 86.25 337 LEU A C 1
ATOM 2709 O O . LEU A 1 337 ? -17.095 13.461 24.679 1.00 86.25 337 LEU A O 1
ATOM 2713 N N . ARG A 1 338 ? -15.428 14.611 25.647 1.00 82.50 338 ARG A N 1
ATOM 2714 C CA . ARG A 1 338 ? -14.692 14.858 24.400 1.00 82.50 338 ARG A CA 1
ATOM 2715 C C . ARG A 1 338 ? -14.130 13.578 23.777 1.00 82.50 338 ARG A C 1
ATOM 2717 O O . ARG A 1 338 ? -13.879 13.556 22.582 1.00 82.50 338 ARG A O 1
ATOM 2724 N N . ASN A 1 339 ? -13.866 12.558 24.594 1.00 85.50 339 ASN A N 1
ATOM 2725 C CA . ASN A 1 339 ? -13.415 11.254 24.123 1.00 85.50 339 ASN A CA 1
ATOM 2726 C C . ASN A 1 339 ? -14.486 10.212 24.447 1.00 85.50 339 ASN A C 1
ATOM 2728 O O . ASN A 1 339 ? -14.961 10.185 25.588 1.00 85.50 339 ASN A O 1
ATOM 2732 N N . PRO A 1 340 ? -14.828 9.326 23.500 1.00 86.25 340 PRO A N 1
ATOM 2733 C CA . PRO A 1 340 ? -15.813 8.284 23.736 1.00 86.25 340 PRO A CA 1
ATOM 2734 C C . PRO A 1 340 ? -15.345 7.322 24.836 1.00 86.25 340 PRO A C 1
ATOM 2736 O O . PRO A 1 340 ? -14.165 6.964 24.928 1.00 86.25 340 PRO A O 1
ATOM 2739 N N . VAL A 1 341 ? -16.292 6.882 25.666 1.00 89.94 341 VAL A N 1
ATOM 2740 C CA . VAL A 1 341 ? -16.078 5.884 26.722 1.00 89.94 341 VAL A CA 1
ATOM 2741 C C . VAL A 1 341 ? -17.040 4.724 26.500 1.00 89.94 341 VAL A C 1
ATOM 2743 O O . VAL A 1 341 ? -18.254 4.907 26.416 1.00 89.94 341 VAL A O 1
ATOM 2746 N N . SER A 1 342 ? -16.491 3.516 26.407 1.00 89.88 342 SER A N 1
ATOM 2747 C CA . SER A 1 342 ? -17.273 2.278 26.385 1.00 89.88 342 SER A CA 1
ATOM 2748 C C . SER A 1 342 ? -17.429 1.735 27.798 1.00 89.88 342 SER A C 1
ATOM 2750 O O . SER A 1 342 ? -16.567 1.950 28.648 1.00 89.88 342 SER A O 1
ATOM 2752 N N . LEU A 1 343 ? -18.536 1.035 28.036 1.00 89.88 343 LEU A N 1
ATOM 2753 C CA . LEU A 1 343 ? -18.883 0.479 29.340 1.00 89.88 343 LEU A CA 1
ATOM 2754 C C . LEU A 1 343 ? -19.307 -0.981 29.182 1.00 89.88 343 LEU A C 1
ATOM 2756 O O . LEU A 1 343 ? -20.260 -1.255 28.451 1.00 89.88 343 LEU A O 1
ATOM 2760 N N . GLU A 1 344 ? -18.631 -1.897 29.870 1.00 88.62 344 GLU A N 1
ATOM 2761 C CA . GLU A 1 344 ? -18.934 -3.329 29.852 1.00 88.62 344 GLU A CA 1
ATOM 2762 C C . GLU A 1 344 ? -19.110 -3.885 31.269 1.00 88.62 344 GLU A C 1
ATOM 2764 O O . GLU A 1 344 ? -18.323 -3.614 32.175 1.00 88.62 344 GLU A O 1
ATOM 2769 N N . VAL A 1 345 ? -20.168 -4.678 31.456 1.00 87.81 345 VAL A N 1
ATOM 2770 C CA . VAL A 1 345 ? -20.525 -5.290 32.741 1.00 87.81 345 VAL A CA 1
ATOM 2771 C C . VAL A 1 345 ? -20.158 -6.769 32.687 1.00 87.81 345 VAL A C 1
ATOM 2773 O O . VAL A 1 345 ? -20.808 -7.543 31.986 1.00 87.81 345 VAL A O 1
ATOM 2776 N N . GLY A 1 346 ? -19.115 -7.155 33.420 1.00 82.88 346 GLY A N 1
ATOM 2777 C CA . GLY A 1 346 ? -18.732 -8.550 33.646 1.00 82.88 346 GLY A CA 1
ATOM 2778 C C . GLY A 1 346 ? -18.747 -8.882 35.137 1.00 82.88 346 GLY A C 1
ATOM 2779 O O . GLY A 1 346 ? -19.660 -8.492 35.863 1.00 82.88 346 GLY A O 1
ATOM 2780 N N . SER A 1 347 ? -17.705 -9.567 35.619 1.00 81.12 347 SER A N 1
ATOM 2781 C CA . SER A 1 347 ? -17.449 -9.707 37.065 1.00 81.12 347 SER A CA 1
ATOM 2782 C C . SER A 1 347 ? -17.113 -8.367 37.732 1.00 81.12 347 SER A C 1
ATOM 2784 O O . SER A 1 347 ? -17.380 -8.177 38.913 1.00 81.12 347 SER A O 1
ATOM 2786 N N . GLU A 1 348 ? -16.548 -7.442 36.958 1.00 87.75 348 GLU A N 1
ATOM 2787 C CA . GLU A 1 348 ? -16.272 -6.055 37.325 1.00 87.75 348 GLU A CA 1
ATOM 2788 C C . GLU A 1 348 ? -16.826 -5.139 36.227 1.00 87.75 348 GLU A C 1
ATOM 2790 O O . GLU A 1 348 ? -17.095 -5.591 35.107 1.00 87.75 348 GLU A O 1
ATOM 2795 N N . LEU A 1 349 ? -17.015 -3.859 36.551 1.00 88.88 349 LEU A N 1
ATOM 2796 C CA . LEU A 1 349 ? -17.387 -2.853 35.565 1.00 88.88 349 LEU A CA 1
ATOM 2797 C C . LEU A 1 349 ? -16.114 -2.362 34.874 1.00 88.88 349 LEU A C 1
ATOM 2799 O O . LEU A 1 349 ? -15.217 -1.834 35.534 1.00 88.88 349 LEU A O 1
ATOM 2803 N N . VAL A 1 350 ? -16.024 -2.553 33.560 1.00 92.12 350 VAL A N 1
ATOM 2804 C CA . VAL A 1 350 ? -14.866 -2.148 32.757 1.00 92.12 350 VAL A CA 1
ATOM 2805 C C . VAL A 1 350 ? -15.251 -0.955 31.897 1.00 92.12 350 VAL A C 1
ATOM 2807 O O . VAL A 1 350 ? -16.248 -0.993 31.175 1.00 92.12 350 VAL A O 1
ATOM 2810 N N . MET A 1 351 ? -14.458 0.108 31.989 1.00 92.19 351 MET A N 1
ATOM 2811 C CA . MET A 1 351 ? -14.551 1.280 31.129 1.00 92.19 351 MET A CA 1
ATOM 2812 C C . MET A 1 351 ? -13.330 1.347 30.228 1.00 92.19 351 MET A C 1
ATOM 2814 O O . MET A 1 351 ? -12.210 1.228 30.726 1.00 92.19 351 MET A O 1
ATOM 2818 N N . SER A 1 352 ? -13.528 1.596 28.935 1.00 91.88 352 SER A N 1
ATOM 2819 C CA . SER A 1 352 ? -12.412 1.706 27.987 1.00 91.88 352 SER A CA 1
ATOM 2820 C C . SER A 1 352 ? -12.505 2.983 27.161 1.00 91.88 352 SER A C 1
ATOM 2822 O O . SER A 1 352 ? -13.582 3.317 26.658 1.00 91.88 352 SER A O 1
ATOM 2824 N N . SER A 1 353 ? -11.380 3.693 27.032 1.00 92.56 353 SER A N 1
ATOM 2825 C CA . SER A 1 353 ? -11.251 4.950 26.280 1.00 92.56 353 SER A CA 1
ATOM 2826 C C . SER A 1 353 ? -9.793 5.226 25.892 1.00 92.56 353 SER A C 1
ATOM 2828 O O . SER A 1 353 ? -8.864 4.666 26.473 1.00 92.56 353 SER A O 1
ATOM 2830 N N . LEU A 1 354 ? -9.576 6.125 24.930 1.00 90.56 354 LEU A N 1
ATOM 2831 C CA . LEU A 1 354 ? -8.249 6.653 24.593 1.00 90.56 354 LEU A CA 1
ATOM 2832 C C . LEU A 1 354 ? -7.703 7.637 25.645 1.00 90.56 354 LEU A C 1
ATOM 2834 O O . LEU A 1 354 ? -6.489 7.826 25.739 1.00 90.56 354 LEU A O 1
ATOM 2838 N N . SER A 1 355 ? -8.576 8.258 26.445 1.00 90.38 355 SER A N 1
ATOM 2839 C CA . SER A 1 355 ? -8.195 9.268 27.438 1.00 90.38 355 SER A CA 1
ATOM 2840 C C . SER A 1 355 ? -8.360 8.749 28.864 1.00 90.38 355 SER A C 1
ATOM 2842 O O . SER A 1 355 ? -9.414 8.233 29.224 1.00 90.38 355 SER A O 1
ATOM 2844 N N . SER A 1 356 ? -7.323 8.918 29.692 1.00 90.69 356 SER A N 1
ATOM 2845 C CA . SER A 1 356 ? -7.410 8.650 31.135 1.00 90.69 356 SER A CA 1
ATOM 2846 C C . SER A 1 356 ? -8.380 9.602 31.822 1.00 90.69 356 SER A C 1
ATOM 2848 O O . SER A 1 356 ? -9.181 9.168 32.637 1.00 90.69 356 SER A O 1
ATOM 2850 N N . ASP A 1 357 ? -8.362 10.872 31.430 1.00 91.44 357 ASP A N 1
ATOM 2851 C CA . ASP A 1 357 ? -9.155 11.914 32.076 1.00 91.44 357 ASP A CA 1
ATOM 2852 C C . ASP A 1 357 ? -10.652 11.671 31.831 1.00 91.44 357 ASP A C 1
ATOM 2854 O O . ASP A 1 357 ? -11.468 11.810 32.738 1.00 91.44 357 ASP A O 1
ATOM 2858 N N . ALA A 1 358 ? -11.005 11.200 30.627 1.00 92.00 358 ALA A N 1
ATOM 2859 C CA . ALA A 1 358 ? -12.372 10.786 30.310 1.00 92.00 358 ALA A CA 1
ATOM 2860 C C . ALA A 1 358 ? -12.818 9.563 31.133 1.00 92.00 358 ALA A C 1
ATOM 2862 O O . ALA A 1 358 ? -13.980 9.483 31.527 1.00 92.00 358 ALA A O 1
ATOM 2863 N N . LEU A 1 359 ? -11.910 8.621 31.421 1.00 93.31 359 LEU A N 1
ATOM 2864 C CA . LEU A 1 359 ? -12.205 7.470 32.285 1.00 93.31 359 LEU A CA 1
ATOM 2865 C C . LEU A 1 359 ? -12.405 7.891 33.743 1.00 93.31 359 LEU A C 1
ATOM 2867 O O . LEU A 1 359 ? -13.283 7.350 34.411 1.00 93.31 359 LEU A O 1
ATOM 2871 N N . ASP A 1 360 ? -11.614 8.844 34.230 1.00 92.75 360 ASP A N 1
ATOM 2872 C CA . ASP A 1 360 ? -11.726 9.372 35.591 1.00 92.75 360 ASP A CA 1
ATOM 2873 C C . ASP A 1 360 ? -13.037 10.148 35.781 1.00 92.75 360 ASP A C 1
ATOM 2875 O O . ASP A 1 360 ? -13.737 9.959 36.777 1.00 92.75 360 ASP A O 1
ATOM 2879 N N . GLU A 1 361 ? -13.422 10.963 34.796 1.00 93.00 361 GLU A N 1
ATOM 2880 C CA . GLU A 1 361 ? -14.697 11.683 34.802 1.00 93.00 361 GLU A CA 1
ATOM 2881 C C . GLU A 1 361 ? -15.900 10.729 34.707 1.00 93.00 361 GLU A C 1
ATOM 2883 O O . GLU A 1 361 ? -16.886 10.883 35.441 1.00 93.00 361 GLU A O 1
ATOM 2888 N N . ALA A 1 362 ? -15.813 9.707 33.847 1.00 92.31 362 ALA A N 1
ATOM 2889 C CA . ALA A 1 362 ? -16.842 8.678 33.723 1.00 92.31 362 ALA A CA 1
ATOM 2890 C C . ALA A 1 362 ? -17.010 7.888 35.030 1.00 92.31 362 ALA A C 1
ATOM 2892 O O . ALA A 1 362 ? -18.137 7.699 35.492 1.00 92.31 362 ALA A O 1
ATOM 2893 N N . GLU A 1 363 ? -15.908 7.486 35.672 1.00 91.69 363 GLU A N 1
ATOM 2894 C CA . GLU A 1 363 ? -15.945 6.810 36.971 1.00 91.69 363 GLU A CA 1
ATOM 2895 C C . GLU A 1 363 ? -16.593 7.686 38.044 1.00 91.69 363 GLU A C 1
ATOM 2897 O O . GLU A 1 363 ? -17.513 7.244 38.733 1.00 91.69 363 GLU A O 1
ATOM 2902 N N . ALA A 1 364 ? -16.145 8.938 38.171 1.00 91.00 364 ALA A N 1
ATOM 2903 C CA . ALA A 1 364 ? -16.671 9.869 39.160 1.00 91.00 364 ALA A CA 1
ATOM 2904 C C . ALA A 1 364 ? -18.170 10.134 38.954 1.00 91.00 364 ALA A C 1
ATOM 2906 O O . ALA A 1 364 ? -18.900 10.331 39.925 1.00 91.00 364 ALA A O 1
ATOM 2907 N N . THR A 1 365 ? -18.638 10.116 37.703 1.00 91.12 365 THR A N 1
ATOM 2908 C CA . THR A 1 365 ? -20.063 10.226 37.372 1.00 91.12 365 THR A CA 1
ATOM 2909 C C . THR A 1 365 ? -20.839 8.998 37.843 1.00 91.12 365 THR A C 1
ATOM 2911 O O . THR A 1 365 ? -21.861 9.145 38.508 1.00 91.12 365 THR A O 1
ATOM 2914 N N . LEU A 1 366 ? -20.339 7.789 37.571 1.00 88.88 366 LEU A N 1
ATOM 2915 C CA . LEU A 1 366 ? -20.989 6.550 38.010 1.00 88.88 366 LEU A CA 1
ATOM 2916 C C . LEU A 1 366 ? -21.054 6.465 39.539 1.00 88.88 366 LEU A C 1
ATOM 2918 O O . LEU A 1 366 ? -22.113 6.197 40.097 1.00 88.88 366 LEU A O 1
ATOM 2922 N N . LEU A 1 367 ? -19.943 6.735 40.227 1.00 87.19 367 LEU A N 1
ATOM 2923 C CA . LEU A 1 367 ? -19.879 6.674 41.690 1.00 87.19 367 LEU A CA 1
ATOM 2924 C C . LEU A 1 367 ? -20.748 7.733 42.378 1.00 87.19 367 LEU A C 1
ATOM 2926 O O . LEU A 1 367 ? -21.140 7.543 43.523 1.00 87.19 367 LEU A O 1
ATOM 2930 N N . ARG A 1 368 ? -21.043 8.846 41.699 1.00 88.25 368 ARG A N 1
ATOM 2931 C CA . ARG A 1 368 ? -21.952 9.880 42.206 1.00 88.25 368 ARG A CA 1
ATOM 2932 C C . ARG A 1 368 ? -23.417 9.491 42.048 1.00 88.25 368 ARG A C 1
ATOM 2934 O O . ARG A 1 368 ? -24.224 9.820 42.909 1.00 88.25 368 ARG A O 1
ATOM 2941 N N . ASP A 1 369 ? -23.749 8.844 40.938 1.00 86.19 369 ASP A N 1
ATOM 2942 C CA . ASP A 1 369 ? -25.132 8.527 40.593 1.00 86.19 369 ASP A CA 1
ATOM 2943 C C . ASP A 1 369 ? -25.632 7.242 41.280 1.00 86.19 369 ASP A C 1
ATOM 2945 O O . ASP A 1 369 ? -26.835 7.088 41.496 1.00 86.19 369 ASP A O 1
ATOM 2949 N N . PHE A 1 370 ? -24.733 6.314 41.628 1.00 84.62 370 PHE A N 1
ATOM 2950 C CA . PHE A 1 370 ? -25.087 5.072 42.315 1.00 84.62 370 PHE A CA 1
ATOM 2951 C C . PHE A 1 370 ? -24.919 5.177 43.831 1.00 84.62 370 PHE A C 1
ATOM 2953 O O . PHE A 1 370 ? -23.812 5.353 44.331 1.00 84.62 370 PHE A O 1
ATOM 2960 N N . ASP A 1 371 ? -26.010 4.940 44.559 1.00 82.62 371 ASP A N 1
ATOM 2961 C CA . ASP A 1 371 ? -26.009 4.750 46.010 1.00 82.62 371 ASP A CA 1
ATOM 2962 C C . ASP A 1 371 ? -26.585 3.373 46.376 1.00 82.62 371 ASP A C 1
ATOM 2964 O O . ASP A 1 371 ? -27.428 2.813 45.667 1.00 82.62 371 ASP A O 1
ATOM 2968 N N . LEU A 1 372 ? -26.112 2.806 47.487 1.00 83.19 372 LEU A N 1
ATOM 2969 C CA . LEU A 1 372 ? -26.561 1.519 48.005 1.00 83.19 372 LEU A CA 1
ATOM 2970 C C . LEU A 1 372 ? -26.997 1.660 49.465 1.00 83.19 372 LEU A C 1
ATOM 2972 O O . LEU A 1 372 ? -26.180 1.621 50.385 1.00 83.19 372 LEU A O 1
ATOM 2976 N N . ALA A 1 373 ? -28.310 1.704 49.677 1.00 83.69 373 ALA A N 1
ATOM 2977 C CA . ALA A 1 373 ? -28.910 1.683 51.003 1.00 83.69 373 ALA A CA 1
ATOM 2978 C C . ALA A 1 373 ? -29.392 0.271 51.377 1.00 83.69 373 ALA A C 1
ATOM 2980 O O . ALA A 1 373 ? -30.172 -0.352 50.656 1.00 83.69 373 ALA A O 1
ATOM 2981 N N . ASN A 1 374 ? -28.966 -0.227 52.541 1.00 83.19 374 ASN A N 1
ATOM 2982 C CA . ASN A 1 374 ? -29.460 -1.485 53.106 1.00 83.19 374 ASN A CA 1
ATOM 2983 C C . ASN A 1 374 ? -30.551 -1.199 54.144 1.00 83.19 374 ASN A C 1
ATOM 2985 O O . ASN A 1 374 ? -30.264 -0.679 55.223 1.00 83.19 374 ASN A O 1
ATOM 2989 N N . VAL A 1 375 ? -31.795 -1.577 53.845 1.00 82.50 375 VAL A N 1
ATOM 2990 C CA . VAL A 1 375 ? -32.933 -1.400 54.757 1.00 82.50 375 VAL A CA 1
ATOM 2991 C C . VAL A 1 375 ? -33.251 -2.724 55.448 1.00 82.50 375 VAL A C 1
ATOM 2993 O O . VAL A 1 375 ? -33.558 -3.720 54.796 1.00 82.50 375 VAL A O 1
ATOM 2996 N N . LYS A 1 376 ? -33.186 -2.744 56.784 1.00 83.44 376 LYS A N 1
ATOM 2997 C CA . LYS A 1 376 ? -33.584 -3.912 57.583 1.00 83.44 376 LYS A CA 1
ATOM 2998 C C . LYS A 1 376 ? -35.101 -3.911 57.771 1.00 83.44 376 LYS A C 1
ATOM 3000 O O . LYS A 1 376 ? -35.636 -3.006 58.403 1.00 83.44 376 LYS A O 1
ATOM 3005 N N . LEU A 1 377 ? -35.779 -4.934 57.258 1.00 80.06 377 LEU A N 1
ATOM 3006 C CA . LEU A 1 377 ? -37.212 -5.135 57.483 1.00 80.06 377 LEU A CA 1
ATOM 3007 C C . LEU A 1 377 ? -37.445 -5.741 58.878 1.00 80.06 377 LEU A C 1
ATOM 3009 O O . LEU A 1 377 ? -36.696 -6.620 59.302 1.00 80.06 377 LEU A O 1
ATOM 3013 N N . GLN A 1 378 ? -38.472 -5.273 59.594 1.00 82.75 378 GLN A N 1
ATOM 3014 C CA . GLN A 1 378 ? -38.852 -5.775 60.922 1.00 82.75 378 GLN A CA 1
ATOM 3015 C C . GLN A 1 378 ? -40.344 -6.139 60.981 1.00 82.75 378 GLN A C 1
ATOM 3017 O O . GLN A 1 378 ? -41.165 -5.551 60.277 1.00 82.75 378 GLN A O 1
ATOM 3022 N N . GLY A 1 379 ? -40.697 -7.084 61.860 1.00 77.62 379 GLY A N 1
ATOM 3023 C CA . GLY A 1 379 ? -42.085 -7.470 62.139 1.00 77.62 379 GLY A CA 1
ATOM 3024 C C . GLY A 1 379 ? -42.758 -8.246 60.999 1.00 77.62 379 GLY A C 1
ATOM 3025 O O . GLY A 1 379 ? -42.107 -9.025 60.307 1.00 77.62 379 GLY A O 1
ATOM 3026 N N . ALA A 1 380 ? -44.064 -8.030 60.803 1.00 68.50 380 ALA A N 1
ATOM 3027 C CA . ALA A 1 380 ? -44.870 -8.716 59.782 1.00 68.50 380 ALA A CA 1
ATOM 3028 C C . ALA A 1 380 ? -44.363 -8.495 58.339 1.00 68.50 380 ALA A C 1
ATOM 3030 O O . ALA A 1 380 ? -44.478 -9.387 57.507 1.00 68.50 380 ALA A O 1
ATOM 3031 N N . LEU A 1 381 ? -43.692 -7.366 58.070 1.00 65.12 381 LEU A N 1
ATOM 3032 C CA . LEU A 1 381 ? -43.097 -7.026 56.767 1.00 65.12 381 LEU A CA 1
ATOM 3033 C C . LEU A 1 381 ? -41.903 -7.914 56.369 1.00 65.12 381 LEU A C 1
ATOM 3035 O O . LEU A 1 381 ? -41.501 -7.916 55.207 1.00 65.12 381 LEU A O 1
ATOM 3039 N N . ALA A 1 382 ? -41.310 -8.641 57.321 1.00 72.31 382 ALA A N 1
ATOM 3040 C CA . ALA A 1 382 ? -40.200 -9.560 57.069 1.00 72.31 382 ALA A CA 1
ATOM 3041 C C . ALA A 1 382 ? -40.660 -11.005 56.786 1.00 72.31 382 ALA A C 1
ATOM 3043 O O . ALA A 1 382 ? -39.820 -11.858 56.497 1.00 72.31 382 ALA A O 1
ATOM 3044 N N . ALA A 1 383 ? -41.969 -11.286 56.857 1.00 78.25 383 ALA A N 1
ATOM 3045 C CA . ALA A 1 383 ? -42.550 -12.607 56.633 1.00 78.25 383 ALA A CA 1
ATOM 3046 C C . ALA A 1 383 ? -43.524 -12.611 55.431 1.00 78.25 383 ALA A C 1
ATOM 3048 O O . ALA A 1 383 ? -44.137 -11.586 55.118 1.00 78.25 383 ALA A O 1
ATOM 3049 N N . PRO A 1 384 ? -43.694 -13.748 54.733 1.00 76.56 384 PRO A N 1
ATOM 3050 C CA . PRO A 1 384 ? -44.782 -13.910 53.766 1.00 76.56 384 PRO A CA 1
ATOM 3051 C C . PRO A 1 384 ? -46.148 -13.775 54.467 1.00 76.56 384 PRO A C 1
ATOM 3053 O O . PRO A 1 384 ? -46.278 -14.259 55.596 1.00 76.56 384 PRO A O 1
ATOM 3056 N N . PRO A 1 385 ? -47.181 -13.176 53.837 1.00 81.94 385 PRO A N 1
ATOM 3057 C CA . PRO A 1 385 ? -47.270 -12.735 52.435 1.00 81.94 385 PRO A CA 1
ATOM 3058 C C . PRO A 1 385 ? -46.828 -11.281 52.172 1.00 81.94 385 PRO A C 1
ATOM 3060 O O . PRO A 1 385 ? -46.657 -10.891 51.015 1.00 81.94 385 PRO A O 1
ATOM 3063 N N . ASP A 1 386 ? -46.625 -10.472 53.215 1.00 80.44 386 ASP A N 1
ATOM 3064 C CA . ASP A 1 386 ? -46.362 -9.032 53.079 1.00 80.44 386 ASP A CA 1
ATOM 3065 C C . ASP A 1 386 ? -45.022 -8.734 52.389 1.00 80.44 386 ASP A C 1
ATOM 3067 O O . ASP A 1 386 ? -44.919 -7.780 51.613 1.00 80.44 386 ASP A O 1
ATOM 3071 N N . LEU A 1 387 ? -44.015 -9.592 52.593 1.00 81.38 387 LEU A N 1
ATOM 3072 C CA . LEU A 1 387 ? -42.729 -9.502 51.897 1.00 81.38 387 LEU A CA 1
ATOM 3073 C C . LEU A 1 387 ? -42.874 -9.645 50.372 1.00 81.38 387 LEU A C 1
ATOM 3075 O O . LEU A 1 387 ? -42.202 -8.941 49.617 1.00 81.38 387 LEU A O 1
ATOM 3079 N N . ASP A 1 388 ? -43.732 -10.549 49.905 1.00 84.06 388 ASP A N 1
ATOM 3080 C CA . ASP A 1 388 ? -43.895 -10.796 48.470 1.00 84.06 388 ASP A CA 1
ATOM 3081 C C . ASP A 1 388 ? -44.692 -9.673 47.804 1.00 84.06 388 ASP A C 1
ATOM 3083 O O . ASP A 1 388 ? -44.316 -9.208 46.726 1.00 84.06 388 ASP A O 1
ATOM 3087 N N . ARG A 1 389 ? -45.693 -9.129 48.507 1.00 85.31 389 ARG A N 1
ATOM 3088 C CA . ARG A 1 389 ? -46.402 -7.916 48.081 1.00 85.31 389 ARG A CA 1
ATOM 3089 C C . ARG A 1 389 ? -45.465 -6.706 47.992 1.00 85.31 389 ARG A C 1
ATOM 3091 O O . ARG A 1 389 ? -45.552 -5.928 47.044 1.00 85.31 389 ARG A O 1
ATOM 3098 N N . LEU A 1 390 ? -44.540 -6.554 48.945 1.00 84.56 390 LEU A N 1
ATOM 3099 C CA . LEU A 1 390 ? -43.532 -5.492 48.919 1.00 84.56 390 LEU A CA 1
ATOM 3100 C C . LEU A 1 390 ? -42.585 -5.640 47.718 1.00 84.56 390 LEU A C 1
ATOM 3102 O O . LEU A 1 390 ? -42.324 -4.655 47.027 1.00 84.56 390 LEU A O 1
ATOM 3106 N N . LYS A 1 391 ? -42.097 -6.857 47.435 1.00 84.06 391 LYS A N 1
ATOM 3107 C CA . LYS A 1 391 ? -41.262 -7.121 46.249 1.00 84.06 391 LYS A CA 1
ATOM 3108 C C . LYS A 1 391 ? -41.986 -6.728 44.968 1.00 84.06 391 LYS A C 1
ATOM 3110 O O . LYS A 1 391 ? -41.382 -6.085 44.119 1.00 84.06 391 LYS A O 1
ATOM 3115 N N . GLU A 1 392 ? -43.258 -7.089 44.830 1.00 87.62 392 GLU A N 1
ATOM 3116 C CA . GLU A 1 392 ? -44.048 -6.787 43.634 1.00 87.62 392 GLU A CA 1
ATOM 3117 C C . GLU A 1 392 ? -44.201 -5.272 43.414 1.00 87.62 392 GLU A C 1
ATOM 3119 O O . GLU A 1 392 ? -43.956 -4.778 42.312 1.00 87.62 392 GLU A O 1
ATOM 3124 N N . ILE A 1 393 ? -44.496 -4.517 44.481 1.00 87.12 393 ILE A N 1
ATOM 3125 C CA . ILE A 1 393 ? -44.554 -3.045 44.444 1.00 87.12 393 ILE A CA 1
ATOM 3126 C C . ILE A 1 393 ? -43.198 -2.458 44.032 1.00 87.12 393 ILE A C 1
ATOM 3128 O O . ILE A 1 393 ? -43.143 -1.596 43.155 1.00 87.12 393 ILE A O 1
ATOM 3132 N N . LEU A 1 394 ? -42.101 -2.940 44.623 1.00 84.12 394 LEU A N 1
ATOM 3133 C CA . LEU A 1 394 ? -40.753 -2.467 44.304 1.00 84.12 394 LEU A CA 1
ATOM 3134 C C . LEU A 1 394 ? -40.347 -2.806 42.865 1.00 84.12 394 LEU A C 1
ATOM 3136 O O . LEU A 1 394 ? -39.755 -1.967 42.191 1.00 84.12 394 LEU A O 1
ATOM 3140 N N . PHE A 1 395 ? -40.684 -3.995 42.359 1.00 82.81 395 PHE A N 1
ATOM 3141 C CA . PHE A 1 395 ? -40.427 -4.363 40.965 1.00 82.81 395 PHE A CA 1
ATOM 3142 C C . PHE A 1 395 ? -41.204 -3.478 39.993 1.00 82.81 395 PHE A C 1
ATOM 3144 O O . PHE A 1 395 ? -40.636 -3.039 38.992 1.00 82.81 395 PHE A O 1
ATOM 3151 N N . LYS A 1 396 ? -42.471 -3.180 40.297 1.00 85.12 396 LYS A N 1
ATOM 3152 C CA . LYS A 1 396 ? -43.294 -2.290 39.477 1.00 85.12 396 LYS A CA 1
ATOM 3153 C C . LYS A 1 396 ? -42.730 -0.867 39.459 1.00 85.12 396 LYS A C 1
ATOM 3155 O O . LYS A 1 396 ? -42.485 -0.339 38.379 1.00 85.12 396 LYS A O 1
ATOM 3160 N N . ALA A 1 397 ? -42.416 -0.309 40.629 1.00 82.75 397 ALA A N 1
ATOM 3161 C CA . ALA A 1 397 ? -41.805 1.016 40.748 1.00 82.75 397 ALA A CA 1
ATOM 3162 C C . ALA A 1 397 ? -40.434 1.092 40.049 1.00 82.75 397 ALA A C 1
ATOM 3164 O O . ALA A 1 397 ? -40.142 2.064 39.357 1.00 82.75 397 ALA A O 1
ATOM 3165 N N . LYS A 1 398 ? -39.605 0.042 40.167 1.00 80.50 398 LYS A N 1
ATOM 3166 C CA . LYS A 1 398 ? -38.323 -0.063 39.452 1.00 80.50 398 LYS A CA 1
ATOM 3167 C C . LYS A 1 398 ? -38.525 0.011 37.942 1.00 80.50 398 LYS A C 1
ATOM 3169 O O . LYS A 1 398 ? -37.742 0.670 37.265 1.00 80.50 398 LYS A O 1
ATOM 3174 N N . ASN A 1 399 ? -39.514 -0.701 37.409 1.00 77.62 399 ASN A N 1
ATOM 3175 C CA . ASN A 1 399 ? -39.756 -0.724 35.972 1.00 77.62 399 ASN A CA 1
ATOM 3176 C C . ASN A 1 399 ? -40.274 0.636 35.485 1.00 77.62 399 ASN A C 1
ATOM 3178 O O . ASN A 1 399 ? -39.715 1.148 34.527 1.00 77.62 399 ASN A O 1
ATOM 3182 N N . GLU A 1 400 ? -41.234 1.249 36.189 1.00 79.75 400 GLU A N 1
ATOM 3183 C CA . GLU A 1 400 ? -41.777 2.579 35.857 1.00 79.75 400 GLU A CA 1
ATOM 3184 C C . GLU A 1 400 ? -40.711 3.685 35.877 1.00 79.75 400 GLU A C 1
ATOM 3186 O O . GLU A 1 400 ? -40.704 4.545 35.003 1.00 79.75 400 GLU A O 1
ATOM 3191 N N . ALA A 1 401 ? -39.779 3.656 36.835 1.00 72.00 401 ALA A N 1
ATOM 3192 C CA . ALA A 1 401 ? -38.704 4.646 36.920 1.00 72.00 401 ALA A CA 1
ATOM 3193 C C . ALA A 1 401 ? -37.593 4.457 35.866 1.00 72.00 401 ALA A C 1
ATOM 3195 O O . ALA A 1 401 ? -36.786 5.364 35.659 1.00 72.00 401 ALA A O 1
ATOM 3196 N N . ASN A 1 402 ? -37.499 3.274 35.244 1.00 65.25 402 ASN A N 1
ATOM 3197 C CA . ASN A 1 402 ? -36.438 2.944 34.286 1.00 65.25 402 ASN A CA 1
ATOM 3198 C C . ASN A 1 402 ? -36.895 2.894 32.823 1.00 65.25 402 ASN A C 1
ATOM 3200 O O . ASN A 1 402 ? -36.020 3.006 31.954 1.00 65.25 402 ASN A O 1
ATOM 3204 N N . SER A 1 403 ? -38.195 2.724 32.560 1.00 59.41 403 SER A N 1
ATOM 3205 C CA . SER A 1 403 ? -38.829 3.009 31.262 1.00 59.41 403 SER A CA 1
ATOM 3206 C C . SER A 1 403 ? -38.705 4.481 30.901 1.00 59.41 403 SER A C 1
ATOM 3208 O O . SER A 1 403 ? -38.442 4.745 29.708 1.00 59.41 403 SER A O 1
#

pLDDT: mean 77.65, std 14.4, range [25.41, 93.31]

InterPro domains:
  IPR012677 Nucleotide-binding alpha-beta plait domain superfamily [G3DSA:3.30.70.330] (12-73)
  IPR057051 PAR14-like, first RRM domain [PF23222] (17-81)

Foldseek 3Di:
DCLFDQKKKKFAQDDDPVRQVQVVVQQCDCLRQVAHAKDGWDDPDHRMIMITGNDPSRVVSNVVVQWHWGQDPVGIDIIGMDRDDDDDDDDDDDDDDDDDDDDPDAPKDKDKDQDDLVQVVCCVVQVVLVVVLQVLQVVQQWGWDQDSSVNIIIIIHHPVPGPDPDPPRNVVSVVSNVVSVVVSDLQKDKDWDPDVLLQVVVVVDPVQDDSFWDWDDPDPGIIIMGTPVSVVVSVVVSLQVPKDKDKDFDDQQLCLQCVVVLVVVCCVPPVQWDWDDDPGIIITIGRPVSSVVSVVVSVVLSVLKDKDWDDDDPVVLVCCVPLVVQVVLQVVLVVPPPGHWHWDRDVTIMIIHNDPVSVVVSNVVVVVVDDDDDDDDDDPCVDPPNVVVVVVVVVVVSNVVRD

Sequence (403 aa):
MDEFKHPLFFEVKYLTDKEKDKVRRHFQKRWDSGGGDCGMIEKAGGNTCKICFKEIQDQERVLQRKIHNISLPSGDLYLIVSQSYCPETPDQPSTSQPKTPTEVNTKGLEKIFKLDIFLMFFQRDNPKAYKLLQKQLSCIGCQVELDFEEEEAVVRGDIEKGPGGAFGGAEQWELQVDRVLINFTERYLCYHVVEPKKAKILLQDLSFVTDDIKVYREGGYPVVVGETEAVHEKIAILEKSLTTRKELPIVEKLFKLVEEEFSREMFAKYPEVQINIGRAMVTLEGPDKEVQSGANTLEELKKKVKEKRVKLSTALMTFIGSSGAVSKYQTRFQQSLRNPVSLEVGSELVMSSLSSDALDEAEATLLRDFDLANVKLQGALAAPPDLDRLKEILFKAKNEANS

Organism: Pagothenia borchgrevinki (NCBI:txid8213)

Radius of gyration: 42.94 Å; chains: 1; bounding box: 100×55×123 Å